Protein AF-0000000072172367 (afdb_homodimer)

Radius of gyration: 27.78 Å; Cα contacts (8 Å, |Δi|>4): 1619; chains: 2; bounding box: 47×112×64 Å

Sequence (650 aa):
MGRPPMTGRILLPDGALSQEWLQLAGDKVAPVSVPSLGKDDALIVIDMQADFVPKDASSNPNGGRFGVAEGANVIPLISSLVDSAVNVGATICATRDYHPHDHCSFFTAGGPFPPHCLQGSQGSEFHPRIGAKLTQALRQVGPEQMLVAFKAFHEHIDSFGAFPYHDGGDGRLTKGAGCDHPLGKTLGCAKAPFTGSVILKQSDLLVDGAVNINAPPDVLSVLEDGVDRKMRTLYDAVKDKKRLFVCGLALDFCVMDTCLNALGSGVQEVYMVLDAARAAHIPGVGSFGSGFLSNPSEVVSKLNGAGVRVVDTASLAGVSTGPSWMGRPPMTGRILLPDGALSQEWLQLAGDKVAPVSVPSLGKDDALIVIDMQADFVPKDASSNPNGGRFGVAEGANVIPLISSLVDSAVNVGATICATRDYHPHDHCSFFTAGGPFPPHCLQGSQGSEFHPRIGAKLTQALRQVGPEQMLVAFKAFHEHIDSFGAFPYHDGGDGRLTKGAGCDHPLGKTLGCAKAPFTGSVILKQSDLLVDGAVNINAPPDVLSVLEDGVDRKMRTLYDAVKDKKRLFVCGLALDFCVMDTCLNALGSGVQEVYMVLDAARAAHIPGVGSFGSGFLSNPSEVVSKLNGAGVRVVDTASLAGVSTGPSW

Secondary structure (DSSP, 8-state):
-------------S-HHHHHHHHHHGGG--PPPBPPP-TTEEEEEE--BGGGS--BTTTBTT--TTPPTTGGGGHHHHHHHHHHHHHHT-EEEEEEE-B-TT-TTBGGGTSSB---SBTTSGGGSB-HHHHHHHHHHHHHH-TTTEEEEEE--BTTB---SSS--SSTTTTTS-BPTT--S-TTS-SSSTT--SSSEEE---TTSEETTEE-TTPPPPTTTT--SS-----EEHHHHHTT-SEEEEEEE-IIIIIHHHHHHHHHTT-SEEEEEEEEEE--B-TTT-SBTTTBSS-HHHHHHHHHHHT-EEE-GGGBTT-------/---------------HHHHHHHHHHGGG--PPP-PPP-TTEEEEEE--BGGGS--BTTTBTT--TTPPTTGGGGHHHHHHHHHHHHHHT-EEEEEEE-B-TT-TTBGGGTSSB---SBTTSGGGSB-HHHHHHHHHHHHHH-TTTEEEEEE--BTTB---SSS--SSTTTTTS-BPTT--S-TTS-SSSTT--SSSEEE---TTSEETTEE-TTPPPPTTTT--SS-----EEHHHHHTT-SEEEEEEE-IIIIIHHHHHHHHHTT-SEEEEEEEEEE--B-TTT-SBTTTBSS-HHHHHHHHHHHT-EEE-TTTT-SS------

Structure (mmCIF, N/CA/C/O backbone):
data_AF-0000000072172367-model_v1
#
loop_
_entity.id
_entity.type
_entity.pdbx_description
1 polymer nicotinamidase
#
loop_
_atom_site.group_PDB
_atom_site.id
_atom_site.type_symbol
_atom_site.label_atom_id
_atom_site.label_alt_id
_atom_site.label_comp_id
_atom_site.label_asym_id
_atom_site.label_entity_id
_atom_site.label_seq_id
_atom_site.pdbx_PDB_ins_code
_atom_site.Cartn_x
_atom_site.Cartn_y
_atom_site.Cartn_z
_atom_site.occupancy
_atom_site.B_iso_or_equiv
_atom_site.auth_seq_id
_atom_site.auth_comp_id
_atom_site.auth_asym_id
_atom_site.auth_atom_id
_atom_site.pdbx_PDB_model_num
ATOM 1 N N . MET A 1 1 ? -10.312 51.312 37.969 1 27.86 1 MET A N 1
ATOM 2 C CA . MET A 1 1 ? -8.969 50.906 37.562 1 27.86 1 MET A CA 1
ATOM 3 C C . MET A 1 1 ? -8.977 49.5 37 1 27.86 1 MET A C 1
ATOM 5 O O . MET A 1 1 ? -9.312 48.531 37.719 1 27.86 1 MET A O 1
ATOM 9 N N . GLY A 1 2 ? -9.359 49.25 35.75 1 28.05 2 GLY A N 1
ATOM 10 C CA . GLY A 1 2 ? -9.781 48.062 35 1 28.05 2 GLY A CA 1
ATOM 11 C C . GLY A 1 2 ? -8.695 47 34.938 1 28.05 2 GLY A C 1
ATOM 12 O O . GLY A 1 2 ? -7.508 47.312 35 1 28.05 2 GLY A O 1
ATOM 13 N N . ARG A 1 3 ? -9.008 45.75 35.438 1 39.31 3 ARG A N 1
ATOM 14 C CA . ARG A 1 3 ? -8.031 44.656 35.5 1 39.31 3 ARG A CA 1
ATOM 15 C C . ARG A 1 3 ? -7.25 44.562 34.188 1 39.31 3 ARG A C 1
ATOM 17 O O . ARG A 1 3 ? -7.812 44.75 33.094 1 39.31 3 ARG A O 1
ATOM 24 N N . PRO A 1 4 ? -5.918 44.812 34.156 1 34.19 4 PRO A N 1
ATOM 25 C CA . PRO A 1 4 ? -5.176 44.688 32.875 1 34.19 4 PRO A CA 1
ATOM 26 C C . PRO A 1 4 ? -5.52 43.438 32.094 1 34.19 4 PRO A C 1
ATOM 28 O O . PRO A 1 4 ? -5.922 42.438 32.688 1 34.19 4 PRO A O 1
ATOM 31 N N . PRO A 1 5 ? -5.816 43.469 30.828 1 32.44 5 PRO A N 1
ATOM 32 C CA . PRO A 1 5 ? -6.195 42.281 30.016 1 32.44 5 PRO A CA 1
ATOM 33 C C . PRO A 1 5 ? -5.234 41.125 30.188 1 32.44 5 PRO A C 1
ATOM 35 O O . PRO A 1 5 ? -4.031 41.312 30.359 1 32.44 5 PRO A O 1
ATOM 38 N N . MET A 1 6 ? -5.617 40 30.906 1 30.55 6 MET A N 1
ATOM 39 C CA . MET A 1 6 ? -4.852 38.781 31.031 1 30.55 6 MET A CA 1
ATOM 40 C C . MET A 1 6 ? -4.18 38.406 29.703 1 30.55 6 MET A C 1
ATOM 42 O O . MET A 1 6 ? -4.855 38.219 28.688 1 30.55 6 MET A O 1
ATOM 46 N N . THR A 1 7 ? -3.105 39 29.297 1 32.5 7 THR A N 1
ATOM 47 C CA . THR A 1 7 ? -2.285 38.5 28.203 1 32.5 7 THR A CA 1
ATOM 48 C C . THR A 1 7 ? -2.211 36.969 28.266 1 32.5 7 THR A C 1
ATOM 50 O O . THR A 1 7 ? -1.742 36.406 29.25 1 32.5 7 THR A O 1
ATOM 53 N N . GLY A 1 8 ? -3.258 36.281 27.906 1 33.72 8 GLY A N 1
ATOM 54 C CA . GLY A 1 8 ? -3.375 34.844 27.891 1 33.72 8 GLY A CA 1
ATOM 55 C C . GLY A 1 8 ? -2.111 34.125 27.422 1 33.72 8 GLY A C 1
ATOM 56 O O . GLY A 1 8 ? -1.737 34.25 26.25 1 33.72 8 GLY A O 1
ATOM 57 N N . ARG A 1 9 ? -1.134 34 28.156 1 36.94 9 ARG A N 1
ATOM 58 C CA . ARG A 1 9 ? 0.081 33.25 27.906 1 36.94 9 ARG A CA 1
ATOM 59 C C . ARG A 1 9 ? -0.246 31.891 27.281 1 36.94 9 ARG A C 1
ATOM 61 O O . ARG A 1 9 ? -1.063 31.141 27.828 1 36.94 9 ARG A O 1
ATOM 68 N N . ILE A 1 10 ? -0.067 31.641 26.047 1 43.09 10 ILE A N 1
ATOM 69 C CA . ILE A 1 10 ? -0.183 30.344 25.391 1 43.09 10 ILE A CA 1
ATOM 70 C C . ILE A 1 10 ? 0.496 29.266 26.234 1 43.09 10 ILE A C 1
ATOM 72 O O . ILE A 1 10 ? 1.664 29.406 26.609 1 43.09 10 ILE A O 1
ATOM 76 N N . LEU A 1 11 ? -0.168 28.5 27.109 1 39.91 11 LEU A N 1
ATOM 77 C CA . LEU A 1 11 ? 0.377 27.312 27.766 1 39.91 11 LEU A CA 1
ATOM 78 C C . LEU A 1 11 ? 0.946 26.344 26.734 1 39.91 11 LEU A C 1
ATOM 80 O O . LEU A 1 11 ? 0.195 25.641 26.062 1 39.91 11 LEU A O 1
ATOM 84 N N . LEU A 1 12 ? 1.825 26.609 25.906 1 47.62 12 LEU A N 1
ATOM 85 C CA . LEU A 1 12 ? 2.436 25.578 25.094 1 47.62 12 LEU A CA 1
ATOM 86 C C . LEU A 1 12 ? 2.76 24.344 25.938 1 47.62 12 LEU A C 1
ATOM 88 O O . LEU A 1 12 ? 3.297 24.469 27.047 1 47.62 12 LEU A O 1
ATOM 92 N N . PRO A 1 13 ? 2.039 23.234 25.859 1 50.56 13 PRO A N 1
ATOM 93 C CA . PRO A 1 13 ? 2.553 21.984 26.438 1 50.56 13 PRO A CA 1
ATOM 94 C C . PRO A 1 13 ? 4.074 21.875 26.344 1 50.56 13 PRO A C 1
ATOM 96 O O . PRO A 1 13 ? 4.672 22.375 25.391 1 50.56 13 PRO A O 1
ATOM 99 N N . ASP A 1 14 ? 5.031 21.625 27.438 1 63.38 14 ASP A N 1
ATOM 100 C CA . ASP A 1 14 ? 6.266 22.047 28.094 1 63.38 14 ASP A CA 1
ATOM 101 C C . ASP A 1 14 ? 7.48 21.375 27.453 1 63.38 14 ASP A C 1
ATOM 103 O O . ASP A 1 14 ? 7.492 20.156 27.25 1 63.38 14 ASP A O 1
ATOM 107 N N . GLY A 1 15 ? 7.918 21.625 26.312 1 83.62 15 GLY A N 1
ATOM 108 C CA . GLY A 1 15 ? 9.312 21.297 26.062 1 83.62 15 GLY A CA 1
ATOM 109 C C . GLY A 1 15 ? 10.203 22.516 25.953 1 83.62 15 GLY A C 1
ATOM 110 O O . GLY A 1 15 ? 9.727 23.625 25.703 1 83.62 15 GLY A O 1
ATOM 111 N N . ALA A 1 16 ? 11.398 22.375 26.266 1 91.19 16 ALA A N 1
ATOM 112 C CA . ALA A 1 16 ? 12.391 23.438 26.266 1 91.19 16 ALA A CA 1
ATOM 113 C C . ALA A 1 16 ? 12.516 24.062 24.875 1 91.19 16 ALA A C 1
ATOM 115 O O . ALA A 1 16 ? 12.664 25.281 24.75 1 91.19 16 ALA A O 1
ATOM 116 N N . LEU A 1 17 ? 12.352 23.312 23.891 1 93.94 17 LEU A N 1
ATOM 117 C CA . LEU A 1 17 ? 12.516 23.797 22.531 1 93.94 17 LEU A CA 1
ATOM 118 C C . LEU A 1 17 ? 11.305 24.625 22.109 1 93.94 17 LEU A C 1
ATOM 120 O O . LEU A 1 17 ? 11.453 25.641 21.422 1 93.94 17 LEU A O 1
ATOM 124 N N . SER A 1 18 ? 10.133 24.141 22.469 1 92.56 18 SER A N 1
ATOM 125 C CA . SER A 1 18 ? 8.93 24.906 22.156 1 92.56 18 SER A CA 1
ATOM 126 C C . SER A 1 18 ? 8.961 26.281 22.812 1 92.56 18 SER A C 1
ATOM 128 O O . SER A 1 18 ? 8.57 27.281 22.203 1 92.56 18 SER A O 1
ATOM 130 N N . GLN A 1 19 ? 9.438 26.328 24 1 91.5 19 GLN A N 1
ATOM 131 C CA . GLN A 1 19 ? 9.562 27.594 24.703 1 91.5 19 GLN A CA 1
ATOM 132 C C . GLN A 1 19 ? 10.578 28.516 24.016 1 91.5 19 GLN A C 1
ATOM 134 O O . GLN A 1 19 ? 10.336 29.703 23.875 1 91.5 19 GLN A O 1
ATOM 139 N N . GLU A 1 20 ? 11.672 27.891 23.703 1 94.44 20 GLU A N 1
ATOM 140 C CA . GLU A 1 20 ? 12.672 28.672 22.984 1 94.44 20 GLU A CA 1
ATOM 141 C C . GLU A 1 20 ? 12.109 29.219 21.688 1 94.44 20 GLU A C 1
ATOM 143 O O . GLU A 1 20 ? 12.352 30.391 21.344 1 94.44 20 GLU A O 1
ATOM 148 N N . TRP A 1 21 ? 11.398 28.391 20.953 1 94.38 21 TRP A N 1
ATOM 149 C CA . TRP A 1 21 ? 10.797 28.812 19.688 1 94.38 21 TRP A CA 1
ATOM 150 C C . TRP A 1 21 ? 9.891 30.031 19.906 1 94.38 21 TRP A C 1
ATOM 152 O O . TRP A 1 21 ? 9.961 31 19.156 1 94.38 21 TRP A O 1
ATOM 162 N N . LEU A 1 22 ? 9.055 30.016 20.938 1 92.12 22 LEU A N 1
ATOM 163 C CA . LEU A 1 22 ? 8.141 31.109 21.25 1 92.12 22 LEU A CA 1
ATOM 164 C C . LEU A 1 22 ? 8.898 32.375 21.594 1 92.12 22 LEU A C 1
ATOM 166 O O . LEU A 1 22 ? 8.5 33.469 21.188 1 92.12 22 LEU A O 1
ATOM 170 N N . GLN A 1 23 ? 9.953 32.188 22.297 1 92.19 23 GLN A N 1
ATOM 171 C CA . GLN A 1 23 ? 10.773 33.344 22.656 1 92.19 23 GLN A CA 1
ATOM 172 C C . GLN A 1 23 ? 11.375 34 21.422 1 92.19 23 GLN A C 1
ATOM 174 O O . GLN A 1 23 ? 11.383 35.219 21.297 1 92.19 23 GLN A O 1
ATOM 179 N N . LEU A 1 24 ? 11.844 33.156 20.547 1 94 24 LEU A N 1
ATOM 180 C CA . LEU A 1 24 ? 12.461 33.656 19.312 1 94 24 LEU A CA 1
ATOM 181 C C . LEU A 1 24 ? 11.414 34.281 18.391 1 94 24 LEU A C 1
ATOM 183 O O . LEU A 1 24 ? 11.711 35.219 17.656 1 94 24 LEU A O 1
ATOM 187 N N . ALA A 1 25 ? 10.25 33.719 18.422 1 92.44 25 ALA A N 1
ATOM 188 C CA . ALA A 1 25 ? 9.164 34.25 17.594 1 92.44 25 ALA A CA 1
ATOM 189 C C . ALA A 1 25 ? 8.742 35.625 18.047 1 92.44 25 ALA A C 1
ATOM 191 O O . ALA A 1 25 ? 8.273 36.438 17.234 1 92.44 25 ALA A O 1
ATOM 192 N N . GLY A 1 26 ? 8.883 35.875 19.344 1 83.12 26 GLY A N 1
ATOM 193 C CA . GLY A 1 26 ? 8.602 37.188 19.891 1 83.12 26 GLY A CA 1
ATOM 194 C C . GLY A 1 26 ? 7.125 37.438 20.141 1 83.12 26 GLY A C 1
ATOM 195 O O . GLY A 1 26 ? 6.34 36.5 20.203 1 83.12 26 GLY A O 1
ATOM 196 N N . ASP A 1 27 ? 6.77 38.688 20.328 1 70.25 27 ASP A N 1
ATOM 197 C CA . ASP A 1 27 ? 5.445 39.125 20.766 1 70.25 27 ASP A CA 1
ATOM 198 C C . ASP A 1 27 ? 4.43 39.031 19.625 1 70.25 27 ASP A C 1
ATOM 200 O O . ASP A 1 27 ? 3.246 39.281 19.812 1 70.25 27 ASP A O 1
ATOM 204 N N . LYS A 1 28 ? 4.887 38.469 18.594 1 70.75 28 LYS A N 1
ATOM 205 C CA . LYS A 1 28 ? 4.027 38.438 17.406 1 70.75 28 LYS A CA 1
ATOM 206 C C . LYS A 1 28 ? 3.09 37.219 17.453 1 70.75 28 LYS A C 1
ATOM 208 O O . LYS A 1 28 ? 2.105 37.188 16.719 1 70.75 28 LYS A O 1
ATOM 213 N N . VAL A 1 29 ? 3.453 36.406 18.406 1 70.88 29 VAL A N 1
ATOM 214 C CA . VAL A 1 29 ? 2.584 35.25 18.516 1 70.88 29 VAL A CA 1
ATOM 215 C C . VAL A 1 29 ? 1.447 35.531 19.484 1 70.88 29 VAL A C 1
ATOM 217 O O . VAL A 1 29 ? 1.684 35.719 20.688 1 70.88 29 VAL A O 1
ATOM 220 N N . ALA A 1 30 ? 0.289 36.031 19.062 1 72.19 30 ALA A N 1
ATOM 221 C CA . ALA A 1 30 ? -0.858 36.25 19.938 1 72.19 30 ALA A CA 1
ATOM 222 C C . ALA A 1 30 ? -2.016 35.312 19.578 1 72.19 30 ALA A C 1
ATOM 224 O O . ALA A 1 30 ? -2.717 35.562 18.578 1 72.19 30 ALA A O 1
ATOM 225 N N . PRO A 1 31 ? -2.07 34.188 20.375 1 74.12 31 PRO A N 1
ATOM 226 C CA . PRO A 1 31 ? -3.225 33.344 20.094 1 74.12 31 PRO A CA 1
ATOM 227 C C . PRO A 1 31 ? -4.555 34.094 20.234 1 74.12 31 PRO A C 1
ATOM 229 O O . PRO A 1 31 ? -4.707 34.906 21.141 1 74.12 31 PRO A O 1
ATOM 232 N N . VAL A 1 32 ? -5.391 33.906 19.25 1 77 32 VAL A N 1
ATOM 233 C CA . VAL A 1 32 ? -6.707 34.531 19.266 1 77 32 VAL A CA 1
ATOM 234 C C . VAL A 1 32 ? -7.723 33.562 19.906 1 77 32 VAL A C 1
ATOM 236 O O . VAL A 1 32 ? -7.516 32.344 19.938 1 77 32 VAL A O 1
ATOM 239 N N . SER A 1 33 ? -8.727 34.156 20.484 1 76.31 33 SER A N 1
ATOM 240 C CA . SER A 1 33 ? -9.844 33.375 20.984 1 76.31 33 SER A CA 1
ATOM 241 C C . SER A 1 33 ? -10.859 33.094 19.875 1 76.31 33 SER A C 1
ATOM 243 O O . SER A 1 33 ? -11.258 34 19.156 1 76.31 33 SER A O 1
ATOM 245 N N . VAL A 1 34 ? -11.031 31.828 19.719 1 80.12 34 VAL A N 1
ATOM 246 C CA . VAL A 1 34 ? -12.023 31.438 18.719 1 80.12 34 VAL A CA 1
ATOM 247 C C . VAL A 1 34 ? -13.031 30.469 19.328 1 80.12 34 VAL A C 1
ATOM 249 O O . VAL A 1 34 ? -12.727 29.781 20.297 1 80.12 34 VAL A O 1
ATOM 252 N N . PRO A 1 35 ? -14.25 30.531 18.75 1 76.5 35 PRO A N 1
ATOM 253 C CA . PRO A 1 35 ? -15.219 29.547 19.234 1 76.5 35 PRO A CA 1
ATOM 254 C C . PRO A 1 35 ? -14.727 28.109 19.062 1 76.5 35 PRO A C 1
ATOM 256 O O . PRO A 1 35 ? -13.852 27.844 18.234 1 76.5 35 PRO A O 1
ATOM 259 N N . SER A 1 36 ? -15.336 27.281 19.859 1 86.38 36 SER A N 1
ATOM 260 C CA . SER A 1 36 ? -15.047 25.844 19.797 1 86.38 36 SER A CA 1
ATOM 261 C C . SER A 1 36 ? -15.352 25.281 18.422 1 86.38 36 SER A C 1
ATOM 263 O O . SER A 1 36 ? -16.078 25.891 17.641 1 86.38 36 SER A O 1
ATOM 265 N N . LEU A 1 37 ? -14.75 24.188 18.203 1 92.75 37 LEU A N 1
ATOM 266 C CA . LEU A 1 37 ? -15 23.5 16.938 1 92.75 37 LEU A CA 1
ATOM 267 C C . LEU A 1 37 ? -16.484 23.234 16.734 1 92.75 37 LEU A C 1
ATOM 269 O O . LEU A 1 37 ? -17.219 23.062 17.719 1 92.75 37 LEU A O 1
ATOM 273 N N . GLY A 1 38 ? -16.922 23.297 15.477 1 93.81 38 GLY A N 1
ATOM 274 C CA . GLY A 1 38 ? -18.266 22.953 15.086 1 93.81 38 GLY A CA 1
ATOM 275 C C . GLY A 1 38 ? -18.328 22.062 13.859 1 93.81 38 GLY A C 1
ATOM 276 O O . GLY A 1 38 ? -17.297 21.766 13.258 1 93.81 38 GLY A O 1
ATOM 277 N N . LYS A 1 39 ? -19.531 21.688 13.469 1 95.06 39 LYS A N 1
ATOM 278 C CA . LYS A 1 39 ? -19.75 20.734 12.383 1 95.06 39 LYS A CA 1
ATOM 279 C C . LYS A 1 39 ? -19.281 21.297 11.047 1 95.06 39 LYS A C 1
ATOM 281 O O . LYS A 1 39 ? -18.984 20.547 10.117 1 95.06 39 LYS A O 1
ATOM 286 N N . ASP A 1 40 ? -19.172 22.594 10.961 1 95.69 40 ASP A N 1
ATOM 287 C CA . ASP A 1 40 ? -18.797 23.234 9.711 1 95.69 40 ASP A CA 1
ATOM 288 C C . ASP A 1 40 ? -17.281 23.469 9.648 1 95.69 40 ASP A C 1
ATOM 290 O O . ASP A 1 40 ? -16.797 24.141 8.742 1 95.69 40 ASP A O 1
ATOM 294 N N . ASP A 1 41 ? -16.516 22.891 10.609 1 97.06 41 ASP A N 1
ATOM 295 C CA . ASP A 1 41 ? -15.07 23.031 10.672 1 97.06 41 ASP A CA 1
ATOM 296 C C . ASP A 1 41 ? -14.359 21.766 10.203 1 97.06 41 ASP A C 1
ATOM 298 O O . ASP A 1 41 ? -14.984 20.703 10.094 1 97.06 41 ASP A O 1
ATOM 302 N N . ALA A 1 42 ? -13.102 21.906 9.898 1 98.31 42 ALA A N 1
ATOM 303 C CA . ALA A 1 42 ? -12.227 20.766 9.617 1 98.31 42 ALA A CA 1
ATOM 304 C C . ALA A 1 42 ? -10.945 20.844 10.445 1 98.31 42 ALA A C 1
ATOM 306 O O . ALA A 1 42 ? -10.367 21.922 10.602 1 98.31 42 ALA A O 1
ATOM 307 N N . LEU A 1 43 ? -10.617 19.781 11.031 1 98.31 43 LEU A N 1
ATOM 308 C CA . LEU A 1 43 ? -9.328 19.594 11.688 1 98.31 43 LEU A CA 1
ATOM 309 C C . LEU A 1 43 ? -8.352 18.859 10.781 1 98.31 43 LEU A C 1
ATOM 311 O O . LEU A 1 43 ? -8.633 17.734 10.336 1 98.31 43 LEU A O 1
ATOM 315 N N . ILE A 1 44 ? -7.238 19.453 10.453 1 98.81 44 ILE A N 1
ATOM 316 C CA . ILE A 1 44 ? -6.211 18.828 9.625 1 98.81 44 ILE A CA 1
ATOM 317 C C . ILE A 1 44 ? -5.008 18.469 10.492 1 98.81 44 ILE A C 1
ATOM 319 O O . ILE A 1 44 ? -4.359 19.344 11.07 1 98.81 44 ILE A O 1
ATOM 323 N N . VAL A 1 45 ? -4.715 17.219 10.602 1 98.88 45 VAL A N 1
ATOM 324 C CA . VAL A 1 45 ? -3.57 16.703 11.336 1 98.88 45 VAL A CA 1
ATOM 325 C C . VAL A 1 45 ? -2.447 16.344 10.367 1 98.88 45 VAL A C 1
ATOM 327 O O . VAL A 1 45 ? -2.527 15.336 9.656 1 98.88 45 VAL A O 1
ATOM 330 N N . ILE A 1 46 ? -1.397 17.094 10.414 1 98.88 46 ILE A N 1
ATOM 331 C CA . ILE A 1 46 ? -0.371 17.016 9.375 1 98.88 46 ILE A CA 1
ATOM 332 C C . ILE A 1 46 ? 0.738 16.062 9.82 1 98.88 46 ILE A C 1
ATOM 334 O O . ILE A 1 46 ? 1.434 16.328 10.805 1 98.88 46 ILE A O 1
ATOM 338 N N . ASP A 1 47 ? 0.931 14.984 9.156 1 98.62 47 ASP A N 1
ATOM 339 C CA . ASP A 1 47 ? 2.125 14.148 9.062 1 98.62 47 ASP A CA 1
ATOM 340 C C . ASP A 1 47 ? 2.57 13.672 10.445 1 98.62 47 ASP A C 1
ATOM 342 O O . ASP A 1 47 ? 3.76 13.711 10.773 1 98.62 47 ASP A O 1
ATOM 346 N N . MET A 1 48 ? 1.57 13.344 11.297 1 98.75 48 MET A N 1
ATOM 347 C CA . MET A 1 48 ? 1.928 12.703 12.562 1 98.75 48 MET A CA 1
ATOM 348 C C . MET A 1 48 ? 2.305 11.242 12.352 1 98.75 48 MET A C 1
ATOM 350 O O . MET A 1 48 ? 1.669 10.352 12.906 1 98.75 48 MET A O 1
ATOM 354 N N . GLN A 1 49 ? 3.344 11.07 11.633 1 98.75 49 GLN A N 1
ATOM 355 C CA . GLN A 1 49 ? 3.83 9.766 11.203 1 98.75 49 GLN A CA 1
ATOM 356 C C . GLN A 1 49 ? 5.066 9.344 11.992 1 98.75 49 GLN A C 1
ATOM 358 O O . GLN A 1 49 ? 5.746 10.188 12.586 1 98.75 49 GLN A O 1
ATOM 363 N N . ALA A 1 50 ? 5.359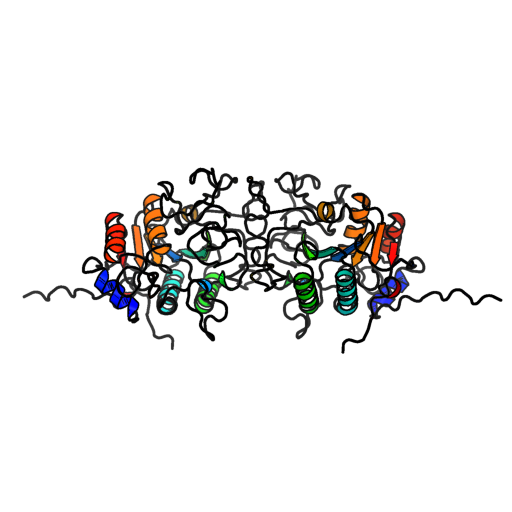 8.094 12.008 1 98.5 50 ALA A N 1
ATOM 364 C CA . ALA A 1 50 ? 6.438 7.512 12.797 1 98.5 50 ALA A CA 1
ATOM 365 C C . ALA A 1 50 ? 7.781 8.148 12.445 1 98.5 50 ALA A C 1
ATOM 367 O O . ALA A 1 50 ? 8.555 8.508 13.336 1 98.5 50 ALA A O 1
ATOM 368 N N . ASP A 1 51 ? 8.031 8.398 11.211 1 98.25 51 ASP A N 1
ATOM 369 C CA . ASP A 1 51 ? 9.336 8.898 10.789 1 98.25 51 ASP A CA 1
ATOM 370 C C . ASP A 1 51 ? 9.516 10.359 11.188 1 98.25 51 ASP A C 1
ATOM 372 O O . ASP A 1 51 ? 10.641 10.859 11.234 1 98.25 51 ASP A O 1
ATOM 376 N N . PHE A 1 52 ? 8.391 11.055 11.5 1 98.06 52 PHE A N 1
ATOM 377 C CA . PHE A 1 52 ? 8.477 12.477 11.812 1 98.06 52 PHE A CA 1
ATOM 378 C C . PHE A 1 52 ? 8.539 12.695 13.32 1 98.06 52 PHE A C 1
ATOM 380 O O . PHE A 1 52 ? 8.648 13.828 13.789 1 98.06 52 PHE A O 1
ATOM 387 N N . VAL A 1 53 ? 8.461 11.633 14.102 1 97.81 53 VAL A N 1
ATOM 388 C CA . VAL A 1 53 ? 8.609 11.672 15.547 1 97.81 53 VAL A CA 1
ATOM 389 C C . VAL A 1 53 ? 9.867 10.914 15.961 1 97.81 53 VAL A C 1
ATOM 391 O O . VAL A 1 53 ? 10.117 9.805 15.484 1 97.81 53 VAL A O 1
ATOM 394 N N . PRO A 1 54 ? 10.656 11.508 16.844 1 95.88 54 PRO A N 1
ATOM 395 C CA . PRO A 1 54 ? 11.891 10.828 17.234 1 95.88 54 PRO A CA 1
ATOM 396 C C . PRO A 1 54 ? 11.656 9.391 17.688 1 95.88 54 PRO A C 1
ATOM 398 O O . PRO A 1 54 ? 10.641 9.102 18.328 1 95.88 54 PRO A O 1
ATOM 401 N N . LYS A 1 55 ? 12.617 8.547 17.328 1 94.38 55 LYS A N 1
ATOM 402 C CA . LYS A 1 55 ? 12.547 7.141 17.703 1 94.38 55 LYS A CA 1
ATOM 403 C C . LYS A 1 55 ? 12.477 6.98 19.219 1 94.38 55 LYS A C 1
ATOM 405 O O . LYS A 1 55 ? 13.164 7.699 19.953 1 94.38 55 LYS A O 1
ATOM 410 N N . ASP A 1 56 ? 11.641 6.125 19.609 1 93.19 56 ASP A N 1
ATOM 411 C CA . ASP A 1 56 ? 11.484 5.695 21 1 93.19 56 ASP A CA 1
ATOM 412 C C . ASP A 1 56 ? 11.188 4.199 21.078 1 93.19 56 ASP A C 1
ATOM 414 O O . ASP A 1 56 ? 10.242 3.715 20.453 1 93.19 56 ASP A O 1
ATOM 418 N N . ALA A 1 57 ? 11.961 3.473 21.812 1 89.31 57 ALA A N 1
ATOM 419 C CA . ALA A 1 57 ? 11.898 2.014 21.844 1 89.31 57 ALA A CA 1
ATOM 420 C C . ALA A 1 57 ? 10.492 1.531 22.203 1 89.31 57 ALA A C 1
ATOM 422 O O . ALA A 1 57 ? 10.062 0.475 21.734 1 89.31 57 ALA A O 1
ATOM 423 N N . SER A 1 58 ? 9.82 2.295 22.906 1 90.44 58 SER A N 1
ATOM 424 C CA . SER A 1 58 ? 8.516 1.86 23.391 1 90.44 58 SER A CA 1
ATOM 425 C C . SER A 1 58 ? 7.387 2.424 22.531 1 90.44 58 SER A C 1
ATOM 427 O O . SER A 1 58 ? 6.527 1.676 22.062 1 90.44 58 SER A O 1
ATOM 429 N N . SER A 1 59 ? 7.473 3.699 22.219 1 90.88 59 SER A N 1
ATOM 430 C CA . SER A 1 59 ? 6.305 4.363 21.656 1 90.88 59 SER A CA 1
ATOM 431 C C . SER A 1 59 ? 6.445 4.539 20.156 1 90.88 59 SER A C 1
ATOM 433 O O . SER A 1 59 ? 5.453 4.742 19.453 1 90.88 59 SER A O 1
ATOM 435 N N . ASN A 1 60 ? 7.609 4.426 19.656 1 94.25 60 ASN A N 1
ATOM 436 C CA . ASN A 1 60 ? 7.863 4.629 18.234 1 94.25 60 ASN A CA 1
ATOM 437 C C . ASN A 1 60 ? 9.07 3.82 17.75 1 94.25 60 ASN A C 1
ATOM 439 O O . ASN A 1 60 ? 10.023 4.383 17.203 1 94.25 60 ASN A O 1
ATOM 443 N N . PRO A 1 61 ? 9.047 2.566 17.859 1 90.5 61 PRO A N 1
ATOM 444 C CA . PRO A 1 61 ? 10.227 1.728 17.625 1 90.5 61 PRO A CA 1
ATOM 445 C C . PRO A 1 61 ? 10.664 1.715 16.156 1 90.5 61 PRO A C 1
ATOM 447 O O . PRO A 1 61 ? 11.828 1.442 15.859 1 90.5 61 PRO A O 1
ATOM 450 N N . ASN A 1 62 ? 9.844 2.021 15.273 1 85.12 62 ASN A N 1
ATOM 451 C CA . ASN A 1 62 ? 10.141 1.839 13.852 1 85.12 62 ASN A CA 1
ATOM 452 C C . ASN A 1 62 ? 10.234 3.176 13.125 1 85.12 62 ASN A C 1
ATOM 454 O O . ASN A 1 62 ? 10.188 3.221 11.898 1 85.12 62 ASN A O 1
ATOM 458 N N . GLY A 1 63 ? 10.328 4.273 13.906 1 90.12 63 GLY A N 1
ATOM 459 C CA . GLY A 1 63 ? 10.32 5.59 13.289 1 90.12 63 GLY A CA 1
ATOM 460 C C . GLY A 1 63 ? 11.539 6.418 13.633 1 90.12 63 GLY A C 1
ATOM 461 O O . GLY A 1 63 ? 12.594 5.875 13.984 1 90.12 63 GLY A O 1
ATOM 462 N N . GLY A 1 64 ? 11.438 7.613 13.18 1 88.75 64 GLY A N 1
ATOM 463 C CA . GLY A 1 64 ? 12.391 8.609 13.656 1 88.75 64 GLY A CA 1
ATOM 464 C C . GLY A 1 64 ? 13.438 8.977 12.625 1 88.75 64 GLY A C 1
ATOM 465 O O . GLY A 1 64 ? 14.391 9.688 12.93 1 88.75 64 GLY A O 1
ATOM 466 N N . ARG A 1 65 ? 13.297 8.539 11.406 1 87.44 65 ARG A N 1
ATOM 467 C CA . ARG A 1 65 ? 14.32 8.789 10.391 1 87.44 65 ARG A CA 1
ATOM 468 C C . ARG A 1 65 ? 14.469 10.289 10.125 1 87.44 65 ARG A C 1
ATOM 470 O O . ARG A 1 65 ? 15.531 10.75 9.711 1 87.44 65 ARG A O 1
ATOM 477 N N . PHE A 1 66 ? 13.367 11.008 10.305 1 92 66 PHE A N 1
ATOM 478 C CA . PHE A 1 66 ? 13.352 12.461 10.164 1 92 66 PHE A CA 1
ATOM 479 C C . PHE A 1 66 ? 12.508 13.102 11.258 1 92 66 PHE A C 1
ATOM 481 O O . PHE A 1 66 ? 11.586 13.875 10.969 1 92 66 PHE A O 1
ATOM 488 N N . GLY A 1 67 ? 12.945 12.859 12.43 1 94.94 67 GLY A N 1
ATOM 489 C CA . GLY A 1 67 ? 12.133 13.227 13.586 1 94.94 67 GLY A CA 1
ATOM 490 C C . GLY A 1 67 ? 12.195 14.711 13.906 1 94.94 67 GLY A C 1
ATOM 491 O O . GLY A 1 67 ? 13.266 15.312 13.891 1 94.94 67 GLY A O 1
ATOM 492 N N . VAL A 1 68 ? 11.039 15.289 14.195 1 96.38 68 VAL A N 1
ATOM 493 C CA . VAL A 1 68 ? 10.93 16.641 14.711 1 96.38 68 VAL A CA 1
ATOM 494 C C . VAL A 1 68 ? 11.055 16.625 16.234 1 96.38 68 VAL A C 1
ATOM 496 O O . VAL A 1 68 ? 10.227 16.031 16.922 1 96.38 68 VAL A O 1
ATOM 499 N N . ALA A 1 69 ? 12.102 17.328 16.719 1 94.75 69 ALA A N 1
ATOM 500 C CA . ALA A 1 69 ? 12.336 17.344 18.172 1 94.75 69 ALA A CA 1
ATOM 501 C C . ALA A 1 69 ? 11.078 17.75 18.922 1 94.75 69 ALA A C 1
ATOM 503 O O . ALA A 1 69 ? 10.375 18.688 18.516 1 94.75 69 ALA A O 1
ATOM 504 N N . GLU A 1 70 ? 10.727 17.016 19.984 1 95.62 70 GLU A N 1
ATOM 505 C CA . GLU A 1 70 ? 9.578 17.234 20.844 1 95.62 70 GLU A CA 1
ATOM 506 C C . GLU A 1 70 ? 8.273 16.953 20.109 1 95.62 70 GLU A C 1
ATOM 508 O O . GLU A 1 70 ? 7.195 17.344 20.578 1 95.62 70 GLU A O 1
ATOM 513 N N . GLY A 1 71 ? 8.359 16.266 18.969 1 96.44 71 GLY A N 1
ATOM 514 C CA . GLY A 1 71 ? 7.164 15.938 18.188 1 96.44 71 GLY A CA 1
ATOM 515 C C . GLY A 1 71 ? 6.172 15.086 18.969 1 96.44 71 GLY A C 1
ATOM 516 O O . GLY A 1 71 ? 4.961 15.234 18.797 1 96.44 71 GLY A O 1
ATOM 517 N N . ALA A 1 72 ? 6.672 14.258 19.844 1 96.06 72 ALA A N 1
ATOM 518 C CA . ALA A 1 72 ? 5.801 13.375 20.625 1 96.06 72 ALA A CA 1
ATOM 519 C C . ALA A 1 72 ? 4.988 14.172 21.641 1 96.06 72 ALA A C 1
ATOM 521 O O . ALA A 1 72 ? 3.922 13.727 22.078 1 96.06 72 ALA A O 1
ATOM 522 N N . ASN A 1 73 ? 5.445 15.383 21.969 1 95.25 73 ASN A N 1
ATOM 523 C CA . ASN A 1 73 ? 4.824 16.172 23.031 1 95.25 73 ASN A CA 1
ATOM 524 C C . ASN A 1 73 ? 3.459 16.703 22.594 1 95.25 73 ASN A C 1
ATOM 526 O O . ASN A 1 73 ? 2.654 17.109 23.438 1 95.25 73 ASN A O 1
ATOM 530 N N . VAL A 1 74 ? 3.16 16.672 21.359 1 96.5 74 VAL A N 1
ATOM 531 C CA . VAL A 1 74 ? 1.919 17.297 20.891 1 96.5 74 VAL A CA 1
ATOM 532 C C . VAL A 1 74 ? 0.828 16.234 20.781 1 96.5 74 VAL A C 1
ATOM 534 O O . VAL A 1 74 ? -0.336 16.562 20.531 1 96.5 74 VAL A O 1
ATOM 537 N N . ILE A 1 75 ? 1.148 14.969 20.953 1 97 75 ILE A N 1
ATOM 538 C CA . ILE A 1 75 ? 0.251 13.844 20.703 1 97 75 ILE A CA 1
ATOM 539 C C . ILE A 1 75 ? -0.973 13.953 21.609 1 97 75 ILE A C 1
ATOM 541 O O . ILE A 1 75 ? -2.109 13.836 21.141 1 97 75 ILE A O 1
ATOM 545 N N . PRO A 1 76 ? -0.775 14.266 22.938 1 95.75 76 PRO A N 1
ATOM 546 C CA . PRO A 1 76 ? -1.971 14.367 23.781 1 95.75 76 PRO A CA 1
ATOM 547 C C . PRO A 1 76 ? -2.904 15.492 23.344 1 95.75 76 PRO A C 1
ATOM 549 O O . PRO A 1 76 ? -4.129 15.344 23.391 1 95.75 76 PRO A O 1
ATOM 552 N N . LEU A 1 77 ? -2.373 16.594 22.938 1 95.38 77 LEU A N 1
ATOM 553 C CA . LEU A 1 77 ? -3.18 17.734 22.5 1 95.38 77 LEU A CA 1
ATOM 554 C C . LEU A 1 77 ? -3.92 17.406 21.203 1 95.38 77 LEU A C 1
ATOM 556 O O . LEU A 1 77 ? -5.109 17.703 21.078 1 95.38 77 LEU A O 1
ATOM 560 N N . ILE A 1 78 ? -3.234 16.797 20.281 1 97.75 78 ILE A N 1
ATOM 561 C CA . ILE A 1 78 ? -3.855 16.406 19.016 1 97.75 78 ILE A CA 1
ATOM 562 C C . ILE A 1 78 ? -4.961 15.391 19.266 1 97.75 78 ILE A C 1
ATOM 564 O O . ILE A 1 78 ? -6.039 15.469 18.672 1 97.75 78 ILE A O 1
ATOM 568 N N . SER A 1 79 ? -4.684 14.453 20.172 1 97.38 79 SER A N 1
ATOM 569 C CA . SER A 1 79 ? -5.699 13.461 20.531 1 97.38 79 SER A CA 1
ATOM 570 C C . SER A 1 79 ? -6.961 14.133 21.062 1 97.38 79 SER A C 1
ATOM 572 O O . SER A 1 79 ? -8.078 13.758 20.688 1 97.38 79 SER A O 1
ATOM 574 N N . SER A 1 80 ? -6.777 15.109 21.875 1 95.5 80 SER A N 1
ATOM 575 C CA . SER A 1 80 ? -7.91 15.844 22.438 1 95.5 80 SER A CA 1
ATOM 576 C C . SER A 1 80 ? -8.664 16.594 21.344 1 95.5 80 SER A C 1
ATOM 578 O O . SER A 1 80 ? -9.891 16.672 21.375 1 95.5 80 SER A O 1
ATOM 580 N N . LEU A 1 81 ? -7.949 17.172 20.453 1 96.81 81 LEU A N 1
ATOM 581 C CA . LEU A 1 81 ? -8.57 17.875 19.328 1 96.81 81 LEU A CA 1
ATOM 582 C C . LEU A 1 81 ? -9.398 16.922 18.484 1 96.81 81 LEU A C 1
ATOM 584 O O . LEU A 1 81 ? -10.508 17.281 18.062 1 96.81 81 LEU A O 1
ATOM 588 N N . VAL A 1 82 ? -8.883 15.742 18.234 1 98.19 82 VAL A N 1
ATOM 589 C CA . VAL A 1 82 ? -9.594 14.742 17.453 1 98.19 82 VAL A CA 1
ATOM 590 C C . VAL A 1 82 ? -10.883 14.352 18.172 1 98.19 82 VAL A C 1
ATOM 592 O O . VAL A 1 82 ? -11.945 14.281 17.547 1 98.19 82 VAL A O 1
ATOM 595 N N . ASP A 1 83 ? -10.789 14.156 19.484 1 97 83 ASP A N 1
ATOM 596 C CA . ASP A 1 83 ? -11.984 13.836 20.266 1 97 83 ASP A CA 1
ATOM 597 C C . ASP A 1 83 ? -13.031 14.945 20.141 1 97 83 ASP A C 1
ATOM 599 O O . ASP A 1 83 ? -14.211 14.664 19.953 1 97 83 ASP A O 1
ATOM 603 N N . SER A 1 84 ? -12.578 16.125 20.266 1 95.88 84 SER A N 1
ATOM 604 C CA . SER A 1 84 ? -13.492 17.266 20.172 1 95.88 84 SER A CA 1
ATOM 605 C C . SER A 1 84 ? -14.156 17.312 18.797 1 95.88 84 SER A C 1
ATOM 607 O O . SER A 1 84 ? -15.352 17.578 18.703 1 95.88 84 SER A O 1
ATOM 609 N N . ALA A 1 85 ? -13.375 17.141 17.781 1 97.31 85 ALA A N 1
ATOM 610 C CA . ALA A 1 85 ? -13.906 17.156 16.422 1 97.31 85 ALA A CA 1
ATOM 611 C C . ALA A 1 85 ? -14.969 16.078 16.234 1 97.31 85 ALA A C 1
ATOM 613 O O . ALA A 1 85 ? -16.031 16.328 15.664 1 97.31 85 ALA A O 1
ATOM 614 N N . VAL A 1 86 ? -14.656 14.875 16.719 1 97.62 86 VAL A N 1
ATOM 615 C CA . VAL A 1 86 ? -15.602 13.766 16.641 1 97.62 86 VAL A CA 1
ATOM 616 C C . VAL A 1 86 ? -16.906 14.148 17.344 1 97.62 86 VAL A C 1
ATOM 618 O O . VAL A 1 86 ? -17.984 13.961 16.781 1 97.62 86 VAL A O 1
ATOM 621 N N . ASN A 1 87 ? -16.844 14.711 18.453 1 96.19 87 ASN A N 1
ATOM 622 C CA . ASN A 1 87 ? -17.984 15.023 19.281 1 96.19 87 ASN A CA 1
ATOM 623 C C . ASN A 1 87 ? -18.922 16.031 18.609 1 96.19 87 ASN A C 1
ATOM 625 O O . ASN A 1 87 ? -20.141 15.977 18.797 1 96.19 87 ASN A O 1
ATOM 629 N N . VAL A 1 88 ? -18.391 16.875 17.812 1 95.75 88 VAL A N 1
ATOM 630 C CA . VAL A 1 88 ? -19.219 17.953 17.281 1 95.75 88 VAL A CA 1
ATOM 631 C C . VAL A 1 88 ? -19.516 17.688 15.805 1 95.75 88 VAL A C 1
ATOM 633 O O . VAL A 1 88 ? -20.188 18.5 15.148 1 95.75 88 VAL A O 1
ATOM 636 N N . GLY A 1 89 ? -18.906 16.703 15.211 1 97 89 GLY A N 1
ATOM 637 C CA . GLY A 1 89 ? -19.203 16.328 13.836 1 97 89 GLY A CA 1
ATOM 638 C C . GLY A 1 89 ? -18.359 17.062 12.82 1 97 89 GLY A C 1
ATOM 639 O O . GLY A 1 89 ? -18.75 17.203 11.664 1 97 89 GLY A O 1
ATOM 640 N N . ALA A 1 90 ? -17.203 17.609 13.289 1 97.62 90 ALA A N 1
ATOM 641 C CA . ALA A 1 90 ? -16.281 18.25 12.367 1 97.62 90 ALA A CA 1
ATOM 642 C C . ALA A 1 90 ? -15.578 17.219 11.484 1 97.62 90 ALA A C 1
ATOM 644 O O . ALA A 1 90 ? -15.438 16.062 11.867 1 97.62 90 ALA A O 1
ATOM 645 N N . THR A 1 91 ? -15.18 17.641 10.297 1 98.31 91 THR A N 1
ATOM 646 C CA . THR A 1 91 ? -14.359 16.781 9.438 1 98.31 91 THR A CA 1
ATOM 647 C C . THR A 1 91 ? -12.93 16.688 9.977 1 98.31 91 THR A C 1
ATOM 649 O O . THR A 1 91 ? -12.375 17.672 10.461 1 98.31 91 THR A O 1
ATOM 652 N N . ILE A 1 92 ? -12.422 15.555 10 1 98.69 92 ILE A N 1
ATOM 653 C CA . ILE A 1 92 ? -11.031 15.312 10.375 1 98.69 92 ILE A CA 1
ATOM 654 C C . ILE A 1 92 ? -10.258 14.766 9.172 1 98.69 92 ILE A C 1
ATOM 656 O O . ILE A 1 92 ? -10.734 13.867 8.477 1 98.69 92 ILE A O 1
ATOM 660 N N . CYS A 1 93 ? -9.133 15.344 8.875 1 98.81 93 CYS A N 1
ATOM 661 C CA . CYS A 1 93 ? -8.234 14.805 7.855 1 98.81 93 CYS A CA 1
ATOM 662 C C . CYS A 1 93 ? -6.82 14.664 8.391 1 98.81 93 CYS A C 1
ATOM 664 O O . CYS A 1 93 ? -6.238 15.625 8.898 1 98.81 93 CYS A O 1
ATOM 666 N N . ALA A 1 94 ? -6.297 13.508 8.398 1 98.94 94 ALA A N 1
ATOM 667 C CA . ALA A 1 94 ? -4.895 13.25 8.719 1 98.94 94 ALA A CA 1
ATOM 668 C C . ALA A 1 94 ? -4.086 12.961 7.461 1 98.94 94 ALA A C 1
ATOM 670 O O . ALA A 1 94 ? -4.496 12.141 6.629 1 98.94 94 ALA A O 1
ATOM 671 N N . THR A 1 95 ? -2.965 13.617 7.316 1 98.69 95 THR A N 1
ATOM 672 C CA . THR A 1 95 ? -2.166 13.422 6.109 1 98.69 95 THR A CA 1
ATOM 673 C C . THR A 1 95 ? -1.042 12.422 6.363 1 98.69 95 THR A C 1
ATOM 675 O O . THR A 1 95 ? -0.575 12.273 7.492 1 98.69 95 THR A O 1
ATOM 678 N N . ARG A 1 96 ? -0.659 11.758 5.336 1 98.44 96 ARG A N 1
ATOM 679 C CA . ARG A 1 96 ? 0.519 10.898 5.281 1 98.44 96 ARG A CA 1
ATOM 680 C C . ARG A 1 96 ? 1.436 11.297 4.129 1 98.44 96 ARG A C 1
ATOM 682 O O . ARG A 1 96 ? 1.026 11.273 2.967 1 98.44 96 ARG A O 1
ATOM 689 N N . ASP A 1 97 ? 2.578 11.812 4.5 1 97.25 97 ASP A N 1
ATOM 690 C CA . ASP A 1 97 ? 3.646 11.859 3.504 1 97.25 97 ASP A CA 1
ATOM 691 C C . ASP A 1 97 ? 3.998 10.461 3.008 1 97.25 97 ASP A C 1
ATOM 693 O O . ASP A 1 97 ? 4.184 9.539 3.807 1 97.25 97 ASP A O 1
ATOM 697 N N . TYR A 1 98 ? 4.078 10.297 1.7 1 97.56 98 TYR A N 1
ATOM 698 C CA . TYR A 1 98 ? 4.102 8.938 1.168 1 97.56 98 TYR A CA 1
ATOM 699 C C . TYR A 1 98 ? 5.062 8.828 -0.01 1 97.56 98 TYR A C 1
ATOM 701 O O . TYR A 1 98 ? 4.645 8.562 -1.139 1 97.56 98 TYR A O 1
ATOM 709 N N . HIS A 1 99 ? 6.34 8.781 0.261 1 96.38 99 HIS A N 1
ATOM 710 C CA . HIS A 1 99 ? 7.387 9.023 -0.728 1 96.38 99 HIS A CA 1
ATOM 711 C C . HIS A 1 99 ? 7.812 7.723 -1.406 1 96.38 99 HIS A C 1
ATOM 713 O O . HIS A 1 99 ? 7.938 6.688 -0.75 1 96.38 99 HIS A O 1
ATOM 719 N N . PRO A 1 100 ? 8 7.781 -2.74 1 96.5 100 PRO A N 1
ATOM 720 C CA . PRO A 1 100 ? 8.766 6.699 -3.365 1 96.5 100 PRO A CA 1
ATOM 721 C C . PRO A 1 100 ? 10.227 6.691 -2.945 1 96.5 100 PRO A C 1
ATOM 723 O O . PRO A 1 100 ? 10.75 7.711 -2.479 1 96.5 100 PRO A O 1
ATOM 726 N N . HIS A 1 101 ? 10.906 5.566 -3.072 1 97.25 101 HIS A N 1
ATOM 727 C CA . HIS A 1 101 ? 12.266 5.422 -2.566 1 97.25 101 HIS A CA 1
ATOM 728 C C . HIS A 1 101 ? 13.234 6.332 -3.318 1 97.25 101 HIS A C 1
ATOM 730 O O . HIS A 1 101 ? 14.305 6.668 -2.807 1 97.25 101 HIS A O 1
ATOM 736 N N . ASP A 1 102 ? 12.883 6.773 -4.531 1 94.31 102 ASP A N 1
ATOM 737 C CA . ASP A 1 102 ? 13.727 7.648 -5.344 1 94.31 102 ASP A CA 1
ATOM 738 C C . ASP A 1 102 ? 13.148 9.062 -5.406 1 94.31 102 ASP A C 1
ATOM 740 O O . ASP A 1 102 ? 13.289 9.75 -6.418 1 94.31 102 ASP A O 1
ATOM 744 N N . HIS A 1 103 ? 12.539 9.5 -4.379 1 92.5 103 HIS A N 1
ATOM 745 C CA . HIS A 1 103 ? 11.922 10.82 -4.312 1 92.5 103 HIS A CA 1
ATOM 746 C C . HIS A 1 103 ? 12.969 11.93 -4.426 1 92.5 103 HIS A C 1
ATOM 748 O O . HIS A 1 103 ? 14.047 11.828 -3.836 1 92.5 103 HIS A O 1
ATOM 754 N N . CYS A 1 104 ? 12.633 12.992 -5.031 1 89 104 CYS A N 1
ATOM 755 C CA . CYS A 1 104 ? 13.562 14.062 -5.383 1 89 104 CYS A CA 1
ATOM 756 C C . CYS A 1 104 ? 14.055 14.789 -4.137 1 89 104 CYS A C 1
ATOM 758 O O . CYS A 1 104 ? 15.125 15.398 -4.152 1 89 104 CYS A O 1
ATOM 760 N N . SER A 1 105 ? 13.336 14.727 -3.053 1 88.56 105 SER A N 1
ATOM 761 C CA . SER A 1 105 ? 13.719 15.461 -1.849 1 88.56 105 SER A CA 1
ATOM 762 C C . SER A 1 105 ? 14.789 14.703 -1.066 1 88.56 105 SER A C 1
ATOM 764 O O . SER A 1 105 ? 15.383 15.242 -0.134 1 88.56 105 SER A O 1
ATOM 766 N N . PHE A 1 106 ? 15.102 13.461 -1.391 1 91.94 106 PHE A N 1
ATOM 767 C CA . PHE A 1 106 ? 16.047 12.641 -0.633 1 91.94 106 PHE A CA 1
ATOM 768 C C . PHE A 1 106 ? 17.469 12.922 -1.06 1 91.94 106 PHE A C 1
ATOM 770 O O . PHE A 1 106 ? 17.734 13.203 -2.23 1 91.94 106 PHE A O 1
ATOM 777 N N . PHE A 1 107 ? 18.422 12.789 -0.119 1 89.25 107 PHE A N 1
ATOM 778 C CA . PHE A 1 107 ? 19.828 12.992 -0.451 1 89.25 107 PHE A CA 1
ATOM 779 C C . PHE A 1 107 ? 20.281 11.977 -1.492 1 89.25 107 PHE A C 1
ATOM 781 O O . PHE A 1 107 ? 21.156 12.281 -2.322 1 89.25 107 PHE A O 1
ATOM 788 N N . THR A 1 108 ? 19.734 10.766 -1.465 1 90.56 108 THR A N 1
ATOM 789 C CA . THR A 1 108 ? 20.078 9.719 -2.42 1 90.56 108 THR A CA 1
ATOM 790 C C . THR A 1 108 ? 19.656 10.109 -3.832 1 90.56 108 THR A C 1
ATOM 792 O O . THR A 1 108 ? 20.109 9.508 -4.809 1 90.56 108 THR A O 1
ATOM 795 N N . ALA A 1 109 ? 18.797 11.102 -3.947 1 87.69 109 ALA A N 1
ATOM 796 C CA . ALA A 1 109 ? 18.344 11.609 -5.246 1 87.69 109 ALA A CA 1
ATOM 797 C C . ALA A 1 109 ? 18.781 13.055 -5.449 1 87.69 109 ALA A C 1
ATOM 799 O O . ALA A 1 109 ? 18.25 13.75 -6.316 1 87.69 109 ALA A O 1
ATOM 800 N N . GLY A 1 110 ? 19.656 13.555 -4.566 1 83.94 110 GLY A N 1
ATOM 801 C CA . GLY A 1 110 ? 20.219 14.891 -4.734 1 83.94 110 GLY A CA 1
ATOM 802 C C . GLY A 1 110 ? 19.484 15.945 -3.922 1 83.94 110 GLY A C 1
ATOM 803 O O . GLY A 1 110 ? 19.797 17.141 -4.023 1 83.94 110 GLY A O 1
ATOM 804 N N . GLY A 1 111 ? 18.469 15.555 -3.102 1 85.38 111 GLY A N 1
ATOM 805 C CA . GLY A 1 111 ? 17.719 16.5 -2.285 1 85.38 111 GLY A CA 1
ATOM 806 C C . GLY A 1 111 ? 18.312 16.703 -0.904 1 85.38 111 GLY A C 1
ATOM 807 O O . GLY A 1 111 ? 19.375 16.156 -0.602 1 85.38 111 GLY A O 1
ATOM 808 N N . PRO A 1 112 ? 17.656 17.422 -0.124 1 84.06 112 PRO A N 1
ATOM 809 C CA . PRO A 1 112 ? 18.266 17.844 1.14 1 84.06 112 PRO A CA 1
ATOM 810 C C . PRO A 1 112 ? 17.875 16.938 2.309 1 84.06 112 PRO A C 1
ATOM 812 O O . PRO A 1 112 ? 18.469 17.031 3.391 1 84.06 112 PRO A O 1
ATOM 815 N N . PHE A 1 113 ? 17 16.016 2.145 1 88.19 113 PHE A N 1
ATOM 816 C CA . PHE A 1 113 ? 16.453 15.297 3.295 1 88.19 113 PHE A CA 1
ATOM 817 C C . PHE A 1 113 ? 16.828 13.82 3.238 1 88.19 113 PHE A C 1
ATOM 819 O O . PHE A 1 113 ? 17.094 13.289 2.16 1 88.19 113 PHE A O 1
ATOM 826 N N . PRO A 1 114 ? 16.906 13.188 4.375 1 91.19 114 PRO A N 1
ATOM 827 C CA . PRO A 1 114 ? 17.094 11.734 4.352 1 91.19 114 PRO A CA 1
ATOM 828 C C . PRO A 1 114 ? 15.836 11 3.887 1 91.19 114 PRO A C 1
ATOM 830 O O . PRO A 1 114 ? 14.719 11.516 4.02 1 91.19 114 PRO A O 1
ATOM 833 N N . PRO A 1 115 ? 16 9.797 3.402 1 94.69 115 PRO A N 1
ATOM 834 C CA . PRO A 1 115 ? 14.812 9.016 3.078 1 94.69 115 PRO A CA 1
ATOM 835 C C . PRO A 1 115 ? 13.883 8.828 4.277 1 94.69 115 PRO A C 1
ATOM 837 O O . PRO A 1 115 ? 14.352 8.555 5.387 1 94.69 115 PRO A O 1
ATOM 840 N N . HIS A 1 116 ? 12.641 9.109 4.145 1 96.5 116 HIS A N 1
ATOM 841 C CA . HIS A 1 116 ? 11.609 9.008 5.172 1 96.5 116 HIS A CA 1
ATOM 842 C C . HIS A 1 116 ? 10.234 8.781 4.551 1 96.5 116 HIS A C 1
ATOM 844 O O . HIS A 1 116 ? 10.031 9.039 3.361 1 96.5 116 HIS A O 1
ATOM 850 N N . CYS A 1 117 ? 9.367 8.234 5.352 1 98.19 117 CYS A N 1
ATOM 851 C CA . CYS A 1 117 ? 7.977 8.023 4.969 1 98.19 117 CYS A CA 1
ATOM 852 C C . CYS A 1 117 ? 7.879 7.336 3.611 1 98.19 117 CYS A C 1
ATOM 854 O O . CYS A 1 117 ? 7.109 7.762 2.748 1 98.19 117 CYS A O 1
ATOM 856 N N . LEU A 1 118 ? 8.766 6.289 3.426 1 98.25 118 LEU A N 1
ATOM 857 C CA . LEU A 1 118 ? 8.703 5.508 2.195 1 98.25 118 LEU A CA 1
ATOM 858 C C . LEU A 1 118 ? 7.367 4.781 2.076 1 98.25 118 LEU A C 1
ATOM 860 O O . LEU A 1 118 ? 6.867 4.227 3.059 1 98.25 118 LEU A O 1
ATOM 864 N N . GLN A 1 119 ? 6.812 4.793 0.895 1 98.62 119 GLN A N 1
ATOM 865 C CA . GLN A 1 119 ? 5.555 4.09 0.665 1 98.62 119 GLN A CA 1
ATOM 866 C C . GLN A 1 119 ? 5.645 2.639 1.136 1 98.62 119 GLN A C 1
ATOM 868 O O . GLN A 1 119 ? 6.539 1.9 0.726 1 98.62 119 GLN A O 1
ATOM 873 N N . GLY A 1 120 ? 4.715 2.273 2.061 1 98.12 120 GLY A N 1
ATOM 874 C CA . GLY A 1 120 ? 4.625 0.896 2.52 1 98.12 120 GLY A CA 1
ATOM 875 C C . GLY A 1 120 ? 5.48 0.618 3.742 1 98.12 120 GLY A C 1
ATOM 876 O O . GLY A 1 120 ? 5.379 -0.45 4.348 1 98.12 120 GLY A O 1
ATOM 877 N N . SER A 1 121 ? 6.336 1.519 4.164 1 97.94 121 SER A N 1
ATOM 878 C CA . SER A 1 121 ? 7.223 1.303 5.305 1 97.94 121 SER A CA 1
ATOM 879 C C . SER A 1 121 ? 6.516 1.604 6.621 1 97.94 121 SER A C 1
ATOM 881 O O . SER A 1 121 ? 5.52 2.328 6.645 1 97.94 121 SER A O 1
ATOM 883 N N . GLN A 1 122 ? 7.035 1.064 7.676 1 96.88 122 GLN A N 1
ATOM 884 C CA . GLN A 1 122 ? 6.52 1.381 9.008 1 96.88 122 GLN A CA 1
ATOM 885 C C . GLN A 1 122 ? 6.727 2.855 9.336 1 96.88 122 GLN A C 1
ATOM 887 O O . GLN A 1 122 ? 5.93 3.453 10.062 1 96.88 122 GLN A O 1
ATOM 892 N N . GLY A 1 123 ? 7.727 3.465 8.781 1 97.94 123 GLY A N 1
ATOM 893 C CA . GLY A 1 123 ? 7.992 4.879 8.984 1 97.94 123 GLY A CA 1
ATOM 894 C C . GLY A 1 123 ? 6.906 5.777 8.422 1 97.94 123 GLY A C 1
ATOM 895 O O . GLY A 1 123 ? 6.719 6.902 8.898 1 97.94 123 GLY A O 1
ATOM 896 N N . SER A 1 124 ? 6.238 5.301 7.367 1 98.5 124 SER A N 1
ATOM 897 C CA . SER A 1 124 ? 5.188 6.09 6.727 1 98.5 124 SER A CA 1
ATOM 898 C C . SER A 1 124 ? 3.871 5.973 7.484 1 98.5 124 SER A C 1
ATOM 900 O O . SER A 1 124 ? 2.932 6.727 7.223 1 98.5 124 SER A O 1
ATOM 902 N N . GLU A 1 125 ? 3.758 5.055 8.438 1 98.56 125 GLU A N 1
ATOM 903 C CA . GLU A 1 125 ? 2.545 4.879 9.227 1 98.56 125 GLU A CA 1
ATOM 904 C C . GLU A 1 125 ? 2.385 6 10.25 1 98.56 125 GLU A C 1
ATOM 906 O O . GLU A 1 125 ? 3.354 6.688 10.578 1 98.56 125 GLU A O 1
ATOM 911 N N . PHE A 1 126 ? 1.173 6.18 10.672 1 98.75 126 PHE A N 1
ATOM 912 C CA . PHE A 1 126 ? 0.97 7.105 11.781 1 98.75 126 PHE A CA 1
ATOM 913 C C . PHE A 1 126 ? 1.721 6.641 13.023 1 98.75 126 PHE A C 1
ATOM 915 O O . PHE A 1 126 ? 1.87 5.438 13.25 1 98.75 126 PHE A O 1
ATOM 922 N N . HIS A 1 127 ? 2.26 7.629 13.797 1 98.44 127 HIS A N 1
ATOM 923 C CA . HIS A 1 127 ? 2.723 7.266 15.133 1 98.44 127 HIS A CA 1
ATOM 924 C C . HIS A 1 127 ? 1.699 6.391 15.852 1 98.44 127 HIS A C 1
ATOM 926 O O . HIS A 1 127 ? 0.497 6.66 15.789 1 98.44 127 HIS A O 1
ATOM 932 N N . PRO A 1 128 ? 2.121 5.387 16.578 1 97.88 128 PRO A N 1
ATOM 933 C CA . PRO A 1 128 ? 1.194 4.395 17.125 1 97.88 128 PRO A CA 1
ATOM 934 C C . PRO A 1 128 ? 0.082 5.027 17.969 1 97.88 128 PRO A C 1
ATOM 936 O O . PRO A 1 128 ? -1.086 4.656 17.828 1 97.88 128 PRO A O 1
ATOM 939 N N . ARG A 1 129 ? 0.37 6.02 18.781 1 98.06 129 ARG A N 1
ATOM 940 C CA . ARG A 1 129 ? -0.641 6.641 19.625 1 98.06 129 ARG A CA 1
ATOM 941 C C . ARG A 1 129 ? -1.621 7.465 18.797 1 98.06 129 ARG A C 1
ATOM 943 O O . ARG A 1 129 ? -2.82 7.484 19.094 1 98.06 129 ARG A O 1
ATOM 950 N N . ILE A 1 130 ? -1.114 8.156 17.812 1 98.62 130 ILE A N 1
ATOM 951 C CA . ILE A 1 130 ? -1.978 8.906 16.906 1 98.62 130 ILE A CA 1
ATOM 952 C C . ILE A 1 130 ? -2.834 7.945 16.094 1 98.62 130 ILE A C 1
ATOM 954 O O . ILE A 1 130 ? -4.039 8.156 15.938 1 98.62 130 ILE A O 1
ATOM 958 N N . GLY A 1 131 ? -2.156 6.887 15.617 1 98.69 131 GLY A N 1
ATOM 959 C CA . GLY A 1 131 ? -2.891 5.871 14.883 1 98.69 131 GLY A CA 1
ATOM 960 C C . GLY A 1 131 ? -4.051 5.289 15.664 1 98.69 131 GLY A C 1
ATOM 961 O O . GLY A 1 131 ? -5.137 5.086 15.117 1 98.69 131 GLY A O 1
ATOM 962 N N . ALA A 1 132 ? -3.783 5 16.906 1 98.5 132 ALA A N 1
ATOM 963 C CA . ALA A 1 132 ? -4.836 4.457 17.766 1 98.5 132 ALA A CA 1
ATOM 964 C C . ALA A 1 132 ? -6 5.434 17.891 1 98.5 132 ALA A C 1
ATOM 966 O O . ALA A 1 132 ? -7.164 5.035 17.797 1 98.5 132 ALA A O 1
ATOM 967 N N . LYS A 1 133 ? -5.703 6.68 18.078 1 98.69 133 LYS A N 1
ATOM 968 C CA . LYS A 1 133 ? -6.73 7.707 18.203 1 98.69 133 LYS A CA 1
ATOM 969 C C . LYS A 1 133 ? -7.527 7.852 16.906 1 98.69 133 LYS A C 1
ATOM 971 O O . LYS A 1 133 ? -8.758 7.906 16.938 1 98.69 133 LYS A O 1
ATOM 976 N N . LEU A 1 134 ? -6.852 7.898 15.828 1 98.88 134 LEU A N 1
ATOM 977 C CA . LEU A 1 134 ? -7.516 8.039 14.531 1 98.88 134 LEU A CA 1
ATOM 978 C C . LEU A 1 134 ? -8.359 6.805 14.219 1 98.88 134 LEU A C 1
ATOM 980 O O . LEU A 1 134 ? -9.414 6.914 13.594 1 98.88 134 LEU A O 1
ATOM 984 N N . THR A 1 135 ? -7.844 5.629 14.586 1 98.88 135 THR A N 1
ATOM 985 C CA . THR A 1 135 ? -8.609 4.395 14.438 1 98.88 135 THR A CA 1
ATOM 986 C C . THR A 1 135 ? -9.938 4.492 15.18 1 98.88 135 THR A C 1
ATOM 988 O O . THR A 1 135 ? -10.992 4.164 14.625 1 98.88 135 THR A O 1
ATOM 991 N N . GLN A 1 136 ? -9.875 4.965 16.391 1 98.69 136 GLN A N 1
ATOM 992 C CA . GLN A 1 136 ? -11.086 5.148 17.172 1 98.69 136 GLN A CA 1
ATOM 993 C C . GLN A 1 136 ? -12.031 6.141 16.5 1 98.69 136 GLN A C 1
ATOM 995 O O . GLN A 1 136 ? -13.234 5.898 16.406 1 98.69 136 GLN A O 1
ATOM 1000 N N . ALA A 1 137 ? -11.492 7.211 16.062 1 98.75 137 ALA A N 1
ATOM 1001 C CA . ALA A 1 137 ? -12.297 8.242 15.406 1 98.75 137 ALA A CA 1
ATOM 1002 C C . ALA A 1 137 ? -12.992 7.688 14.164 1 98.75 137 ALA A C 1
ATOM 1004 O O . ALA A 1 137 ? -14.195 7.895 13.969 1 98.75 137 ALA A O 1
ATOM 1005 N N . LEU A 1 138 ? -12.219 6.98 13.352 1 98.81 138 LEU A N 1
ATOM 1006 C CA . LEU A 1 138 ? -12.781 6.43 12.117 1 98.81 138 LEU A CA 1
ATOM 1007 C C . LEU A 1 138 ? -13.891 5.434 12.43 1 98.81 138 LEU A C 1
ATOM 1009 O O . LEU A 1 138 ? -14.906 5.398 11.734 1 98.81 138 LEU A O 1
ATOM 1013 N N . ARG A 1 139 ? -13.695 4.605 13.406 1 98.06 139 ARG A N 1
ATOM 1014 C CA . ARG A 1 139 ? -14.734 3.656 13.805 1 98.06 139 ARG A CA 1
ATOM 1015 C C . ARG A 1 139 ? -16.016 4.379 14.211 1 98.06 139 ARG A C 1
ATOM 1017 O O . ARG A 1 139 ? -17.109 3.896 13.938 1 98.06 139 ARG A O 1
ATOM 1024 N N . GLN A 1 140 ? -15.867 5.5 14.797 1 97.94 140 GLN A N 1
ATOM 1025 C CA . GLN A 1 140 ? -17.016 6.223 15.352 1 97.94 140 GLN A CA 1
ATOM 1026 C C . GLN A 1 140 ? -17.734 7.008 14.266 1 97.94 140 GLN A C 1
ATOM 1028 O O . GLN A 1 140 ? -18.969 7.047 14.25 1 97.94 140 GLN A O 1
ATOM 1033 N N . VAL A 1 141 ? -17 7.656 13.352 1 98.19 141 VAL A N 1
ATOM 1034 C CA . VAL A 1 141 ? -17.672 8.641 12.516 1 98.19 141 VAL A CA 1
ATOM 1035 C C . VAL A 1 141 ? -17.625 8.195 11.055 1 98.19 141 VAL A C 1
ATOM 1037 O O . VAL A 1 141 ? -18.297 8.773 10.195 1 98.19 141 VAL A O 1
ATOM 1040 N N . GLY A 1 142 ? -16.797 7.184 10.703 1 97.88 142 GLY A N 1
ATOM 1041 C CA . GLY A 1 142 ? -16.719 6.637 9.352 1 97.88 142 GLY A CA 1
ATOM 1042 C C . GLY A 1 142 ? -15.734 7.363 8.461 1 97.88 142 GLY A C 1
ATOM 1043 O O . GLY A 1 142 ? -15.234 8.43 8.82 1 97.88 142 GLY A O 1
ATOM 1044 N N . PRO A 1 143 ? -15.445 6.793 7.332 1 97.38 143 PRO A N 1
ATOM 1045 C CA . PRO A 1 143 ? -14.406 7.309 6.434 1 97.38 143 PRO A CA 1
ATOM 1046 C C . PRO A 1 143 ? -14.852 8.555 5.672 1 97.38 143 PRO A C 1
ATOM 1048 O O . PRO A 1 143 ? -14.047 9.18 4.977 1 97.38 143 PRO A O 1
ATOM 1051 N N . GLU A 1 144 ? -16.094 8.984 5.754 1 95.69 144 GLU A N 1
ATOM 1052 C CA . GLU A 1 144 ? -16.562 10.211 5.109 1 95.69 144 GLU A CA 1
ATOM 1053 C C . GLU A 1 144 ? -16.234 11.438 5.957 1 95.69 144 GLU A C 1
ATOM 1055 O O . GLU A 1 144 ? -16.141 12.555 5.438 1 95.69 144 GLU A O 1
ATOM 1060 N N . GLN A 1 145 ? -16.047 11.203 7.234 1 97.56 145 GLN A N 1
ATOM 1061 C CA . GLN A 1 145 ? -15.797 12.305 8.156 1 97.56 145 GLN A CA 1
ATOM 1062 C C . GLN A 1 145 ? -14.352 12.289 8.648 1 97.56 145 GLN A C 1
ATOM 1064 O O . GLN A 1 145 ? -13.781 13.336 8.969 1 97.56 145 GLN A O 1
ATOM 1069 N N . MET A 1 146 ? -13.789 11.078 8.789 1 98.56 146 MET A N 1
ATOM 1070 C CA . MET A 1 146 ? -12.375 10.914 9.109 1 98.56 146 MET A CA 1
ATOM 1071 C C . MET A 1 146 ? -11.586 10.461 7.887 1 98.56 146 MET A C 1
ATOM 1073 O O . MET A 1 146 ? -11.609 9.289 7.523 1 98.56 146 MET A O 1
ATOM 1077 N N . LEU A 1 147 ? -10.883 11.383 7.352 1 98.62 147 LEU A N 1
ATOM 1078 C CA . LEU A 1 147 ? -10.211 11.18 6.074 1 98.62 147 LEU A CA 1
ATOM 1079 C C . LEU A 1 147 ? -8.719 10.945 6.277 1 98.62 147 LEU A C 1
ATOM 1081 O O . LEU A 1 147 ? -8.117 11.492 7.207 1 98.62 147 LEU A O 1
ATOM 1085 N N . VAL A 1 148 ? -8.148 10.133 5.453 1 98.81 148 VAL A N 1
ATOM 1086 C CA . VAL A 1 148 ? -6.703 10.008 5.305 1 98.81 148 VAL A CA 1
ATOM 1087 C C . VAL A 1 148 ? -6.281 10.508 3.924 1 98.81 148 VAL A C 1
ATOM 1089 O O . VAL A 1 148 ? -6.797 10.047 2.904 1 98.81 148 VAL A O 1
ATOM 1092 N N . ALA A 1 149 ? -5.402 11.484 3.914 1 97.81 149 ALA A N 1
ATOM 1093 C CA . ALA A 1 149 ? -4.938 12.062 2.656 1 97.81 149 ALA A CA 1
ATOM 1094 C C . ALA A 1 149 ? -3.445 11.812 2.457 1 97.81 149 ALA A C 1
ATOM 1096 O O . ALA A 1 149 ? -2.666 11.875 3.408 1 97.81 149 ALA A O 1
ATOM 1097 N N . PHE A 1 150 ? -3.061 11.547 1.22 1 97.12 150 PHE A N 1
ATOM 1098 C CA . PHE A 1 150 ? -1.676 11.234 0.879 1 97.12 150 PHE A CA 1
ATOM 1099 C C . PHE A 1 150 ? -1.057 12.367 0.062 1 97.12 150 PHE A C 1
ATOM 1101 O O . PHE A 1 150 ? -1.727 12.969 -0.778 1 97.12 150 PHE A O 1
ATOM 1108 N N . LYS A 1 151 ? 0.194 12.656 0.276 1 94.5 151 LYS A N 1
ATOM 1109 C CA . LYS A 1 151 ? 0.882 13.711 -0.468 1 94.5 151 LYS A CA 1
ATOM 1110 C C . LYS A 1 151 ? 2.32 13.305 -0.783 1 94.5 151 LYS A C 1
ATOM 1112 O O . LYS A 1 151 ? 2.842 12.344 -0.212 1 94.5 151 LYS A O 1
ATOM 1117 N N . ALA A 1 152 ? 2.922 13.961 -1.754 1 92.5 152 ALA A N 1
ATOM 1118 C CA . ALA A 1 152 ? 4.332 13.883 -2.125 1 92.5 152 ALA A CA 1
ATOM 1119 C C . ALA A 1 152 ? 4.703 12.477 -2.58 1 92.5 152 ALA A C 1
ATOM 1121 O O . ALA A 1 152 ? 5.77 11.961 -2.229 1 92.5 152 ALA A O 1
ATOM 1122 N N . PHE A 1 153 ? 3.844 11.852 -3.344 1 93.31 153 PHE A N 1
ATOM 1123 C CA . PHE A 1 153 ? 4.109 10.469 -3.734 1 93.31 153 PHE A CA 1
ATOM 1124 C C . PHE A 1 153 ? 4.57 10.398 -5.188 1 93.31 153 PHE A C 1
ATOM 1126 O O . PHE A 1 153 ? 4.676 9.312 -5.758 1 93.31 153 PHE A O 1
ATOM 1133 N N . HIS A 1 154 ? 4.816 11.57 -5.781 1 89.62 154 HIS A N 1
ATOM 1134 C CA . HIS A 1 154 ? 5.449 11.602 -7.094 1 89.62 154 HIS A CA 1
ATOM 1135 C C . HIS A 1 154 ? 6.969 11.641 -6.973 1 89.62 154 HIS A C 1
ATOM 1137 O O . HIS A 1 154 ? 7.512 12.328 -6.109 1 89.62 154 HIS A O 1
ATOM 1143 N N . GLU A 1 155 ? 7.672 10.969 -7.887 1 90.38 155 GLU A N 1
ATOM 1144 C CA . GLU A 1 155 ? 9.125 10.852 -7.816 1 90.38 155 GLU A CA 1
ATOM 1145 C C . GLU A 1 155 ? 9.797 12.211 -7.953 1 90.38 155 GLU A C 1
ATOM 1147 O O . GLU A 1 155 ? 10.781 12.5 -7.273 1 90.38 155 GLU A O 1
ATOM 1152 N N . HIS A 1 156 ? 9.234 13.117 -8.688 1 86.44 156 HIS A N 1
ATOM 1153 C CA . HIS A 1 156 ? 9.961 14.305 -9.117 1 86.44 156 HIS A CA 1
ATOM 1154 C C . HIS A 1 156 ? 9.344 15.57 -8.531 1 86.44 156 HIS A C 1
ATOM 1156 O O . HIS A 1 156 ? 9.82 16.672 -8.789 1 86.44 156 HIS A O 1
ATOM 1162 N N . ILE A 1 157 ? 8.336 15.422 -7.762 1 83.69 157 ILE A N 1
ATOM 1163 C CA . ILE A 1 157 ? 7.645 16.594 -7.223 1 83.69 157 ILE A CA 1
ATOM 1164 C C . ILE A 1 157 ? 7.422 16.406 -5.723 1 83.69 157 ILE A C 1
ATOM 1166 O O . ILE A 1 157 ? 6.84 15.414 -5.289 1 83.69 157 ILE A O 1
ATOM 1170 N N . ASP A 1 158 ? 7.844 17.359 -5.023 1 86.31 158 ASP A N 1
ATOM 1171 C CA . ASP A 1 158 ? 7.605 17.375 -3.584 1 86.31 158 ASP A CA 1
ATOM 1172 C C . ASP A 1 158 ? 6.414 18.266 -3.23 1 86.31 158 ASP A C 1
ATOM 1174 O O . ASP A 1 158 ? 6 19.094 -4.031 1 86.31 158 ASP A O 1
ATOM 1178 N N . SER A 1 159 ? 5.801 18 -2.148 1 88.19 159 SER A N 1
ATOM 1179 C CA . SER A 1 159 ? 4.715 18.828 -1.615 1 88.19 159 SER A CA 1
ATOM 1180 C C . SER A 1 159 ? 4.715 18.812 -0.09 1 88.19 159 SER A C 1
ATOM 1182 O O . SER A 1 159 ? 4.242 17.859 0.531 1 88.19 159 SER A O 1
ATOM 1184 N N . PHE A 1 160 ? 5.109 19.922 0.521 1 90.19 160 PHE A N 1
ATOM 1185 C CA . PHE A 1 160 ? 5.039 20.031 1.973 1 90.19 160 PHE A CA 1
ATOM 1186 C C . PHE A 1 160 ? 3.598 20.219 2.432 1 90.19 160 PHE A C 1
ATOM 1188 O O . PHE A 1 160 ? 3.141 19.547 3.355 1 90.19 160 PHE A O 1
ATOM 1195 N N . GLY A 1 161 ? 2.979 21.141 1.735 1 92.31 161 GLY A N 1
ATOM 1196 C CA . GLY A 1 161 ? 1.612 21.469 2.096 1 92.31 161 GLY A CA 1
ATOM 1197 C C . GLY A 1 161 ? 0.597 20.453 1.615 1 92.31 161 GLY A C 1
ATOM 1198 O O . GLY A 1 161 ? 0.803 19.797 0.591 1 92.31 161 GLY A O 1
ATOM 1199 N N . ALA A 1 162 ? -0.528 20.406 2.281 1 95.56 162 ALA A N 1
ATOM 1200 C CA . ALA A 1 162 ? -1.596 19.469 1.94 1 95.56 162 ALA A CA 1
ATOM 1201 C C . ALA A 1 162 ? -2.566 20.078 0.937 1 95.56 162 ALA A C 1
ATOM 1203 O O . ALA A 1 162 ? -3.5 19.422 0.48 1 95.56 162 ALA A O 1
ATOM 1204 N N . PHE A 1 163 ? -2.395 21.375 0.604 1 93.12 163 PHE A N 1
ATOM 1205 C CA . PHE A 1 163 ? -3.133 22.062 -0.454 1 93.12 163 PHE A CA 1
ATOM 1206 C C . PHE A 1 163 ? -2.207 22.438 -1.605 1 93.12 163 PHE A C 1
ATOM 1208 O O . PHE A 1 163 ? -1 22.594 -1.413 1 93.12 163 PHE A O 1
ATOM 1215 N N . PRO A 1 164 ? -2.746 22.594 -2.736 1 87.75 164 PRO A N 1
ATOM 1216 C CA . PRO A 1 164 ? -1.9 22.891 -3.895 1 87.75 164 PRO A CA 1
ATOM 1217 C C . PRO A 1 164 ? -1.187 24.234 -3.773 1 87.75 164 PRO A C 1
ATOM 1219 O O . PRO A 1 164 ? -1.752 25.188 -3.238 1 87.75 164 PRO A O 1
ATOM 1222 N N . TYR A 1 165 ? 0.036 24.203 -4.27 1 84.19 165 TYR A N 1
ATOM 1223 C CA . TYR A 1 165 ? 0.752 25.469 -4.41 1 84.19 165 TYR A CA 1
ATOM 1224 C C . TYR A 1 165 ? 0.225 26.266 -5.598 1 84.19 165 TYR A C 1
ATOM 1226 O O . TYR A 1 165 ? -0.091 25.688 -6.645 1 84.19 165 TYR A O 1
ATOM 1234 N N . HIS A 1 166 ? 0.046 27.516 -5.508 1 74.44 166 HIS A N 1
ATOM 1235 C CA . HIS A 1 166 ? -0.516 28.375 -6.551 1 74.44 166 HIS A CA 1
ATOM 1236 C C . HIS A 1 166 ? 0.573 29.172 -7.258 1 74.44 166 HIS A C 1
ATOM 1238 O O . HIS A 1 166 ? 0.387 29.609 -8.391 1 74.44 166 HIS A O 1
ATOM 1244 N N . ASP A 1 167 ? 1.54 29.438 -6.598 1 63.47 167 ASP A N 1
ATOM 1245 C CA . ASP A 1 167 ? 2.6 30.266 -7.176 1 63.47 167 ASP A CA 1
ATOM 1246 C C . ASP A 1 167 ? 3.779 29.391 -7.621 1 63.47 167 ASP A C 1
ATOM 1248 O O . ASP A 1 167 ? 4.898 29.891 -7.766 1 63.47 167 ASP A O 1
ATOM 1252 N N . GLY A 1 168 ? 3.523 28.203 -8.047 1 56.22 168 GLY A N 1
ATOM 1253 C CA . GLY A 1 168 ? 4.555 27.297 -8.523 1 56.22 168 GLY A CA 1
ATOM 1254 C C . GLY A 1 168 ? 5.438 26.766 -7.414 1 56.22 168 GLY A C 1
ATOM 1255 O O . GLY A 1 168 ? 6.297 25.906 -7.652 1 56.22 168 GLY A O 1
ATOM 1256 N N . GLY A 1 169 ? 5.102 27.078 -6.148 1 55.69 169 GLY A N 1
ATOM 1257 C CA . GLY A 1 169 ? 5.836 26.531 -5.02 1 55.69 169 GLY A CA 1
ATOM 1258 C C . GLY A 1 169 ? 7.332 26.766 -5.109 1 55.69 169 GLY A C 1
ATOM 1259 O O . GLY A 1 169 ? 8.125 26 -4.57 1 55.69 169 GLY A O 1
ATOM 1260 N N . ASP A 1 170 ? 7.797 27.875 -5.938 1 50.12 170 ASP A N 1
ATOM 1261 C CA . ASP A 1 170 ? 9.18 28.219 -6.258 1 50.12 170 ASP A CA 1
ATOM 1262 C C . ASP A 1 170 ? 10 28.438 -4.992 1 50.12 170 ASP A C 1
ATOM 1264 O O . ASP A 1 170 ? 9.531 29.078 -4.047 1 50.12 170 ASP A O 1
ATOM 1268 N N . GLY A 1 171 ? 11.078 27.531 -4.828 1 50.94 171 GLY A N 1
ATOM 1269 C CA . GLY A 1 171 ? 12.086 27.656 -3.791 1 50.94 171 GLY A CA 1
ATOM 1270 C C . GLY A 1 171 ? 11.984 26.562 -2.734 1 50.94 171 GLY A C 1
ATOM 1271 O O . GLY A 1 171 ? 12.961 26.266 -2.049 1 50.94 171 GLY A O 1
ATOM 1272 N N . ARG A 1 172 ? 10.727 26.219 -2.447 1 57.41 172 ARG A N 1
ATOM 1273 C CA . ARG A 1 172 ? 10.672 25.234 -1.377 1 57.41 172 ARG A CA 1
ATOM 1274 C C . ARG A 1 172 ? 10.547 23.828 -1.94 1 57.41 172 ARG A C 1
ATOM 1276 O O . ARG A 1 172 ? 10.922 22.844 -1.285 1 57.41 172 ARG A O 1
ATOM 1283 N N . LEU A 1 173 ? 10.156 23.875 -3.234 1 56.81 173 LEU A N 1
ATOM 1284 C CA . LEU A 1 173 ? 9.914 22.547 -3.814 1 56.81 173 LEU A CA 1
ATOM 1285 C C . LEU A 1 173 ? 11.125 22.078 -4.598 1 56.81 173 LEU A C 1
ATOM 1287 O O . LEU A 1 173 ? 11.75 22.859 -5.328 1 56.81 173 LEU A O 1
ATOM 1291 N N . THR A 1 174 ? 11.75 20.969 -4.074 1 57.62 174 THR A N 1
ATOM 1292 C CA . THR A 1 174 ? 12.82 20.328 -4.84 1 57.62 174 THR A CA 1
ATOM 1293 C C . THR A 1 174 ? 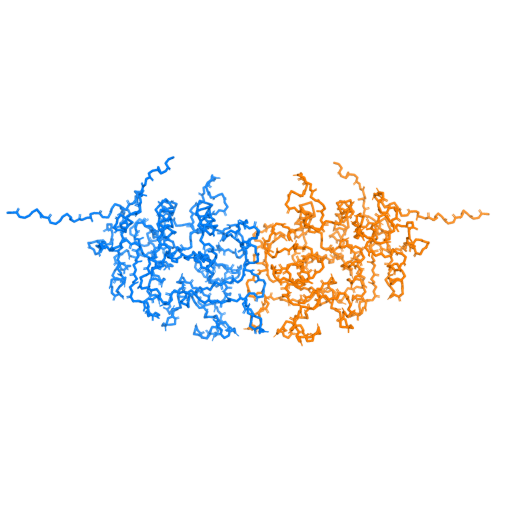12.258 19.625 -6.062 1 57.62 174 THR A C 1
ATOM 1295 O O . THR A 1 174 ? 11.297 18.844 -5.949 1 57.62 174 THR A O 1
ATOM 1298 N N . LYS A 1 175 ? 12.602 20.266 -7.23 1 60.53 175 LYS A N 1
ATOM 1299 C CA . LYS A 1 175 ? 12.305 19.562 -8.477 1 60.53 175 LYS A CA 1
ATOM 1300 C C . LYS A 1 175 ? 13.5 18.734 -8.938 1 60.53 175 LYS A C 1
ATOM 1302 O O . LYS A 1 175 ? 14.648 19.156 -8.805 1 60.53 175 LYS A O 1
ATOM 1307 N N . GLY A 1 176 ? 13.297 17.391 -9.07 1 55.28 176 GLY A N 1
ATOM 1308 C CA . GLY A 1 176 ? 14.383 16.547 -9.547 1 55.28 176 GLY A CA 1
ATOM 1309 C C . GLY A 1 176 ? 14.93 17 -10.891 1 55.28 176 GLY A C 1
ATOM 1310 O O . GLY A 1 176 ? 14.266 17.719 -11.633 1 55.28 176 GLY A O 1
ATOM 1311 N N . ALA A 1 177 ? 16.188 16.719 -11.125 1 51.5 177 ALA A N 1
ATOM 1312 C CA . ALA A 1 177 ? 16.828 17.016 -12.398 1 51.5 177 ALA A CA 1
ATOM 1313 C C . ALA A 1 177 ? 16.062 16.406 -13.562 1 51.5 177 ALA A C 1
ATOM 1315 O O . ALA A 1 177 ? 15.648 15.242 -13.5 1 51.5 177 ALA A O 1
ATOM 1316 N N . GLY A 1 178 ? 15.633 17.25 -14.609 1 50.03 178 GLY A N 1
ATOM 1317 C CA . GLY A 1 178 ? 14.984 16.781 -15.836 1 50.03 178 GLY A CA 1
ATOM 1318 C C . GLY A 1 178 ? 13.477 16.875 -15.773 1 50.03 178 GLY A C 1
ATOM 1319 O O . GLY A 1 178 ? 12.789 16.438 -16.70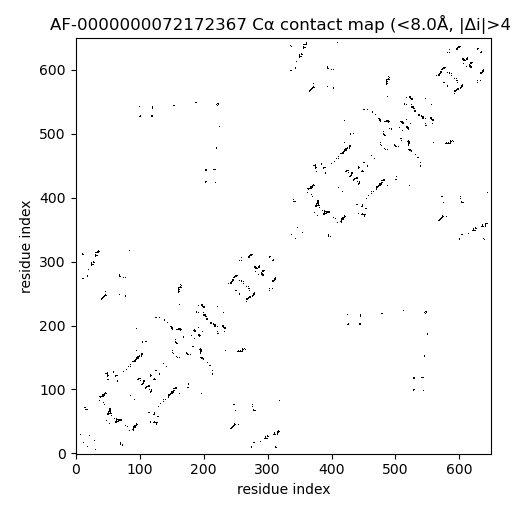3 1 50.03 178 GLY A O 1
ATOM 1320 N N . CYS A 1 179 ? 13.102 17.172 -14.531 1 52.66 179 CYS A N 1
ATOM 1321 C CA . CYS A 1 179 ? 11.648 17.281 -14.461 1 52.66 179 CYS A CA 1
ATOM 1322 C C . CYS A 1 179 ? 11.172 18.562 -15.141 1 52.66 179 CYS A C 1
ATOM 1324 O O . CYS A 1 179 ? 11.469 19.672 -14.68 1 52.66 179 CYS A O 1
ATOM 1326 N N . ASP A 1 180 ? 10.945 18.5 -16.375 1 50.56 180 ASP A N 1
ATOM 1327 C CA . ASP A 1 180 ? 10.422 19.625 -17.141 1 50.56 180 ASP A CA 1
ATOM 1328 C C . ASP A 1 180 ? 8.938 19.844 -16.859 1 50.56 180 ASP A C 1
ATOM 1330 O O . ASP A 1 180 ? 8.281 20.641 -17.531 1 50.56 180 ASP A O 1
ATOM 1334 N N . HIS A 1 181 ? 8.5 19.016 -15.961 1 49.22 181 HIS A N 1
ATOM 1335 C CA . HIS A 1 181 ? 7.062 19.172 -15.789 1 49.22 181 HIS A CA 1
ATOM 1336 C C . HIS A 1 181 ? 6.719 20.469 -15.078 1 49.22 181 HIS A C 1
ATOM 1338 O O . HIS A 1 181 ? 7.367 20.828 -14.094 1 49.22 181 HIS A O 1
ATOM 1344 N N . PRO A 1 182 ? 6.145 21.312 -15.875 1 45.81 182 PRO A N 1
ATOM 1345 C CA . PRO A 1 182 ? 5.691 22.5 -15.133 1 45.81 182 PRO A CA 1
ATOM 1346 C C . PRO A 1 182 ? 5.016 22.141 -13.805 1 45.81 182 PRO A C 1
ATOM 1348 O O . PRO A 1 182 ? 4.34 21.109 -13.711 1 45.81 182 PRO A O 1
ATOM 1351 N N . LEU A 1 183 ? 5.629 22.672 -12.703 1 45.38 183 LEU A N 1
ATOM 1352 C CA . LEU A 1 183 ? 5.051 22.438 -11.383 1 45.38 183 LEU A CA 1
ATOM 1353 C C . LEU A 1 183 ? 3.529 22.406 -11.453 1 45.38 183 LEU A C 1
ATOM 1355 O O . LEU A 1 183 ? 2.877 21.812 -10.594 1 45.38 183 LEU A O 1
ATOM 1359 N N . GLY A 1 184 ? 3.072 23.25 -12.453 1 38.94 184 GLY A N 1
ATOM 1360 C CA . GLY A 1 184 ? 1.623 23.344 -12.539 1 38.94 184 GLY A CA 1
ATOM 1361 C C . GLY A 1 184 ? 0.979 22.094 -13.102 1 38.94 184 GLY A C 1
ATOM 1362 O O . GLY A 1 184 ? -0.249 21.969 -13.117 1 38.94 184 GLY A O 1
ATOM 1363 N N . LYS A 1 185 ? 1.652 21.672 -14.234 1 37.28 185 LYS A N 1
ATOM 1364 C CA . LYS A 1 185 ? 0.951 20.578 -14.883 1 37.28 185 LYS A CA 1
ATOM 1365 C C . LYS A 1 185 ? 1.153 19.266 -14.117 1 37.28 185 LYS A C 1
ATOM 1367 O O . LYS A 1 185 ? 2.281 18.922 -13.766 1 37.28 185 LYS A O 1
ATOM 1372 N N . THR A 1 186 ? 0.157 19.047 -13.438 1 34.34 186 THR A N 1
ATOM 1373 C CA . THR A 1 186 ? 0.096 17.938 -12.484 1 34.34 186 THR A CA 1
ATOM 1374 C C . THR A 1 186 ? 0.638 16.656 -13.109 1 34.34 186 THR A C 1
ATOM 1376 O O . THR A 1 186 ? 1.048 16.656 -14.273 1 34.34 186 THR A O 1
ATOM 1379 N N . LEU A 1 187 ? -0.146 15.555 -12.352 1 34.5 187 LEU A N 1
ATOM 1380 C CA . LEU A 1 187 ? -0.167 14.109 -12.547 1 34.5 187 LEU A CA 1
ATOM 1381 C C . LEU A 1 187 ? -0.509 13.766 -13.992 1 34.5 187 LEU A C 1
ATOM 1383 O O . LEU A 1 187 ? -1.197 14.531 -14.672 1 34.5 187 LEU A O 1
ATOM 1387 N N . GLY A 1 188 ? 0.284 13.555 -14.664 1 35.19 188 GLY A N 1
ATOM 1388 C CA . GLY A 1 188 ? -0.155 12.992 -15.938 1 35.19 188 GLY A CA 1
ATOM 1389 C C . GLY A 1 188 ? -1.646 12.719 -15.984 1 35.19 188 GLY A C 1
ATOM 1390 O O . GLY A 1 188 ? -2.156 12.211 -16.984 1 35.19 188 GLY A O 1
ATOM 1391 N N . CYS A 1 189 ? -2.256 12.398 -14.711 1 37.91 189 CYS A N 1
ATOM 1392 C CA . CYS A 1 189 ? -3.701 12.234 -14.781 1 37.91 189 CYS A CA 1
ATOM 1393 C C . CYS A 1 189 ? -4.418 13.539 -14.469 1 37.91 189 CYS A C 1
ATOM 1395 O O . CYS A 1 189 ? -3.869 14.406 -13.781 1 37.91 189 CYS A O 1
ATOM 1397 N N . ALA A 1 190 ? -5.285 14.062 -15.18 1 40.56 190 ALA A N 1
ATOM 1398 C CA . ALA A 1 190 ? -6.078 15.281 -15.133 1 40.56 190 ALA A CA 1
ATOM 1399 C C . ALA A 1 190 ? -6.379 15.688 -13.688 1 40.56 190 ALA A C 1
ATOM 1401 O O . ALA A 1 190 ? -6.402 16.875 -13.359 1 40.56 190 ALA A O 1
ATOM 1402 N N . LYS A 1 191 ? -6.793 14.914 -12.781 1 42.75 191 LYS A N 1
ATOM 1403 C CA . LYS A 1 191 ? -7.43 15.305 -11.523 1 42.75 191 LYS A CA 1
ATOM 1404 C C . LYS A 1 191 ? -6.414 15.367 -10.391 1 42.75 191 LYS A C 1
ATOM 1406 O O . LYS A 1 191 ? -6.746 15.789 -9.281 1 42.75 191 LYS A O 1
ATOM 1411 N N . ALA A 1 192 ? -5.309 14.859 -10.336 1 48.28 192 ALA A N 1
ATOM 1412 C CA . ALA A 1 192 ? -4.41 14.93 -9.188 1 48.28 192 ALA A CA 1
ATOM 1413 C C . ALA A 1 192 ? -3.305 15.961 -9.422 1 48.28 192 ALA A C 1
ATOM 1415 O O . ALA A 1 192 ? -2.422 15.75 -10.258 1 48.28 192 ALA A O 1
ATOM 1416 N N . PRO A 1 193 ? -3.564 17.188 -8.766 1 54.09 193 PRO A N 1
ATOM 1417 C CA . PRO A 1 193 ? -2.508 18.203 -8.742 1 54.09 193 PRO A CA 1
ATOM 1418 C C . PRO A 1 193 ? -1.196 17.672 -8.172 1 54.09 193 PRO A C 1
ATOM 1420 O O . PRO A 1 193 ? -1.204 16.75 -7.348 1 54.09 193 PRO A O 1
ATOM 1423 N N . PHE A 1 194 ? -0.034 18 -8.758 1 62.19 194 PHE A N 1
ATOM 1424 C CA . PHE A 1 194 ? 1.278 17.5 -8.367 1 62.19 194 PHE A CA 1
ATOM 1425 C C . PHE A 1 194 ? 1.606 17.906 -6.934 1 62.19 194 PHE A C 1
ATOM 1427 O O . PHE A 1 194 ? 2.381 17.234 -6.25 1 62.19 194 PHE A O 1
ATOM 1434 N N . THR A 1 195 ? 0.863 18.906 -6.492 1 82.19 195 THR A N 1
ATOM 1435 C CA . THR A 1 195 ? 1.074 19.297 -5.102 1 82.19 195 THR A CA 1
ATOM 1436 C C . THR A 1 195 ? -0.235 19.234 -4.32 1 82.19 195 THR A C 1
ATOM 1438 O O . THR A 1 195 ? -1.312 19.125 -4.91 1 82.19 195 THR A O 1
ATOM 1441 N N . GLY A 1 196 ? -0.139 19.281 -3.076 1 90.94 196 GLY A N 1
ATOM 1442 C CA . GLY A 1 196 ? -1.283 19.047 -2.209 1 90.94 196 GLY A CA 1
ATOM 1443 C C . GLY A 1 196 ? -1.434 17.594 -1.784 1 90.94 196 GLY A C 1
ATOM 1444 O O . GLY A 1 196 ? -0.451 16.859 -1.736 1 90.94 196 GLY A O 1
ATOM 1445 N N . SER A 1 197 ? -2.637 17.25 -1.33 1 94.31 197 SER A N 1
ATOM 1446 C CA . SER A 1 197 ? -2.883 15.875 -0.886 1 94.31 197 SER A CA 1
ATOM 1447 C C . SER A 1 197 ? -4.195 15.344 -1.447 1 94.31 197 SER A C 1
ATOM 1449 O O . SER A 1 197 ? -5.043 16.109 -1.901 1 94.31 197 SER A O 1
ATOM 1451 N N . VAL A 1 198 ? -4.246 14.062 -1.504 1 94.5 198 VAL A N 1
ATOM 1452 C CA . VAL A 1 198 ? -5.383 13.406 -2.141 1 94.5 198 VAL A CA 1
ATOM 1453 C C . VAL A 1 198 ? -5.871 12.25 -1.268 1 94.5 198 VAL A C 1
ATOM 1455 O O . VAL A 1 198 ? -5.062 11.531 -0.68 1 94.5 198 VAL A O 1
ATOM 1458 N N . ILE A 1 199 ? -7.176 12.148 -1.151 1 96.38 199 ILE A N 1
ATOM 1459 C CA . ILE A 1 199 ? -7.82 10.984 -0.562 1 96.38 199 ILE A CA 1
ATOM 1460 C C . ILE A 1 199 ? -7.953 9.883 -1.61 1 96.38 199 ILE A C 1
ATOM 1462 O O . ILE A 1 199 ? -8.516 10.102 -2.684 1 96.38 199 ILE A O 1
ATOM 1466 N N . LEU A 1 200 ? -7.402 8.742 -1.304 1 96.38 200 LEU A N 1
ATOM 1467 C CA . LEU A 1 200 ? -7.352 7.637 -2.252 1 96.38 200 LEU A CA 1
ATOM 1468 C C . LEU A 1 200 ? -8.078 6.414 -1.701 1 96.38 200 LEU A C 1
ATOM 1470 O O . LEU A 1 200 ? -8.141 6.223 -0.485 1 96.38 200 LEU A O 1
ATOM 1474 N N . LYS A 1 201 ? -8.57 5.645 -2.641 1 97.25 201 LYS A N 1
ATOM 1475 C CA . LYS A 1 201 ? -9.227 4.395 -2.258 1 97.25 201 LYS A CA 1
ATOM 1476 C C . LYS A 1 201 ? -8.266 3.48 -1.505 1 97.25 201 LYS A C 1
ATOM 1478 O O . LYS A 1 201 ? -7.125 3.279 -1.934 1 97.25 201 LYS A O 1
ATOM 1483 N N . GLN A 1 202 ? -8.664 2.982 -0.34 1 98.62 202 GLN A N 1
ATOM 1484 C CA . GLN A 1 202 ? -7.969 2.008 0.493 1 98.62 202 GLN A CA 1
ATOM 1485 C C . GLN A 1 202 ? -8.883 0.838 0.85 1 98.62 202 GLN A C 1
ATOM 1487 O O . GLN A 1 202 ? -9.734 0.956 1.731 1 98.62 202 GLN A O 1
ATOM 1492 N N . SER A 1 203 ? -8.594 -0.27 0.319 1 98.56 203 SER A N 1
ATOM 1493 C CA . SER A 1 203 ? -9.508 -1.404 0.446 1 98.56 203 SER A CA 1
ATOM 1494 C C . SER A 1 203 ? -9.477 -1.976 1.859 1 98.56 203 SER A C 1
ATOM 1496 O O . SER A 1 203 ? -10.453 -2.588 2.305 1 98.56 203 SER A O 1
ATOM 1498 N N . ASP A 1 204 ? -8.383 -1.733 2.588 1 98.56 204 ASP A N 1
ATOM 1499 C CA . ASP A 1 204 ? -8.273 -2.332 3.914 1 98.56 204 ASP A CA 1
ATOM 1500 C C . ASP A 1 204 ? -8.492 -1.291 5.008 1 98.56 204 ASP A C 1
ATOM 1502 O O . ASP A 1 204 ? -8.195 -1.539 6.18 1 98.56 204 ASP A O 1
ATOM 1506 N N . LEU A 1 205 ? -8.938 -0.122 4.68 1 98.69 205 LEU A N 1
ATOM 1507 C CA . LEU A 1 205 ? -9.109 0.936 5.668 1 98.69 205 LEU A CA 1
ATOM 1508 C C . LEU A 1 205 ? -10.195 0.567 6.672 1 98.69 205 LEU A C 1
ATOM 1510 O O . LEU A 1 205 ? -10.023 0.754 7.879 1 98.69 205 LEU A O 1
ATOM 1514 N N . LEU A 1 206 ? -11.25 0.089 6.211 1 97.44 206 LEU A N 1
ATOM 1515 C CA . LEU A 1 206 ? -12.383 -0.328 7.023 1 97.44 206 LEU A CA 1
ATOM 1516 C C . LEU A 1 206 ? -13.047 -1.568 6.434 1 97.44 206 LEU A C 1
ATOM 1518 O O . LEU A 1 206 ? -13.695 -1.493 5.383 1 97.44 206 LEU A O 1
ATOM 1522 N N . VAL A 1 207 ? -12.867 -2.693 7.07 1 93.62 207 VAL A N 1
ATOM 1523 C CA . VAL A 1 207 ? -13.414 -3.967 6.609 1 93.62 207 VAL A CA 1
ATOM 1524 C C . VAL A 1 207 ? -14.164 -4.648 7.75 1 93.62 207 VAL A C 1
ATOM 1526 O O . VAL A 1 207 ? -13.57 -5.012 8.766 1 93.62 207 VAL A O 1
ATOM 1529 N N . ASP A 1 208 ? -15.461 -4.82 7.57 1 90.69 208 ASP A N 1
ATOM 1530 C CA . ASP A 1 208 ? -16.297 -5.5 8.555 1 90.69 208 ASP A CA 1
ATOM 1531 C C . ASP A 1 208 ? -16.109 -4.898 9.945 1 90.69 208 ASP A C 1
ATOM 1533 O O . ASP A 1 208 ? -15.891 -5.625 10.914 1 90.69 208 ASP A O 1
ATOM 1537 N N . GLY A 1 209 ? -16.016 -3.607 10.039 1 93 209 GLY A N 1
ATOM 1538 C CA . GLY A 1 209 ? -15.938 -2.889 11.297 1 93 209 GLY A CA 1
ATOM 1539 C C . GLY A 1 209 ? -14.516 -2.75 11.812 1 93 209 GLY A C 1
ATOM 1540 O O . GLY A 1 209 ? -14.266 -2.008 12.766 1 93 209 GLY A O 1
ATOM 1541 N N . ALA A 1 210 ? -13.57 -3.459 11.25 1 95.56 210 ALA A N 1
ATOM 1542 C CA . ALA A 1 210 ? -12.164 -3.352 11.648 1 95.56 210 ALA A CA 1
ATOM 1543 C C . ALA A 1 210 ? -11.453 -2.25 10.867 1 95.56 210 ALA A C 1
ATOM 1545 O O . ALA A 1 210 ? -11.625 -2.135 9.648 1 95.56 210 ALA A O 1
ATOM 1546 N N . VAL A 1 211 ? -10.719 -1.447 11.555 1 98.31 211 VAL A N 1
ATOM 1547 C CA . VAL A 1 211 ? -10.047 -0.312 10.938 1 98.31 211 VAL A CA 1
ATOM 1548 C C . VAL A 1 211 ? -8.547 -0.595 10.836 1 98.31 211 VAL A C 1
ATOM 1550 O O . VAL A 1 211 ? -7.922 -1.03 11.805 1 98.31 211 VAL A O 1
ATOM 1553 N N . ASN A 1 212 ? -7.988 -0.457 9.68 1 98.56 212 ASN A N 1
ATOM 1554 C CA . ASN A 1 212 ? -6.555 -0.322 9.453 1 98.56 212 ASN A CA 1
ATOM 1555 C C . ASN A 1 212 ? -6.191 1.089 9 1 98.56 212 ASN A C 1
ATOM 1557 O O . ASN A 1 212 ? -6.148 1.372 7.801 1 98.56 212 ASN A O 1
ATOM 1561 N N . ILE A 1 213 ? -5.867 1.951 9.93 1 98.81 213 ILE A N 1
ATOM 1562 C CA . ILE A 1 213 ? -5.695 3.377 9.672 1 98.81 213 ILE A CA 1
ATOM 1563 C C . ILE A 1 213 ? -4.461 3.598 8.805 1 98.81 213 ILE A C 1
ATOM 1565 O O . ILE A 1 213 ? -4.285 4.672 8.227 1 98.81 213 ILE A O 1
ATOM 1569 N N . ASN A 1 214 ? -3.576 2.58 8.742 1 98.75 214 ASN A N 1
ATOM 1570 C CA . ASN A 1 214 ? -2.336 2.691 7.98 1 98.75 214 ASN A CA 1
ATOM 1571 C C . ASN A 1 214 ? -2.434 1.962 6.645 1 98.75 214 ASN A C 1
ATOM 1573 O O . ASN A 1 214 ? -1.42 1.733 5.98 1 98.75 214 ASN A O 1
ATOM 1577 N N . ALA A 1 215 ? -3.646 1.535 6.238 1 98.81 215 ALA A N 1
ATOM 1578 C CA . ALA A 1 215 ? -3.834 0.839 4.965 1 98.81 215 ALA A CA 1
ATOM 1579 C C . ALA A 1 215 ? -3.221 1.627 3.812 1 98.81 215 ALA A C 1
ATOM 1581 O O . ALA A 1 215 ? -3.348 2.852 3.754 1 98.81 215 ALA A O 1
ATOM 1582 N N . PRO A 1 216 ? -2.492 0.913 2.93 1 98.75 216 PRO A N 1
ATOM 1583 C CA . PRO A 1 216 ? -1.986 1.604 1.741 1 98.75 216 PRO A CA 1
ATOM 1584 C C . PRO A 1 216 ? -3.082 1.899 0.719 1 98.75 216 PRO A C 1
ATOM 1586 O O . PRO A 1 216 ? -4.141 1.271 0.747 1 98.75 216 PRO A O 1
ATOM 1589 N N . PRO A 1 217 ? -2.863 2.918 -0.152 1 98.06 217 PRO A N 1
ATOM 1590 C CA . PRO A 1 217 ? -3.777 3.102 -1.283 1 98.06 217 PRO A CA 1
ATOM 1591 C C . PRO A 1 217 ? -3.816 1.888 -2.211 1 98.06 217 PRO A C 1
ATOM 1593 O O . PRO A 1 217 ? -2.818 1.177 -2.348 1 98.06 217 PRO A O 1
ATOM 1596 N N . ASP A 1 218 ? -4.977 1.702 -2.82 1 97.19 218 ASP A N 1
ATOM 1597 C CA . ASP A 1 218 ? -5.117 0.652 -3.824 1 97.19 218 ASP A CA 1
ATOM 1598 C C . ASP A 1 218 ? -4.242 0.936 -5.043 1 97.19 218 ASP A C 1
ATOM 1600 O O . ASP A 1 218 ? -3.975 2.096 -5.363 1 97.19 218 ASP A O 1
ATOM 1604 N N . VAL A 1 219 ? -3.93 -0.104 -5.734 1 94.94 219 VAL A N 1
ATOM 1605 C CA . VAL A 1 219 ? -3.033 -0.045 -6.883 1 94.94 219 VAL A CA 1
ATOM 1606 C C . VAL A 1 219 ? -3.598 0.914 -7.93 1 94.94 219 VAL A C 1
ATOM 1608 O O . VAL A 1 219 ? -2.859 1.715 -8.508 1 94.94 219 VAL A O 1
ATOM 1611 N N . LEU A 1 220 ? -4.906 0.904 -8.156 1 92.56 220 LEU A N 1
ATOM 1612 C CA . LEU A 1 220 ? -5.5 1.663 -9.25 1 92.56 220 LEU A CA 1
ATOM 1613 C C . LEU A 1 220 ? -6.164 2.936 -8.734 1 92.56 220 LEU A C 1
ATOM 1615 O O . LEU A 1 220 ? -6.977 3.545 -9.43 1 92.56 220 LEU A O 1
ATOM 1619 N N . SER A 1 221 ? -5.859 3.357 -7.539 1 93.06 221 SER A N 1
ATOM 1620 C CA . SER A 1 221 ? -6.594 4.414 -6.852 1 93.06 221 SER A CA 1
ATOM 1621 C C . SER A 1 221 ? -6.465 5.746 -7.586 1 93.06 221 SER A C 1
ATOM 1623 O O . SER A 1 221 ? -7.344 6.602 -7.488 1 93.06 221 SER A O 1
ATOM 1625 N N . VAL A 1 222 ? -5.414 5.918 -8.398 1 89.62 222 VAL A N 1
ATOM 1626 C CA . VAL A 1 222 ? -5.199 7.207 -9.047 1 89.62 222 VAL A CA 1
ATOM 1627 C C . VAL A 1 222 ? -5.582 7.113 -10.523 1 89.62 222 VAL A C 1
ATOM 1629 O O . VAL A 1 222 ? -5.5 8.102 -11.258 1 89.62 222 VAL A O 1
ATOM 1632 N N . LEU A 1 223 ? -5.871 5.953 -10.961 1 86 223 LEU A N 1
ATOM 1633 C CA . LEU A 1 223 ? -6.129 5.758 -12.383 1 86 223 LEU A CA 1
ATOM 1634 C C . LEU A 1 223 ? -7.5 6.309 -12.766 1 86 223 LEU A C 1
ATOM 1636 O O . LEU A 1 223 ? -8.492 6.051 -12.078 1 86 223 LEU A O 1
ATOM 1640 N N . GLU A 1 224 ? -7.562 7.043 -13.828 1 82.69 224 GLU A N 1
ATOM 1641 C CA . GLU A 1 224 ? -8.82 7.535 -14.398 1 82.69 224 GLU A CA 1
ATOM 1642 C C . GLU A 1 224 ? -9.234 6.711 -15.609 1 82.69 224 GLU A C 1
ATOM 1644 O O . GLU A 1 224 ? -8.891 7.051 -16.75 1 82.69 224 GLU A O 1
ATOM 1649 N N . ASP A 1 225 ? -9.938 5.648 -15.328 1 78.69 225 ASP A N 1
ATOM 1650 C CA . ASP A 1 225 ? -10.305 4.734 -16.406 1 78.69 225 ASP A CA 1
ATOM 1651 C C . ASP A 1 225 ? -11.812 4.52 -16.453 1 78.69 225 ASP A C 1
ATOM 1653 O O . ASP A 1 225 ? -12.289 3.484 -16.938 1 78.69 225 ASP A O 1
ATOM 1657 N N . GLY A 1 226 ? -12.547 5.445 -15.883 1 80.19 226 GLY A N 1
ATOM 1658 C CA . GLY A 1 226 ? -14 5.391 -15.93 1 80.19 226 GLY A CA 1
ATOM 1659 C C . GLY A 1 226 ? -14.617 4.746 -14.703 1 80.19 226 GLY A C 1
ATOM 1660 O O . GLY A 1 226 ? -15.828 4.816 -14.5 1 80.19 226 GLY A O 1
ATOM 1661 N N . VAL A 1 227 ? -13.828 4.086 -13.812 1 85.81 227 VAL A N 1
ATOM 1662 C CA . VAL A 1 227 ? -14.297 3.529 -12.547 1 85.81 227 VAL A CA 1
ATOM 1663 C C . VAL A 1 227 ? -14.219 4.59 -11.453 1 85.81 227 VAL A C 1
ATOM 1665 O O . VAL A 1 227 ? -13.188 5.246 -11.289 1 85.81 227 VAL A O 1
ATOM 1668 N N . ASP A 1 228 ? -15.336 4.816 -10.773 1 90.25 228 ASP A N 1
ATOM 1669 C CA . ASP A 1 228 ? -15.352 5.793 -9.688 1 90.25 228 ASP A CA 1
ATOM 1670 C C . ASP A 1 228 ? -14.719 5.219 -8.422 1 90.25 228 ASP A C 1
ATOM 1672 O O . ASP A 1 228 ? -15.344 4.426 -7.715 1 90.25 228 ASP A O 1
ATOM 1676 N N . ARG A 1 229 ? -13.523 5.621 -8.117 1 93 229 ARG A N 1
ATOM 1677 C CA . ARG A 1 229 ? -12.797 5.148 -6.941 1 93 229 ARG A CA 1
ATOM 1678 C C . ARG A 1 229 ? -12.742 6.223 -5.863 1 93 229 ARG A C 1
ATOM 1680 O O . ARG A 1 229 ? -11.906 6.164 -4.961 1 93 229 ARG A O 1
ATOM 1687 N N . LYS A 1 230 ? -13.578 7.297 -6.102 1 93.12 230 LYS A N 1
ATOM 1688 C CA . LYS A 1 230 ? -13.836 8.352 -5.121 1 93.12 230 LYS A CA 1
ATOM 1689 C C . LYS A 1 230 ? -12.57 9.125 -4.793 1 93.12 230 LYS A C 1
ATOM 1691 O O . LYS A 1 230 ? -12.367 9.531 -3.648 1 93.12 230 LYS A O 1
ATOM 1696 N N . MET A 1 231 ? -11.672 9.141 -5.711 1 92.62 231 MET A N 1
ATOM 1697 C CA . MET A 1 231 ? -10.5 9.992 -5.562 1 92.62 231 MET A CA 1
ATOM 1698 C C . MET A 1 231 ? -10.898 11.461 -5.453 1 92.62 231 MET A C 1
ATOM 1700 O O . MET A 1 231 ? -11.734 11.938 -6.227 1 92.62 231 MET A O 1
ATOM 1704 N N . ARG A 1 232 ? -10.359 12.211 -4.523 1 91.75 232 ARG A N 1
ATOM 1705 C CA . ARG A 1 232 ? -10.602 13.641 -4.438 1 91.75 232 ARG A CA 1
ATOM 1706 C C . ARG A 1 232 ? -9.492 14.344 -3.666 1 91.75 232 ARG A C 1
ATOM 1708 O O . ARG A 1 232 ? -8.859 13.75 -2.791 1 91.75 232 ARG A O 1
ATOM 1715 N N . THR A 1 233 ? -9.273 15.555 -3.969 1 92.81 233 THR A N 1
ATOM 1716 C CA . THR A 1 233 ? -8.273 16.344 -3.271 1 92.81 233 THR A CA 1
ATOM 1717 C C . THR A 1 233 ? -8.766 16.75 -1.886 1 92.81 233 THR A C 1
ATOM 1719 O O . THR A 1 233 ? -9.977 16.797 -1.638 1 92.81 233 THR A O 1
ATOM 1722 N N . LEU A 1 234 ? -7.793 17 -1.028 1 94.81 234 LEU A N 1
ATOM 1723 C CA . LEU A 1 234 ? -8.18 17.547 0.269 1 94.81 234 LEU A CA 1
ATOM 1724 C C . LEU A 1 234 ? -8.977 18.828 0.101 1 94.81 234 LEU A C 1
ATOM 1726 O O . LEU A 1 234 ? -9.953 19.062 0.821 1 94.81 234 LEU A O 1
ATOM 1730 N N . TYR A 1 235 ? -8.602 19.688 -0.876 1 91.88 235 TYR A N 1
ATOM 1731 C CA . TYR A 1 235 ? -9.336 20.906 -1.147 1 91.88 235 TYR A CA 1
ATOM 1732 C C . TYR A 1 235 ? -10.805 20.625 -1.423 1 91.88 235 TYR A C 1
ATOM 1734 O O . TYR A 1 235 ? -11.688 21.219 -0.813 1 91.88 235 TYR A O 1
ATOM 1742 N N . ASP A 1 236 ? -11.016 19.703 -2.289 1 92.38 236 ASP A N 1
ATOM 1743 C CA . ASP A 1 236 ? -12.383 19.359 -2.654 1 92.38 236 ASP A CA 1
ATOM 1744 C C . ASP A 1 236 ? -13.156 18.812 -1.453 1 92.38 236 ASP A C 1
ATOM 1746 O O . ASP A 1 236 ? -14.367 19.031 -1.34 1 92.38 236 ASP A O 1
ATOM 1750 N N . ALA A 1 237 ? -12.477 18.156 -0.53 1 94.5 237 ALA A N 1
ATOM 1751 C CA . ALA A 1 237 ? -13.117 17.516 0.618 1 94.5 237 ALA A CA 1
ATOM 1752 C C . ALA A 1 237 ? -13.531 18.547 1.66 1 94.5 237 ALA A C 1
ATOM 1754 O O . ALA A 1 237 ? -14.477 18.328 2.426 1 94.5 237 ALA A O 1
ATOM 1755 N N . VAL A 1 238 ? -12.812 19.75 1.669 1 95.88 238 VAL A N 1
ATOM 1756 C CA . VAL A 1 238 ? -13.062 20.641 2.799 1 95.88 238 VAL A CA 1
ATOM 1757 C C . VAL A 1 238 ? -13.43 22.031 2.289 1 95.88 238 VAL A C 1
ATOM 1759 O O . VAL A 1 238 ? -13.562 22.969 3.078 1 95.88 238 VAL A O 1
ATOM 1762 N N . LYS A 1 239 ? -13.578 22.219 1.009 1 90.25 239 LYS A N 1
ATOM 1763 C CA . LYS A 1 239 ? -13.789 23.547 0.428 1 90.25 239 LYS A CA 1
ATOM 1764 C C . LYS A 1 239 ? -15.062 24.188 0.97 1 90.25 239 LYS A C 1
ATOM 1766 O O . LYS A 1 239 ? -15.172 25.422 1.009 1 90.25 239 LYS A O 1
ATOM 1771 N N . ASP A 1 240 ? -16 23.391 1.399 1 92.69 240 ASP A N 1
ATOM 1772 C CA . ASP A 1 240 ? -17.266 23.938 1.886 1 92.69 240 ASP A CA 1
ATOM 1773 C C . ASP A 1 240 ? -17.203 24.203 3.389 1 92.69 240 ASP A C 1
ATOM 1775 O O . ASP A 1 240 ? -18.172 24.688 3.975 1 92.69 240 ASP A O 1
ATOM 1779 N N . LYS A 1 241 ? -16.156 23.875 4.027 1 94.81 241 LYS A N 1
ATOM 1780 C CA . LYS A 1 241 ? -15.984 24.156 5.449 1 94.81 241 LYS A CA 1
ATOM 1781 C C . LYS A 1 241 ? -15.648 25.625 5.691 1 94.81 241 LYS A C 1
ATOM 1783 O O . LYS A 1 241 ? -15.023 26.266 4.852 1 94.81 241 LYS A O 1
ATOM 1788 N N . LYS A 1 242 ? -16.031 26.156 6.801 1 92.75 242 LYS A N 1
ATOM 1789 C CA . LYS A 1 242 ? -15.867 27.562 7.109 1 92.75 242 LYS A CA 1
ATOM 1790 C C . LYS A 1 242 ? -14.484 27.844 7.703 1 92.75 242 LYS A C 1
ATOM 1792 O O . LYS A 1 242 ? -13.812 28.797 7.312 1 92.75 242 LYS A O 1
ATOM 1797 N N . ARG A 1 243 ? -14.102 27.016 8.656 1 95.94 243 ARG A N 1
ATOM 1798 C CA . ARG A 1 243 ? -12.828 27.188 9.344 1 95.94 243 ARG A CA 1
ATOM 1799 C C . ARG A 1 243 ? -11.984 25.922 9.25 1 95.94 243 ARG A C 1
ATOM 1801 O O . ARG A 1 243 ? -12.5 24.812 9.367 1 95.94 243 ARG A O 1
ATOM 1808 N N . LEU A 1 244 ? -10.734 26.125 9 1 97.81 244 LEU A N 1
ATOM 1809 C CA . LEU A 1 244 ? -9.75 25.047 9.016 1 97.81 244 LEU A CA 1
ATOM 1810 C C . LEU A 1 244 ? -8.797 25.219 10.195 1 97.81 244 LEU A C 1
ATOM 1812 O O . LEU A 1 244 ? -8.25 26.297 10.414 1 97.81 244 LEU A O 1
ATOM 1816 N N . PHE A 1 245 ? -8.633 24.203 10.969 1 97.56 245 PHE A N 1
ATOM 1817 C CA . PHE A 1 245 ? -7.66 24.156 12.047 1 97.56 245 PHE A CA 1
ATOM 1818 C C . PHE A 1 245 ? -6.551 23.156 11.734 1 97.56 245 PHE A C 1
ATOM 1820 O O . PHE A 1 245 ? -6.812 21.969 11.516 1 97.56 245 PHE A O 1
ATOM 1827 N N . VAL A 1 246 ? -5.312 23.625 11.719 1 98.5 246 VAL A N 1
ATOM 1828 C CA . VAL A 1 246 ? -4.195 22.828 11.234 1 98.5 246 VAL A CA 1
ATOM 1829 C C . VAL A 1 246 ? -3.188 22.609 12.359 1 98.5 246 VAL A C 1
ATOM 1831 O O . VAL A 1 246 ? -2.816 23.547 13.062 1 98.5 246 VAL A O 1
ATOM 1834 N N . CYS A 1 247 ? -2.766 21.422 12.609 1 98.19 247 CYS A N 1
ATOM 1835 C CA . CYS A 1 247 ? -1.761 21.031 13.594 1 98.19 247 CYS A CA 1
ATOM 1836 C C . CYS A 1 247 ? -0.87 19.922 13.055 1 98.19 247 CYS A C 1
ATOM 1838 O O . CYS A 1 247 ? -1.057 19.453 11.922 1 98.19 247 CYS A O 1
ATOM 1840 N N . GLY A 1 248 ? 0.182 19.578 13.836 1 98.56 248 GLY A N 1
ATOM 1841 C CA . GLY A 1 248 ? 1.051 18.484 13.438 1 98.56 248 GLY A CA 1
ATOM 1842 C C . GLY A 1 248 ? 2.492 18.906 13.227 1 98.56 248 GLY A C 1
ATOM 1843 O O . GLY A 1 248 ? 3.021 19.719 13.992 1 98.56 248 GLY A O 1
ATOM 1844 N N . LEU A 1 249 ? 3.154 18.234 12.18 1 98.38 249 LEU A N 1
ATOM 1845 C CA . LEU A 1 249 ? 4.598 18.375 12.016 1 98.38 249 LEU A CA 1
ATOM 1846 C C . LEU A 1 249 ? 4.961 18.594 10.555 1 98.38 249 LEU A C 1
ATOM 1848 O O . LEU A 1 249 ? 4.34 18 9.664 1 98.38 249 LEU A O 1
ATOM 1852 N N . ALA A 1 250 ? 5.957 19.344 10.289 1 96.56 250 ALA A N 1
ATOM 1853 C CA . ALA A 1 250 ? 6.621 20.328 11.133 1 96.56 250 ALA A CA 1
ATOM 1854 C C . ALA A 1 250 ? 5.941 21.688 11.016 1 96.56 250 ALA A C 1
ATOM 1856 O O . ALA A 1 250 ? 5.516 22.094 9.93 1 96.56 250 ALA A O 1
ATOM 1857 N N . LEU A 1 251 ? 5.902 22.391 12.039 1 96.94 251 LEU A N 1
ATOM 1858 C CA . LEU A 1 251 ? 5.223 23.688 12.156 1 96.94 251 LEU A CA 1
ATOM 1859 C C . LEU A 1 251 ? 5.672 24.625 11.047 1 96.94 251 LEU A C 1
ATOM 1861 O O . LEU A 1 251 ? 4.84 25.266 10.391 1 96.94 251 LEU A O 1
ATOM 1865 N N . ASP A 1 252 ? 6.949 24.656 10.719 1 94.75 252 ASP A N 1
ATOM 1866 C CA . ASP A 1 252 ? 7.543 25.688 9.859 1 94.75 252 ASP A CA 1
ATOM 1867 C C . ASP A 1 252 ? 7.66 25.188 8.414 1 94.75 252 ASP A C 1
ATOM 1869 O O . ASP A 1 252 ? 8.188 25.891 7.555 1 94.75 252 ASP A O 1
ATOM 1873 N N . PHE A 1 253 ? 7.207 23.953 8.086 1 93.69 253 PHE A N 1
ATOM 1874 C CA . PHE A 1 253 ? 7.207 23.422 6.727 1 93.69 253 PHE A CA 1
ATOM 1875 C C . PHE A 1 253 ? 5.809 22.953 6.328 1 93.69 253 PHE A C 1
ATOM 1877 O O . PHE A 1 253 ? 4.957 23.781 5.977 1 93.69 253 PHE A O 1
ATOM 1884 N N . CYS A 1 254 ? 5.488 21.719 6.637 1 96.31 254 CYS A N 1
ATOM 1885 C CA . CYS A 1 254 ? 4.262 21.125 6.125 1 96.31 254 CYS A CA 1
ATOM 1886 C C . CYS A 1 254 ? 3.031 21.797 6.723 1 96.31 254 CYS A C 1
ATOM 1888 O O . CYS A 1 254 ? 2.053 22.047 6.016 1 96.31 254 CYS A O 1
ATOM 1890 N N . VAL A 1 255 ? 3.08 22.125 8.016 1 97.94 255 VAL A N 1
ATOM 1891 C CA . VAL A 1 255 ? 1.936 22.75 8.656 1 97.94 255 VAL A CA 1
ATOM 1892 C C . VAL A 1 255 ? 1.757 24.172 8.109 1 97.94 255 VAL A C 1
ATOM 1894 O O . VAL A 1 255 ? 0.664 24.547 7.676 1 97.94 255 VAL A O 1
ATOM 1897 N N . MET A 1 256 ? 2.838 24.906 8.109 1 96.12 256 MET A N 1
ATOM 1898 C CA . MET A 1 256 ? 2.781 26.281 7.621 1 96.12 256 MET A CA 1
ATOM 1899 C C . MET A 1 256 ? 2.328 26.328 6.168 1 96.12 256 MET A C 1
ATOM 1901 O O . MET A 1 256 ? 1.42 27.094 5.82 1 96.12 256 MET A O 1
ATOM 1905 N N . ASP A 1 257 ? 2.926 25.484 5.336 1 94.06 257 ASP A N 1
ATOM 1906 C CA . ASP A 1 257 ? 2.58 25.5 3.918 1 94.06 257 ASP A CA 1
ATOM 1907 C C . ASP A 1 257 ? 1.125 25.078 3.705 1 94.06 257 ASP A C 1
ATOM 1909 O O . ASP A 1 257 ? 0.463 25.578 2.787 1 94.06 257 ASP A O 1
ATOM 1913 N N . THR A 1 258 ? 0.653 24.172 4.527 1 96.62 258 THR A N 1
ATOM 1914 C CA . THR A 1 258 ? -0.755 23.797 4.457 1 96.62 258 THR A CA 1
ATOM 1915 C C . THR A 1 258 ? -1.647 25 4.75 1 96.62 258 THR A C 1
ATOM 1917 O O . THR A 1 258 ? -2.604 25.266 4.016 1 96.62 258 THR A O 1
ATOM 1920 N N . CYS A 1 259 ? -1.309 25.766 5.766 1 96.81 259 CYS A N 1
ATOM 1921 C CA . CYS A 1 259 ? -2.086 26.953 6.125 1 96.81 259 CYS A CA 1
ATOM 1922 C C . CYS A 1 259 ? -2.078 27.969 4.992 1 96.81 259 CYS A C 1
ATOM 1924 O O . CYS A 1 259 ? -3.135 28.438 4.57 1 96.81 259 CYS A O 1
ATOM 1926 N N . LEU A 1 260 ? -0.906 28.25 4.5 1 93.75 260 LEU A N 1
ATOM 1927 C CA . LEU A 1 260 ? -0.745 29.266 3.479 1 93.75 260 LEU A CA 1
ATOM 1928 C C . LEU A 1 260 ? -1.445 28.875 2.186 1 93.75 260 LEU A C 1
ATOM 1930 O O . LEU A 1 260 ? -2.168 29.672 1.588 1 93.75 260 LEU A O 1
ATOM 1934 N N . ASN A 1 261 ? -1.241 27.625 1.776 1 92.12 261 ASN A N 1
ATOM 1935 C CA . ASN A 1 261 ? -1.827 27.156 0.526 1 92.12 261 ASN A CA 1
ATOM 1936 C C . ASN A 1 261 ? -3.346 27.047 0.624 1 92.12 261 ASN A C 1
ATOM 1938 O O . ASN A 1 261 ? -4.051 27.266 -0.363 1 92.12 261 ASN A O 1
ATOM 1942 N N . ALA A 1 262 ? -3.844 26.719 1.816 1 95.31 262 ALA A N 1
ATOM 1943 C CA . ALA A 1 262 ? -5.289 26.672 2.02 1 95.31 262 ALA A CA 1
ATOM 1944 C C . ALA A 1 262 ? -5.918 28.031 1.799 1 95.31 262 ALA A C 1
ATOM 1946 O O . ALA A 1 262 ? -6.93 28.156 1.103 1 95.31 262 ALA A O 1
ATOM 1947 N N . LEU A 1 263 ? -5.309 29.062 2.318 1 93.75 263 LEU A N 1
ATOM 1948 C CA . LEU A 1 263 ? -5.797 30.422 2.094 1 93.75 263 LEU A CA 1
ATOM 1949 C C . LEU A 1 263 ? -5.734 30.781 0.613 1 93.75 263 LEU A C 1
ATOM 1951 O O . LEU A 1 263 ? -6.68 31.359 0.071 1 93.75 263 LEU A O 1
ATOM 1955 N N . GLY A 1 264 ? -4.605 30.375 0.046 1 89.44 264 GLY A N 1
ATOM 1956 C CA . GLY A 1 264 ? -4.449 30.625 -1.378 1 89.44 264 GLY A CA 1
ATOM 1957 C C . GLY A 1 264 ? -5.496 29.938 -2.225 1 89.44 264 GLY A C 1
ATOM 1958 O O . GLY A 1 264 ? -5.82 30.391 -3.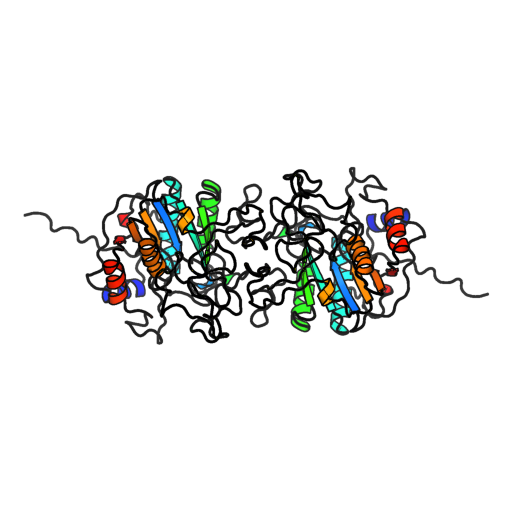322 1 89.44 264 GLY A O 1
ATOM 1959 N N . SER A 1 265 ? -6.004 28.828 -1.735 1 89.88 265 SER A N 1
ATOM 1960 C CA . SER A 1 265 ? -6.992 28.031 -2.457 1 89.88 265 SER A CA 1
ATOM 1961 C C . SER A 1 265 ? -8.398 28.562 -2.229 1 89.88 265 SER A C 1
ATOM 1963 O O . SER A 1 265 ? -9.359 28.078 -2.83 1 89.88 265 SER A O 1
ATOM 1965 N N . GLY A 1 266 ? -8.57 29.531 -1.245 1 89.75 266 GLY A N 1
ATOM 1966 C CA . GLY A 1 266 ? -9.867 30.188 -1.091 1 89.75 266 GLY A CA 1
ATOM 1967 C C . GLY A 1 266 ? -10.57 29.812 0.201 1 89.75 266 GLY A C 1
ATOM 1968 O O . GLY A 1 266 ? -11.719 30.203 0.415 1 89.75 266 GLY A O 1
ATOM 1969 N N . VAL A 1 267 ? -9.945 29.094 1.087 1 92.44 267 VAL A N 1
ATOM 1970 C CA . VAL A 1 267 ? -10.539 28.828 2.395 1 92.44 267 VAL A CA 1
ATOM 1971 C C . VAL A 1 267 ? -10.641 30.141 3.186 1 92.44 267 VAL A C 1
ATOM 1973 O O . VAL A 1 267 ? -9.688 30.906 3.254 1 92.44 267 VAL A O 1
ATOM 1976 N N . GLN A 1 268 ? -11.75 30.344 3.809 1 90.56 268 GLN A N 1
ATOM 1977 C CA . GLN A 1 268 ? -12.062 31.641 4.383 1 90.56 268 GLN A CA 1
ATOM 1978 C C . GLN A 1 268 ? -11.242 31.906 5.641 1 90.56 268 GLN A C 1
ATOM 1980 O O . GLN A 1 268 ? -10.641 32.969 5.789 1 90.56 268 GLN A O 1
ATOM 1985 N N . GLU A 1 269 ? -11.258 30.984 6.57 1 95.81 269 GLU A N 1
ATOM 1986 C CA . GLU A 1 269 ? -10.523 31.125 7.824 1 95.81 269 GLU A CA 1
ATOM 1987 C C . GLU A 1 269 ? -9.617 29.922 8.086 1 95.81 269 GLU A C 1
ATOM 1989 O O . GLU A 1 269 ? -10.078 28.781 8.07 1 95.81 269 GLU A O 1
ATOM 1994 N N . VAL A 1 270 ? -8.383 30.219 8.305 1 97 270 VAL A N 1
ATOM 1995 C CA . VAL A 1 270 ? -7.398 29.172 8.586 1 97 270 VAL A CA 1
ATOM 1996 C C . VAL A 1 270 ? -6.688 29.469 9.906 1 97 270 VAL A C 1
ATOM 1998 O O . VAL A 1 270 ? -6.211 30.578 10.117 1 97 270 VAL A O 1
ATOM 2001 N N . TYR A 1 271 ? -6.645 28.516 10.766 1 96.19 271 TYR A N 1
ATOM 2002 C CA . TYR A 1 271 ? -6.023 28.625 12.078 1 96.19 271 TYR A CA 1
ATOM 2003 C C . TYR A 1 271 ? -4.914 27.594 12.25 1 96.19 271 TYR A C 1
ATOM 2005 O O . TYR A 1 271 ? -5.117 26.406 11.969 1 96.19 271 TYR A O 1
ATOM 2013 N N . MET A 1 272 ? -3.785 28.031 12.664 1 96.56 272 MET A N 1
ATOM 2014 C CA . MET A 1 272 ? -2.77 27.109 13.148 1 96.56 272 MET A CA 1
ATOM 2015 C C . MET A 1 272 ? -2.912 26.875 14.648 1 96.56 272 MET A C 1
ATOM 2017 O O . MET A 1 272 ? -2.969 27.828 15.43 1 96.56 272 MET A O 1
ATOM 2021 N N . VAL A 1 273 ? -3.025 25.625 15.039 1 95.5 273 VAL A N 1
ATOM 2022 C CA . VAL A 1 273 ? -3.02 25.312 16.469 1 95.5 273 VAL A CA 1
ATOM 2023 C C . VAL A 1 273 ? -1.58 25.188 16.969 1 95.5 273 VAL A C 1
ATOM 2025 O O . VAL A 1 273 ? -0.987 24.109 16.906 1 95.5 273 VAL A O 1
ATOM 2028 N N . LEU A 1 274 ? -1.144 26.188 17.516 1 93.69 274 LEU A N 1
ATOM 2029 C CA . LEU A 1 274 ? 0.29 26.391 17.703 1 93.69 274 LEU A CA 1
ATOM 2030 C C . LEU A 1 274 ? 0.847 25.375 18.703 1 93.69 274 LEU A C 1
ATOM 2032 O O . LEU A 1 274 ? 1.918 24.812 18.484 1 93.69 274 LEU A O 1
ATOM 2036 N N . ASP A 1 275 ? 0.153 25.125 19.797 1 92.56 275 ASP A N 1
ATOM 2037 C CA . ASP A 1 275 ? 0.679 24.25 20.844 1 92.56 275 ASP A CA 1
ATOM 2038 C C . ASP A 1 275 ? 0.562 22.781 20.438 1 92.56 275 ASP A C 1
ATOM 2040 O O . ASP A 1 275 ? 1.097 21.906 21.109 1 92.56 275 ASP A O 1
ATOM 2044 N N . ALA A 1 276 ? -0.081 22.531 19.328 1 96.31 276 ALA A N 1
ATOM 2045 C CA . ALA A 1 276 ? -0.194 21.172 18.797 1 96.31 276 ALA A CA 1
ATOM 2046 C C . ALA A 1 2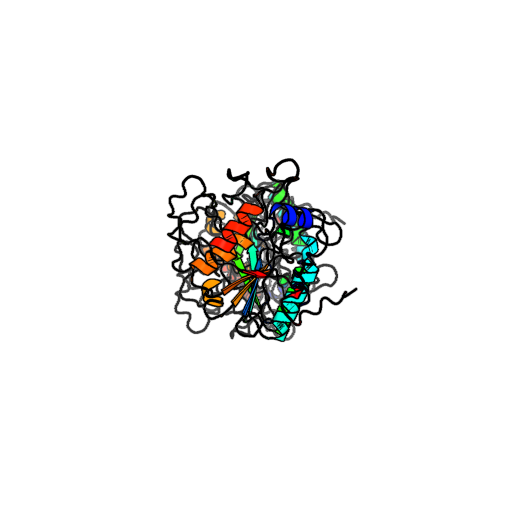76 ? 0.649 21 17.531 1 96.31 276 ALA A C 1
ATOM 2048 O O . ALA A 1 276 ? 0.332 20.188 16.672 1 96.31 276 ALA A O 1
ATOM 2049 N N . ALA A 1 277 ? 1.679 21.844 17.422 1 97.06 277 ALA A N 1
ATOM 2050 C CA . ALA A 1 277 ? 2.672 21.766 16.359 1 97.06 277 ALA A CA 1
ATOM 2051 C C . ALA A 1 277 ? 4.082 21.969 16.906 1 97.06 277 ALA A C 1
ATOM 2053 O O . ALA A 1 277 ? 4.258 22.5 18 1 97.06 277 ALA A O 1
ATOM 2054 N N . ARG A 1 278 ? 5.062 21.484 16.188 1 97.06 278 ARG A N 1
ATOM 2055 C CA . ARG A 1 278 ? 6.469 21.672 16.531 1 97.06 278 ARG A CA 1
ATOM 2056 C C . ARG A 1 278 ? 7.305 21.984 15.297 1 97.06 278 ARG A C 1
ATOM 2058 O O . ARG A 1 278 ? 7.082 21.422 14.234 1 97.06 278 ARG A O 1
ATOM 2065 N N . ALA A 1 279 ? 8.242 22.859 15.547 1 96.38 279 ALA A N 1
ATOM 2066 C CA . ALA A 1 279 ? 9.117 23.281 14.461 1 96.38 279 ALA A CA 1
ATOM 2067 C C . ALA A 1 279 ? 10.297 22.328 14.297 1 96.38 279 ALA A C 1
ATOM 2069 O O . ALA A 1 279 ? 10.734 21.719 15.273 1 96.38 279 ALA A O 1
ATOM 2070 N N . ALA A 1 280 ? 10.812 22.281 13.094 1 94.5 280 ALA A N 1
ATOM 2071 C CA . ALA A 1 280 ? 11.992 21.469 12.812 1 94.5 280 ALA A CA 1
ATOM 2072 C C . ALA A 1 280 ? 13.227 22.047 13.492 1 94.5 280 ALA A C 1
ATOM 2074 O O . ALA A 1 280 ? 13.477 23.25 13.422 1 94.5 280 ALA A O 1
ATOM 2075 N N . HIS A 1 281 ? 13.938 21.188 14.172 1 94.06 281 HIS A N 1
ATOM 2076 C CA . HIS A 1 281 ? 15.109 21.562 14.961 1 94.06 281 HIS A CA 1
ATOM 2077 C C . HIS A 1 281 ? 16.203 20.516 14.859 1 94.06 281 HIS A C 1
ATOM 2079 O O . HIS A 1 281 ? 15.977 19.344 15.188 1 94.06 281 HIS A O 1
ATOM 2085 N N . ILE A 1 282 ? 17.312 20.859 14.352 1 90.25 282 ILE A N 1
ATOM 2086 C CA . ILE A 1 282 ? 18.5 20.016 14.289 1 90.25 282 ILE A CA 1
ATOM 2087 C C . ILE A 1 282 ? 19.688 20.734 14.898 1 90.25 282 ILE A C 1
ATOM 2089 O O . ILE A 1 282 ? 20.297 21.609 14.258 1 90.25 282 ILE A O 1
ATOM 2093 N N . PRO A 1 283 ? 20.031 20.25 16.047 1 90.62 283 PRO A N 1
ATOM 2094 C CA . PRO A 1 283 ? 21.172 20.922 16.688 1 90.62 283 PRO A CA 1
ATOM 2095 C C . PRO A 1 283 ? 22.422 20.922 15.828 1 90.62 283 PRO A C 1
ATOM 2097 O O . PRO A 1 283 ? 22.75 19.891 15.219 1 90.62 283 PRO A O 1
ATOM 2100 N N . GLY A 1 284 ? 23.109 22 15.773 1 89 284 GLY A N 1
ATOM 2101 C CA . GLY A 1 284 ? 24.344 22.094 15.023 1 89 284 GLY A CA 1
ATOM 2102 C C . GLY A 1 284 ? 24.141 22.312 13.539 1 89 284 GLY A C 1
ATOM 2103 O O . GLY A 1 284 ? 25.078 22.625 12.812 1 89 284 GLY A O 1
ATOM 2104 N N . VAL A 1 285 ? 22.922 22.234 13.078 1 87.19 285 VAL A N 1
ATOM 2105 C CA . VAL A 1 285 ? 22.625 22.391 11.656 1 87.19 285 VAL A CA 1
ATOM 2106 C C . VAL A 1 285 ? 21.734 23.609 11.445 1 87.19 285 VAL A C 1
ATOM 2108 O O . VAL A 1 285 ? 22.031 24.453 10.602 1 87.19 285 VAL A O 1
ATOM 2111 N N . GLY A 1 286 ? 20.703 23.688 12.227 1 90.62 286 GLY A N 1
ATOM 2112 C CA . GLY A 1 286 ? 19.812 24.828 12.125 1 90.62 286 GLY A CA 1
ATOM 2113 C C . GLY A 1 286 ? 20.5 26.141 12.469 1 90.62 286 GLY A C 1
ATOM 2114 O O . GLY A 1 286 ? 21.328 26.203 13.367 1 90.62 286 GLY A O 1
ATOM 2115 N N . SER A 1 287 ? 20.094 27.234 11.82 1 93.19 287 SER A N 1
ATOM 2116 C CA . SER A 1 287 ? 20.797 28.5 11.938 1 93.19 287 SER A CA 1
ATOM 2117 C C . SER A 1 287 ? 20.125 29.406 12.961 1 93.19 287 SER A C 1
ATOM 2119 O O . SER A 1 287 ? 20.625 30.5 13.258 1 93.19 287 SER A O 1
ATOM 2121 N N . PHE A 1 288 ? 19.062 29.031 13.508 1 94.44 288 PHE A N 1
ATOM 2122 C CA . PHE A 1 288 ? 18.312 29.922 14.398 1 94.44 288 PHE A CA 1
ATOM 2123 C C . PHE A 1 288 ? 18.188 29.312 15.789 1 94.44 288 PHE A C 1
ATOM 2125 O O . PHE A 1 288 ? 17.828 28.156 15.938 1 94.44 288 PHE A O 1
ATOM 2132 N N . GLY A 1 289 ? 18.453 30.141 16.766 1 94.69 289 GLY A N 1
ATOM 2133 C CA . GLY A 1 289 ? 18.438 29.609 18.125 1 94.69 289 GLY A CA 1
ATOM 2134 C C . GLY A 1 289 ? 19.359 28.422 18.312 1 94.69 289 GLY A C 1
ATOM 2135 O O . GLY A 1 289 ? 20.484 28.422 17.828 1 94.69 289 GLY A O 1
ATOM 2136 N N . SER A 1 290 ? 18.906 27.469 19.031 1 95.94 290 SER A N 1
ATOM 2137 C CA . SER A 1 290 ? 19.75 26.328 19.359 1 95.94 290 SER A CA 1
ATOM 2138 C C . SER A 1 290 ? 19.797 25.328 18.219 1 95.94 290 SER A C 1
ATOM 2140 O O . SER A 1 290 ? 20.391 24.25 18.328 1 95.94 290 SER A O 1
ATOM 2142 N N . GLY A 1 291 ? 19.062 25.672 17.109 1 95.19 291 GLY A N 1
ATOM 2143 C CA . GLY A 1 291 ? 19.188 24.766 15.977 1 95.19 291 GLY A CA 1
ATOM 2144 C C . GLY A 1 291 ? 17.922 24.672 15.141 1 95.19 291 GLY A C 1
ATOM 2145 O O . GLY A 1 291 ? 17.688 23.656 14.477 1 95.19 291 GLY A O 1
ATOM 2146 N N . PHE A 1 292 ? 17.031 25.672 15.211 1 94.62 292 PHE A N 1
ATOM 2147 C CA . PHE A 1 292 ? 15.844 25.672 14.367 1 94.62 292 PHE A CA 1
ATOM 2148 C C . PHE A 1 292 ? 16.203 25.891 12.906 1 94.62 292 PHE A C 1
ATOM 2150 O O . PHE A 1 292 ? 17.094 26.688 12.594 1 94.62 292 PHE A O 1
ATOM 2157 N N . LEU A 1 293 ? 15.531 25.172 12.031 1 92 293 LEU A N 1
ATOM 2158 C CA . LEU A 1 293 ? 15.836 25.234 10.602 1 92 293 LEU A CA 1
ATOM 2159 C C . LEU A 1 293 ? 15.281 26.516 9.984 1 92 293 LEU A C 1
ATOM 2161 O O . LEU A 1 293 ? 15.75 26.938 8.922 1 92 293 LEU A O 1
ATOM 2165 N N . SER A 1 294 ? 14.273 27.109 10.633 1 93.31 294 SER A N 1
ATOM 2166 C CA . SER A 1 294 ? 13.656 28.359 10.172 1 93.31 294 SER A CA 1
ATOM 2167 C C . SER A 1 294 ? 13.656 29.422 11.266 1 93.31 294 SER A C 1
ATOM 2169 O O . SER A 1 294 ? 13.664 29.094 12.453 1 93.31 294 SER A O 1
ATOM 2171 N N . ASN A 1 295 ? 13.664 30.641 10.812 1 94.38 295 ASN A N 1
ATOM 2172 C CA . ASN A 1 295 ? 13.539 31.734 11.758 1 94.38 295 ASN A CA 1
ATOM 2173 C C . ASN A 1 295 ? 12.117 31.844 12.312 1 94.38 295 ASN A C 1
ATOM 2175 O O . ASN A 1 295 ? 11.18 32.156 11.578 1 94.38 295 ASN A O 1
ATOM 2179 N N . PRO A 1 296 ? 12.008 31.594 13.609 1 94.44 296 PRO A N 1
ATOM 2180 C CA . PRO A 1 296 ? 10.656 31.609 14.172 1 94.44 296 PRO A CA 1
ATOM 2181 C C . PRO A 1 296 ? 9.938 32.938 13.93 1 94.44 296 PRO A C 1
ATOM 2183 O O . PRO A 1 296 ? 8.742 32.969 13.641 1 94.44 296 PRO A O 1
ATOM 2186 N N . SER A 1 297 ? 10.633 34.031 14.039 1 93.81 297 SER A N 1
ATOM 2187 C CA . SER A 1 297 ? 10.039 35.344 13.82 1 93.81 297 SER A CA 1
ATOM 2188 C C . SER A 1 297 ? 9.531 35.5 12.391 1 93.81 297 SER A C 1
ATOM 2190 O O . SER A 1 297 ? 8.461 36.062 12.164 1 93.81 297 SER A O 1
ATOM 2192 N N . GLU A 1 298 ? 10.25 35 11.484 1 93 298 GLU A N 1
ATOM 2193 C CA . GLU A 1 298 ? 9.852 35.062 10.078 1 93 298 GLU A CA 1
ATOM 2194 C C . GLU A 1 298 ? 8.664 34.125 9.797 1 93 298 GLU A C 1
ATOM 2196 O O . GLU A 1 298 ? 7.801 34.469 8.984 1 93 298 GLU A O 1
ATOM 2201 N N . VAL A 1 299 ? 8.695 32.969 10.438 1 93.81 299 VAL A N 1
ATOM 2202 C CA . VAL A 1 299 ? 7.59 32.031 10.281 1 93.81 299 VAL A CA 1
ATOM 2203 C C . VAL A 1 299 ? 6.281 32.688 10.719 1 93.81 299 VAL A C 1
ATOM 2205 O O . VAL A 1 299 ? 5.301 32.688 9.969 1 93.81 299 VAL A O 1
ATOM 2208 N N . VAL A 1 300 ? 6.293 33.375 11.844 1 92.38 300 VAL A N 1
ATOM 2209 C CA . VAL A 1 300 ? 5.094 34 12.391 1 92.38 300 VAL A CA 1
ATOM 2210 C C . VAL A 1 300 ? 4.691 35.188 11.508 1 92.38 300 VAL A C 1
ATOM 2212 O O . VAL A 1 300 ? 3.504 35.375 11.242 1 92.38 300 VAL A O 1
ATOM 2215 N N . SER A 1 301 ? 5.656 35.938 11.07 1 92.25 301 SER A N 1
ATOM 2216 C CA . SER A 1 301 ? 5.379 37.062 10.188 1 92.25 301 SER A CA 1
ATOM 2217 C C . SER A 1 301 ? 4.711 36.594 8.898 1 92.25 301 SER A C 1
ATOM 2219 O O . SER A 1 301 ? 3.783 37.25 8.406 1 92.25 301 SER A O 1
ATOM 2221 N N . LYS A 1 302 ? 5.191 35.562 8.391 1 92.19 302 LYS A N 1
ATOM 2222 C CA . LYS A 1 302 ? 4.621 35 7.16 1 92.19 302 LYS A CA 1
ATOM 2223 C C . LYS A 1 302 ? 3.182 34.562 7.379 1 92.19 302 LYS A C 1
ATOM 2225 O O . LYS A 1 302 ? 2.311 34.812 6.547 1 92.19 302 LYS A O 1
ATOM 2230 N N . LEU A 1 303 ? 2.963 33.875 8.461 1 93.94 303 LEU A N 1
ATOM 2231 C CA . LEU A 1 303 ? 1.617 33.438 8.797 1 93.94 303 LEU A CA 1
ATOM 2232 C C . LEU A 1 303 ? 0.667 34.625 8.953 1 93.94 303 LEU A C 1
ATOM 2234 O O . LEU A 1 303 ? -0.391 34.656 8.32 1 93.94 303 LEU A O 1
ATOM 2238 N N . ASN A 1 304 ? 1.093 35.562 9.703 1 92 304 ASN A N 1
ATOM 2239 C CA . ASN A 1 304 ? 0.276 36.75 9.938 1 92 304 ASN A CA 1
ATOM 2240 C C . ASN A 1 304 ? 0.044 37.531 8.648 1 92 304 ASN A C 1
ATOM 2242 O O . ASN A 1 304 ? -1.072 38 8.383 1 92 304 ASN A O 1
ATOM 2246 N N . GLY A 1 305 ? 1.075 37.625 7.941 1 92.88 305 GLY A N 1
ATOM 2247 C CA . GLY A 1 305 ? 0.984 38.375 6.688 1 92.88 305 GLY A CA 1
ATOM 2248 C C . GLY A 1 305 ? 0.006 37.75 5.703 1 92.88 305 GLY A C 1
ATOM 2249 O O . GLY A 1 305 ? -0.631 38.469 4.926 1 92.88 305 GLY A O 1
ATOM 2250 N N . ALA A 1 306 ? -0.122 36.5 5.758 1 93.44 306 ALA A N 1
ATOM 2251 C CA . ALA A 1 306 ? -1.011 35.781 4.84 1 93.44 306 ALA A CA 1
ATOM 2252 C C . ALA A 1 306 ? -2.438 35.75 5.379 1 93.44 306 ALA A C 1
ATOM 2254 O O . ALA A 1 306 ? -3.377 35.406 4.645 1 93.44 306 ALA A O 1
ATOM 2255 N N . GLY A 1 307 ? -2.582 36.031 6.691 1 94.31 307 GLY A N 1
ATOM 2256 C CA . GLY A 1 307 ? -3.91 36.031 7.285 1 94.31 307 GLY A CA 1
ATOM 2257 C C . GLY A 1 307 ? -4.215 34.781 8.07 1 94.31 307 GLY A C 1
ATOM 2258 O O . GLY A 1 307 ? -5.359 34.531 8.469 1 94.31 307 GLY A O 1
ATOM 2259 N N . VAL A 1 308 ? -3.227 33.938 8.258 1 95.62 308 VAL A N 1
ATOM 2260 C CA . VAL A 1 308 ? -3.398 32.781 9.133 1 95.62 308 VAL A CA 1
ATOM 2261 C C . VAL A 1 308 ? -3.486 33.219 10.586 1 95.62 308 VAL A C 1
ATOM 2263 O O . VAL A 1 308 ? -2.662 34.031 11.047 1 95.62 308 VAL A O 1
ATOM 2266 N N . ARG A 1 309 ? -4.492 32.812 11.25 1 93.31 309 ARG A N 1
ATOM 2267 C CA . ARG A 1 309 ? -4.598 33.094 12.68 1 93.31 309 ARG A CA 1
ATOM 2268 C C . ARG A 1 309 ? -4.023 31.953 13.516 1 93.31 309 ARG A C 1
ATOM 2270 O O . ARG A 1 309 ? -4.082 30.797 13.117 1 93.31 309 ARG A O 1
ATOM 2277 N N . VAL A 1 310 ? -3.5 32.312 14.641 1 92.38 310 VAL A N 1
ATOM 2278 C CA . VAL A 1 310 ? -2.875 31.344 15.523 1 92.38 310 VAL A CA 1
ATOM 2279 C C . VAL A 1 310 ? -3.734 31.156 16.766 1 92.38 310 VAL A C 1
ATOM 2281 O O . VAL A 1 310 ? -4.223 32.125 17.359 1 92.38 310 VAL A O 1
ATOM 2284 N N . VAL A 1 311 ? -3.891 29.891 17.141 1 91.12 311 VAL A N 1
ATOM 2285 C CA . VAL A 1 311 ? -4.68 29.562 18.328 1 91.12 311 VAL A CA 1
ATOM 2286 C C . VAL A 1 311 ? -3.965 28.5 19.141 1 91.12 311 VAL A C 1
ATOM 2288 O O . VAL A 1 311 ? -2.994 27.891 18.688 1 91.12 311 VAL A O 1
ATOM 2291 N N . ASP A 1 312 ? -4.418 28.359 20.359 1 89.44 312 ASP A N 1
ATOM 2292 C CA . ASP A 1 312 ? -3.99 27.234 21.188 1 89.44 312 ASP A CA 1
ATOM 2293 C C . ASP A 1 312 ? -5.164 26.328 21.531 1 89.44 312 ASP A C 1
ATOM 2295 O O . ASP A 1 312 ? -6.324 26.672 21.312 1 89.44 312 ASP A O 1
ATOM 2299 N N . THR A 1 313 ? -4.84 25.141 21.969 1 89.5 313 THR A N 1
ATOM 2300 C CA . THR A 1 313 ? -5.871 24.141 22.234 1 89.5 313 THR A CA 1
ATOM 2301 C C . THR A 1 313 ? -6.809 24.625 23.344 1 89.5 313 THR A C 1
ATOM 2303 O O . THR A 1 313 ? -8.008 24.344 23.312 1 89.5 313 THR A O 1
ATOM 2306 N N . ALA A 1 314 ? -6.262 25.375 24.266 1 82.06 314 ALA A N 1
ATOM 2307 C CA . ALA A 1 314 ? -7.062 25.875 25.375 1 82.06 314 ALA A CA 1
ATOM 2308 C C . ALA A 1 314 ? -8.109 26.875 24.891 1 82.06 314 ALA A C 1
ATOM 2310 O O . ALA A 1 314 ? -9.18 27 25.484 1 82.06 314 ALA A O 1
ATOM 2311 N N . SER A 1 315 ? -7.715 27.625 23.859 1 77.81 315 SER A N 1
ATOM 2312 C CA . SER A 1 315 ? -8.625 28.609 23.297 1 77.81 315 SER A CA 1
ATOM 2313 C C . SER A 1 315 ? -9.75 27.938 22.516 1 77.81 315 SER A C 1
ATOM 2315 O O . SER A 1 315 ? -10.758 28.578 22.203 1 77.81 315 SER A O 1
ATOM 2317 N N . LEU A 1 316 ? -9.508 26.766 21.984 1 77.75 316 LEU A N 1
ATOM 2318 C CA . LEU A 1 316 ? -10.539 26.016 21.266 1 77.75 316 LEU A CA 1
ATOM 2319 C C . LEU A 1 316 ? -11.484 25.328 22.25 1 77.75 316 LEU A C 1
ATOM 2321 O O . LEU A 1 316 ? -11.039 24.594 23.125 1 77.75 316 LEU A O 1
ATOM 2325 N N . ALA A 1 317 ? -12.477 26.062 22.938 1 57.19 317 ALA A N 1
ATOM 2326 C CA . ALA A 1 317 ? -13.484 25.812 23.969 1 57.19 317 ALA A CA 1
ATOM 2327 C C . ALA A 1 317 ? -14.039 24.406 23.859 1 57.19 317 ALA A C 1
ATOM 2329 O O . ALA A 1 317 ? -14.18 23.875 22.75 1 57.19 317 ALA A O 1
ATOM 2330 N N . GLY A 1 318 ? -13.914 23.438 25.047 1 54.19 318 GLY A N 1
ATOM 2331 C CA . GLY A 1 318 ? -14.508 22.125 25.25 1 54.19 318 GLY A CA 1
ATOM 2332 C C . GLY A 1 318 ? -13.5 21 25.125 1 54.19 318 GLY A C 1
ATOM 2333 O O . GLY A 1 318 ? -13.867 19.828 25.203 1 54.19 318 GLY A O 1
ATOM 2334 N N . VAL A 1 319 ? -12.344 21.281 24.531 1 48.88 319 VAL A N 1
ATOM 2335 C CA . VAL A 1 319 ? -11.352 20.203 24.516 1 48.88 319 VAL A CA 1
ATOM 2336 C C . VAL A 1 319 ? -10.828 19.953 25.938 1 48.88 319 VAL A C 1
ATOM 2338 O O . VAL A 1 319 ? -10.312 20.875 26.578 1 48.88 319 VAL A O 1
ATOM 2341 N N . SER A 1 320 ? -11.453 19.062 26.703 1 43.38 320 SER A N 1
ATOM 2342 C CA . SER A 1 320 ? -11.047 18.75 28.078 1 43.38 320 SER A CA 1
ATOM 2343 C C . SER A 1 320 ? -9.609 18.25 28.125 1 43.38 320 SER A C 1
ATOM 2345 O O . SER A 1 320 ? -9.219 17.375 27.359 1 43.38 320 SER A O 1
ATOM 2347 N N . THR A 1 321 ? -8.609 18.922 28.281 1 42.53 321 THR A N 1
ATOM 2348 C CA . THR A 1 321 ? -7.234 18.484 28.516 1 42.53 321 THR A CA 1
ATOM 2349 C C . THR A 1 321 ? -7.16 17.5 29.672 1 42.53 321 THR A C 1
ATOM 2351 O O . THR A 1 321 ? -6.277 17.609 30.531 1 42.53 321 THR A O 1
ATOM 2354 N N . GLY A 1 322 ? -8.18 16.641 29.969 1 33.75 322 GLY A N 1
ATOM 2355 C CA . GLY A 1 322 ? -7.957 15.836 31.156 1 33.75 322 GLY A CA 1
ATOM 2356 C C . GLY A 1 322 ? -6.734 14.945 31.062 1 33.75 322 GLY A C 1
ATOM 2357 O O . GLY A 1 322 ? -6.25 14.664 29.969 1 33.75 322 GLY A O 1
ATOM 2358 N N . PRO A 1 323 ? -5.785 14.914 32 1 32.38 323 PRO A N 1
ATOM 2359 C CA . PRO A 1 323 ? -4.719 13.914 32.125 1 32.38 323 PRO A CA 1
ATOM 2360 C C . PRO A 1 323 ? -5.203 12.5 31.844 1 32.38 323 PRO A C 1
ATOM 2362 O O . PRO A 1 323 ? -6.156 12.031 32.469 1 32.38 323 PRO A O 1
ATOM 2365 N N . SER A 1 324 ? -5.652 12.125 30.703 1 28.64 324 SER A N 1
ATOM 2366 C CA . SER A 1 324 ? -5.91 10.688 30.781 1 28.64 324 SER A CA 1
ATOM 2367 C C . SER A 1 324 ? -4.676 9.938 31.281 1 28.64 324 SER A C 1
ATOM 2369 O O . SER A 1 324 ? -3.689 9.812 30.547 1 28.64 324 SER A O 1
ATOM 2371 N N . TRP A 1 325 ? -4.203 10.125 32.469 1 22.47 325 TRP A N 1
ATOM 2372 C CA . TRP A 1 325 ? -3.334 9.07 33 1 22.47 325 TRP A CA 1
ATOM 2373 C C . TRP A 1 325 ? -4.055 7.727 33 1 22.47 325 TRP A C 1
ATOM 2375 O O . TRP A 1 325 ? -5.281 7.672 33.156 1 22.47 325 TRP A O 1
ATOM 2385 N N . MET B 1 1 ? 15.82 -61.125 -17.594 1 28 1 MET B N 1
ATOM 2386 C CA . MET B 1 1 ? 14.469 -60.781 -17.156 1 28 1 MET B CA 1
ATOM 2387 C C . MET B 1 1 ? 14.453 -59.438 -16.438 1 28 1 MET B C 1
ATOM 2389 O O . MET B 1 1 ? 15.117 -59.25 -15.422 1 28 1 MET B O 1
ATOM 2393 N N . GLY B 1 2 ? 14.414 -58.281 -17.141 1 27.84 2 GLY B N 1
ATOM 2394 C CA . GLY B 1 2 ? 14.711 -56.906 -16.844 1 27.84 2 GLY B CA 1
ATOM 2395 C C . GLY B 1 2 ? 13.805 -56.312 -15.773 1 27.84 2 GLY B C 1
ATOM 2396 O O . GLY B 1 2 ? 12.68 -56.781 -15.586 1 27.84 2 GLY B O 1
ATOM 2397 N N . ARG B 1 3 ? 14.438 -55.812 -14.648 1 38.16 3 ARG B N 1
ATOM 2398 C CA . ARG B 1 3 ? 13.695 -55.281 -13.508 1 38.16 3 ARG B CA 1
ATOM 2399 C C . ARG B 1 3 ? 12.531 -54.406 -13.953 1 38.16 3 ARG B C 1
ATOM 2401 O O . ARG B 1 3 ? 12.664 -53.656 -14.914 1 38.16 3 ARG B O 1
ATOM 2408 N N . PRO B 1 4 ? 11.258 -54.75 -13.703 1 33.69 4 PRO B N 1
ATOM 2409 C CA . PRO B 1 4 ? 10.148 -53.906 -14.133 1 33.69 4 PRO B CA 1
ATOM 2410 C C . PRO B 1 4 ? 10.367 -52.438 -13.773 1 33.69 4 PRO B C 1
ATOM 2412 O O . PRO B 1 4 ? 11.078 -52.125 -12.82 1 33.69 4 PRO B O 1
ATOM 2415 N N . PRO B 1 5 ? 10.195 -51.469 -14.633 1 31.81 5 PRO B N 1
ATOM 2416 C CA . PRO B 1 5 ? 10.43 -50.031 -14.398 1 31.81 5 PRO B CA 1
ATOM 2417 C C . PRO B 1 5 ? 9.773 -49.531 -13.109 1 31.81 5 PRO B C 1
ATOM 2419 O O . PRO B 1 5 ? 8.703 -50.031 -12.727 1 31.81 5 PRO B O 1
ATOM 2422 N N . MET B 1 6 ? 10.555 -49.25 -12.016 1 30.47 6 MET B N 1
ATOM 2423 C CA . MET B 1 6 ? 10.086 -48.656 -10.773 1 30.47 6 MET B CA 1
ATOM 2424 C C . MET B 1 6 ? 9.031 -47.562 -11.047 1 30.47 6 MET B C 1
ATOM 2426 O O . MET B 1 6 ? 9.297 -46.594 -11.766 1 30.47 6 MET B O 1
ATOM 2430 N N . THR B 1 7 ? 7.809 -47.844 -11.281 1 31.58 7 THR B N 1
ATOM 2431 C CA . THR B 1 7 ? 6.727 -46.875 -11.258 1 31.58 7 THR B CA 1
ATOM 2432 C C . THR B 1 7 ? 6.926 -45.875 -10.117 1 31.58 7 THR B C 1
ATOM 2434 O O . THR B 1 7 ? 6.945 -46.25 -8.945 1 31.58 7 THR B O 1
ATOM 2437 N N . GLY B 1 8 ? 7.895 -45 -10.211 1 32.88 8 GLY B N 1
ATOM 2438 C CA . GLY B 1 8 ? 8.227 -43.969 -9.25 1 32.88 8 GLY B CA 1
ATOM 2439 C C . GLY B 1 8 ? 7.004 -43.344 -8.602 1 32.88 8 GLY B C 1
ATOM 2440 O O . GLY B 1 8 ? 6.219 -42.656 -9.266 1 32.88 8 GLY B O 1
ATOM 2441 N N . ARG B 1 9 ? 6.41 -43.906 -7.684 1 36.28 9 ARG B N 1
ATOM 2442 C CA . ARG B 1 9 ? 5.316 -43.375 -6.875 1 36.28 9 ARG B CA 1
ATOM 2443 C C . ARG B 1 9 ? 5.613 -41.969 -6.414 1 36.28 9 ARG B C 1
ATOM 2445 O O . ARG B 1 9 ? 6.664 -41.719 -5.828 1 36.28 9 ARG B O 1
ATOM 2452 N N . ILE B 1 10 ? 5.09 -40.938 -6.914 1 40.44 10 ILE B N 1
ATOM 2453 C CA . ILE B 1 10 ? 5.168 -39.531 -6.449 1 40.44 10 ILE B CA 1
ATOM 2454 C C . ILE B 1 10 ? 4.988 -39.5 -4.934 1 40.44 10 ILE B C 1
ATOM 2456 O O . ILE B 1 10 ? 3.998 -40 -4.406 1 40.44 10 ILE B O 1
ATOM 2460 N N . LEU B 1 11 ? 6.02 -39.469 -4.035 1 39.34 11 LEU B N 1
ATOM 2461 C CA . LEU B 1 11 ? 5.926 -39.156 -2.609 1 39.34 11 LEU B CA 1
ATOM 2462 C C . LEU B 1 11 ? 5.16 -37.875 -2.369 1 39.34 11 LEU B C 1
ATOM 2464 O O . LEU B 1 11 ? 5.691 -36.781 -2.59 1 39.34 11 LEU B O 1
ATOM 2468 N N . LEU B 1 12 ? 4.062 -37.625 -2.709 1 46.12 12 LEU B N 1
ATOM 2469 C CA . LEU B 1 12 ? 3.346 -36.406 -2.273 1 46.12 12 LEU B CA 1
ATOM 2470 C C . LEU B 1 12 ? 3.494 -36.219 -0.77 1 46.12 12 LEU B C 1
ATOM 2472 O O . LEU B 1 12 ? 3.305 -37.156 0.01 1 46.12 12 LEU B O 1
ATOM 2476 N N . PRO B 1 13 ? 4.418 -35.438 -0.124 1 50.5 13 PRO B N 1
ATOM 2477 C CA . PRO B 1 13 ? 4.273 -35.094 1.291 1 50.5 13 PRO B CA 1
ATOM 2478 C C . PRO B 1 13 ? 2.814 -35.062 1.749 1 50.5 13 PRO B C 1
ATOM 2480 O O . PRO B 1 13 ? 2.008 -34.312 1.233 1 50.5 13 PRO B O 1
ATOM 2483 N N . ASP B 1 14 ? 1.977 -36.281 2.055 1 62.19 14 ASP B N 1
ATOM 2484 C CA . ASP B 1 14 ? 0.753 -37 1.718 1 62.19 14 ASP B CA 1
ATOM 2485 C C . ASP B 1 14 ? -0.396 -36.594 2.637 1 62.19 14 ASP B C 1
ATOM 2487 O O . ASP B 1 14 ? -0.213 -36.469 3.85 1 62.19 14 ASP B O 1
ATOM 2491 N N . GLY B 1 15 ? -1.028 -35.5 2.414 1 83.5 15 GLY B N 1
ATOM 2492 C CA . GLY B 1 15 ? -2.33 -35.375 3.045 1 83.5 15 GLY B CA 1
ATOM 2493 C C . GLY B 1 15 ? -3.395 -36.25 2.441 1 83.5 15 GLY B C 1
ATOM 2494 O O . GLY B 1 15 ? -3.242 -36.75 1.317 1 83.5 15 GLY B O 1
ATOM 2495 N N . ALA B 1 16 ? -4.305 -36.562 3.264 1 91.19 16 ALA B N 1
ATOM 2496 C CA . ALA B 1 16 ? -5.395 -37.469 2.852 1 91.19 16 ALA B CA 1
ATOM 2497 C C . ALA B 1 16 ? -6.117 -36.906 1.626 1 91.19 16 ALA B C 1
ATOM 2499 O O . ALA B 1 16 ? -6.496 -37.656 0.728 1 91.19 16 ALA B O 1
ATOM 2500 N N . LEU B 1 17 ? -6.184 -35.656 1.553 1 93.94 17 LEU B N 1
ATOM 2501 C CA . LEU B 1 17 ? -6.906 -35.062 0.444 1 93.94 17 LEU B CA 1
ATOM 2502 C C . LEU B 1 17 ? -6.086 -35.094 -0.838 1 93.94 17 LEU B C 1
ATOM 2504 O O . LEU B 1 17 ? -6.629 -35.344 -1.922 1 93.94 17 LEU B O 1
ATOM 2508 N N . SER B 1 18 ? -4.801 -34.844 -0.699 1 92.56 18 SER B N 1
ATOM 2509 C CA . SER B 1 18 ? -3.928 -34.938 -1.865 1 92.56 18 SER B CA 1
ATOM 2510 C C . SER B 1 18 ? -3.939 -36.344 -2.449 1 92.56 18 SER B C 1
ATOM 2512 O O . SER B 1 18 ? -3.961 -36.531 -3.67 1 92.56 18 SER B O 1
ATOM 2514 N N . GLN B 1 19 ? -3.953 -37.312 -1.591 1 91.44 19 GLN B N 1
ATOM 2515 C CA . GLN B 1 19 ? -4.016 -38.688 -2.039 1 91.44 19 GLN B CA 1
ATOM 2516 C C . GLN B 1 19 ? -5.34 -39 -2.73 1 91.44 19 GLN B C 1
ATOM 2518 O O . GLN B 1 19 ? -5.371 -39.656 -3.766 1 91.44 19 GLN B O 1
ATOM 2523 N N . GLU B 1 20 ? -6.359 -38.531 -2.082 1 94.38 20 GLU B N 1
ATOM 2524 C CA . GLU B 1 20 ? -7.664 -38.719 -2.709 1 94.38 20 GLU B CA 1
ATOM 2525 C C . GLU B 1 20 ? -7.711 -38.062 -4.09 1 94.38 20 GLU B C 1
ATOM 2527 O O . GLU B 1 20 ? -8.242 -38.625 -5.039 1 94.38 20 GLU B O 1
ATOM 2532 N N . TRP B 1 21 ? -7.191 -36.844 -4.18 1 94.31 21 TRP B N 1
ATOM 2533 C CA . TRP B 1 21 ? -7.172 -36.125 -5.453 1 94.31 21 TRP B CA 1
ATOM 2534 C C . TRP B 1 21 ? -6.457 -36.969 -6.523 1 94.31 21 TRP B C 1
ATOM 2536 O O . TRP B 1 21 ? -6.953 -37.094 -7.645 1 94.31 21 TRP B O 1
ATOM 2546 N N . LEU B 1 22 ? -5.305 -37.562 -6.195 1 92.06 22 LEU B N 1
ATOM 2547 C CA . LEU B 1 22 ? -4.523 -38.375 -7.125 1 92.06 22 LEU B CA 1
ATOM 2548 C C . LEU B 1 22 ? -5.301 -39.594 -7.562 1 92.06 22 LEU B C 1
ATOM 2550 O O . LEU B 1 22 ? -5.254 -40 -8.727 1 92.06 22 LEU B O 1
ATOM 2554 N N . GLN B 1 23 ? -5.98 -40.156 -6.625 1 92.06 23 GLN B N 1
ATOM 2555 C CA . GLN B 1 23 ? -6.789 -41.312 -6.934 1 92.06 23 GLN B CA 1
ATOM 2556 C C . GLN B 1 23 ? -7.895 -40.969 -7.93 1 92.06 23 GLN B C 1
ATOM 2558 O O . GLN B 1 23 ? -8.148 -41.75 -8.875 1 92.06 23 GLN B O 1
ATOM 2563 N N . LEU B 1 24 ? -8.508 -39.875 -7.676 1 93.88 24 LEU B N 1
ATOM 2564 C CA . LEU B 1 24 ? -9.594 -39.438 -8.539 1 93.88 24 LEU B CA 1
ATOM 2565 C C . LEU B 1 24 ? -9.078 -39 -9.906 1 93.88 24 LEU B C 1
ATOM 2567 O O . LEU B 1 24 ? -9.766 -39.188 -10.914 1 93.88 24 LEU B O 1
ATOM 2571 N N . ALA B 1 25 ? -7.91 -38.469 -9.922 1 92.31 25 ALA B N 1
ATOM 2572 C CA . ALA B 1 25 ? -7.297 -38.062 -11.172 1 92.31 25 ALA B CA 1
ATOM 2573 C C . ALA B 1 25 ? -6.973 -39.25 -12.062 1 92.31 25 ALA B C 1
ATOM 2575 O O . ALA B 1 25 ? -6.973 -39.125 -13.289 1 92.31 25 ALA B O 1
ATOM 2576 N N . GLY B 1 26 ? -6.668 -40.375 -11.414 1 83.12 26 GLY B N 1
ATOM 2577 C CA . GLY B 1 26 ? -6.426 -41.594 -12.141 1 83.12 26 GLY B CA 1
ATOM 2578 C C . GLY B 1 26 ? -5.02 -41.719 -12.695 1 83.12 26 GLY B C 1
ATOM 2579 O O . GLY B 1 26 ? -4.125 -40.969 -12.266 1 83.12 26 GLY B O 1
ATOM 2580 N N . ASP B 1 27 ? -4.812 -42.656 -13.602 1 70.19 27 ASP B N 1
ATOM 2581 C CA . ASP B 1 27 ? -3.506 -43.031 -14.125 1 70.19 27 ASP B CA 1
ATOM 2582 C C . ASP B 1 27 ? -2.969 -42 -15.094 1 70.19 27 ASP B C 1
ATOM 2584 O O . ASP B 1 27 ? -1.851 -42.125 -15.602 1 70.19 27 ASP B O 1
ATOM 2588 N N . LYS B 1 28 ? -3.68 -40.969 -15.164 1 70.06 28 LYS B N 1
ATOM 2589 C CA . LYS B 1 28 ? -3.301 -39.938 -16.141 1 70.06 28 LYS B CA 1
ATOM 2590 C C . LYS B 1 28 ? -2.238 -39 -15.586 1 70.06 28 LYS B C 1
ATOM 2592 O O . LYS B 1 28 ? -1.583 -38.281 -16.328 1 70.06 28 LYS B O 1
ATOM 2597 N N . VAL B 1 29 ? -2.115 -39.156 -14.289 1 70.5 29 VAL B N 1
ATOM 2598 C CA . VAL B 1 29 ? -1.094 -38.312 -13.695 1 70.5 29 VAL B CA 1
ATOM 2599 C C . VAL B 1 29 ? 0.256 -39.031 -13.719 1 70.5 29 VAL B C 1
ATOM 2601 O O . VAL B 1 29 ? 0.434 -40.031 -13.062 1 70.5 29 VAL B O 1
ATOM 2604 N N . ALA B 1 30 ? 1.094 -38.844 -14.766 1 71.62 30 ALA B N 1
ATOM 2605 C CA . ALA B 1 30 ? 2.426 -39.469 -14.812 1 71.62 30 ALA B CA 1
ATOM 2606 C C . ALA B 1 30 ? 3.51 -38.375 -14.789 1 71.62 30 ALA B C 1
ATOM 2608 O O . ALA B 1 30 ? 3.756 -37.719 -15.805 1 71.62 30 ALA B O 1
ATOM 2609 N N . PRO B 1 31 ? 4.027 -38.188 -13.531 1 73.94 31 PRO B N 1
ATOM 2610 C CA . PRO B 1 31 ? 5.121 -37.219 -13.516 1 73.94 31 PRO B CA 1
ATOM 2611 C C . PRO B 1 31 ? 6.273 -37.594 -14.43 1 73.94 31 PRO B C 1
ATOM 2613 O O . PRO B 1 31 ? 6.609 -38.781 -14.539 1 73.94 31 PRO B O 1
ATOM 2616 N N . VAL B 1 32 ? 6.715 -36.625 -15.195 1 76.94 32 VAL B N 1
ATOM 2617 C CA . VAL B 1 32 ? 7.828 -36.875 -16.109 1 76.94 32 VAL B CA 1
ATOM 2618 C C . VAL B 1 32 ? 9.148 -36.5 -15.422 1 76.94 32 VAL B C 1
ATOM 2620 O O . VAL B 1 32 ? 9.164 -35.75 -14.453 1 76.94 32 VAL B O 1
ATOM 2623 N N . SER B 1 33 ? 10.172 -37.156 -15.859 1 76.06 33 SER B N 1
ATOM 2624 C CA . SER B 1 33 ? 11.508 -36.812 -15.398 1 76.06 33 SER B CA 1
ATOM 2625 C C . SER B 1 33 ? 12.094 -35.656 -16.219 1 76.06 33 SER B C 1
ATOM 2627 O O . SER B 1 33 ? 12.062 -35.688 -17.453 1 76.06 33 SER B O 1
ATOM 2629 N N . VAL B 1 34 ? 12.391 -34.656 -15.477 1 80 34 VAL B N 1
ATOM 2630 C CA . VAL B 1 34 ? 13 -33.5 -16.156 1 80 34 VAL B CA 1
ATOM 2631 C C . VAL B 1 34 ? 14.305 -33.125 -15.453 1 80 34 VAL B C 1
ATOM 2633 O O . VAL B 1 34 ? 14.477 -33.406 -14.266 1 80 34 VAL B O 1
ATOM 2636 N N . PRO B 1 35 ? 15.211 -32.562 -16.281 1 76.44 35 PRO B N 1
ATOM 2637 C CA . PRO B 1 35 ? 16.438 -32.062 -15.633 1 76.44 35 PRO B CA 1
ATOM 2638 C C . PRO B 1 35 ? 16.141 -31.062 -14.523 1 76.44 35 PRO B C 1
ATOM 2640 O O . PRO B 1 35 ? 15.094 -30.422 -14.516 1 76.44 35 PRO B O 1
ATOM 2643 N N . SER B 1 36 ? 17.125 -30.984 -13.664 1 86.25 36 SER B N 1
ATOM 2644 C CA . SER B 1 36 ? 17.062 -30.016 -12.57 1 86.25 36 SER B CA 1
ATOM 2645 C C . SER B 1 36 ? 16.938 -28.594 -13.109 1 86.25 36 SER B C 1
ATOM 2647 O O . SER B 1 36 ? 17.234 -28.328 -14.273 1 86.25 36 SER B O 1
ATOM 2649 N N . LEU B 1 37 ? 16.484 -27.781 -12.234 1 92.69 37 LEU B N 1
ATOM 2650 C CA . LEU B 1 37 ? 16.375 -26.375 -12.594 1 92.69 37 LEU B CA 1
ATOM 2651 C C . LEU B 1 37 ? 17.719 -25.828 -13.055 1 92.69 37 LEU B C 1
ATOM 2653 O O . LEU B 1 37 ? 18.781 -26.281 -12.609 1 92.69 37 LEU B O 1
ATOM 2657 N N . GLY B 1 38 ? 17.656 -24.875 -13.992 1 93.75 38 GLY B N 1
ATOM 2658 C CA . GLY B 1 38 ? 18.812 -24.141 -14.461 1 93.75 38 GLY B CA 1
ATOM 2659 C C . GLY B 1 38 ? 18.562 -22.641 -14.586 1 93.75 38 GLY B C 1
ATOM 2660 O O . GLY B 1 38 ? 17.438 -22.172 -14.359 1 93.75 38 GLY B O 1
ATOM 2661 N N . LYS B 1 39 ? 19.594 -21.922 -14.984 1 95 39 LYS B N 1
ATOM 2662 C CA . LYS B 1 39 ? 19.547 -20.469 -15.031 1 95 39 LYS B CA 1
ATOM 2663 C C . LYS B 1 39 ? 18.547 -19.969 -16.062 1 95 39 LYS B C 1
ATOM 2665 O O . LYS B 1 39 ? 18.062 -18.844 -15.977 1 95 39 LYS B O 1
ATOM 2670 N N . ASP B 1 40 ? 18.203 -20.812 -17 1 95.56 40 ASP B N 1
ATOM 2671 C CA . ASP B 1 40 ? 17.297 -20.406 -18.078 1 95.56 40 ASP B CA 1
ATOM 2672 C C . ASP B 1 40 ? 15.859 -20.766 -17.734 1 95.56 40 ASP B C 1
ATOM 2674 O O . ASP B 1 40 ? 14.969 -20.656 -18.594 1 95.56 40 ASP B O 1
ATOM 2678 N N . ASP B 1 41 ? 15.594 -21.172 -16.469 1 97 41 ASP B N 1
ATOM 2679 C CA . ASP B 1 41 ? 14.258 -21.562 -16.016 1 97 41 ASP B CA 1
ATOM 2680 C C . ASP B 1 41 ? 13.648 -20.469 -15.125 1 97 41 ASP B C 1
ATOM 2682 O O . ASP B 1 41 ? 14.359 -19.578 -14.648 1 97 41 ASP B O 1
ATOM 2686 N N . ALA B 1 42 ? 12.359 -20.562 -14.945 1 98.31 42 ALA B N 1
ATOM 2687 C CA . ALA B 1 42 ? 11.633 -19.734 -13.984 1 98.31 42 ALA B CA 1
ATOM 2688 C C . ALA B 1 42 ? 10.742 -20.594 -13.086 1 98.31 42 ALA B C 1
ATOM 2690 O O . ALA B 1 42 ? 10.094 -21.516 -13.555 1 98.31 42 ALA B O 1
ATOM 2691 N N . LEU B 1 43 ? 10.836 -20.328 -11.852 1 98.31 43 LEU B N 1
ATOM 2692 C CA . LEU B 1 43 ? 9.922 -20.891 -10.859 1 98.31 43 LEU B CA 1
ATOM 2693 C C . LEU B 1 43 ? 8.82 -19.891 -10.523 1 98.31 43 LEU B C 1
ATOM 2695 O O . LEU B 1 43 ? 9.102 -18.766 -10.086 1 98.31 43 LEU B O 1
ATOM 2699 N N . ILE B 1 44 ? 7.574 -20.234 -10.75 1 98.81 44 ILE B N 1
ATOM 2700 C CA . ILE B 1 44 ? 6.434 -19.391 -10.422 1 98.81 44 ILE B CA 1
ATOM 2701 C C . ILE B 1 44 ? 5.699 -19.953 -9.211 1 98.81 44 ILE B C 1
ATOM 2703 O O . ILE B 1 44 ? 5.172 -21.062 -9.266 1 98.81 44 ILE B O 1
ATOM 2707 N N . VAL B 1 45 ? 5.672 -19.234 -8.141 1 98.88 45 VAL B N 1
ATOM 2708 C CA . VAL B 1 45 ? 4.973 -19.594 -6.914 1 98.88 45 VAL B CA 1
ATOM 2709 C C . VAL B 1 45 ? 3.648 -18.844 -6.836 1 98.88 45 VAL B C 1
ATOM 2711 O O . VAL B 1 45 ? 3.627 -17.641 -6.566 1 98.88 45 VAL B O 1
ATOM 2714 N N . ILE B 1 46 ? 2.572 -19.547 -6.961 1 98.88 46 ILE B N 1
ATOM 2715 C CA . ILE B 1 46 ? 1.27 -18.922 -7.152 1 98.88 46 ILE B CA 1
ATOM 2716 C C . ILE B 1 46 ? 0.566 -18.781 -5.805 1 98.88 46 ILE B C 1
ATOM 2718 O O . ILE B 1 46 ? 0.237 -19.781 -5.156 1 98.88 46 ILE B O 1
ATOM 2722 N N . ASP B 1 47 ? 0.336 -17.594 -5.359 1 98.62 47 ASP B N 1
ATOM 2723 C CA . ASP B 1 47 ? -0.655 -17.156 -4.383 1 98.62 47 ASP B CA 1
ATOM 2724 C C . ASP B 1 47 ? -0.491 -17.906 -3.061 1 98.62 47 ASP B C 1
ATOM 2726 O O . ASP B 1 47 ? -1.476 -18.359 -2.469 1 98.62 47 ASP B O 1
ATOM 2730 N N . MET B 1 48 ? 0.783 -18.125 -2.676 1 98.75 48 MET B N 1
ATOM 2731 C CA . MET B 1 48 ? 1.013 -18.656 -1.337 1 98.75 48 MET B CA 1
ATOM 2732 C C . MET B 1 48 ? 0.825 -17.578 -0.279 1 98.75 48 MET B C 1
ATOM 2734 O O . MET B 1 48 ? 1.754 -17.266 0.469 1 98.75 48 MET B O 1
ATOM 2738 N N . GLN B 1 49 ? -0.362 -17.125 -0.209 1 98.75 49 GLN B N 1
ATOM 2739 C CA . GLN B 1 49 ? -0.756 -16.016 0.643 1 98.75 49 GLN B CA 1
ATOM 2740 C C . GLN B 1 49 ? -1.537 -16.5 1.861 1 98.75 49 GLN B C 1
ATOM 2742 O O . GLN B 1 49 ? -2.088 -17.594 1.853 1 98.75 49 GLN B O 1
ATOM 2747 N N . ALA B 1 50 ? -1.594 -15.703 2.881 1 98.5 50 ALA B N 1
ATOM 2748 C CA . ALA B 1 50 ? -2.207 -16.047 4.16 1 98.5 50 ALA B CA 1
ATOM 2749 C C . ALA B 1 50 ? -3.67 -16.453 3.977 1 98.5 50 ALA B C 1
ATOM 2751 O O . ALA B 1 50 ? -4.117 -17.453 4.523 1 98.5 50 ALA B O 1
ATOM 2752 N N . ASP B 1 51 ? -4.387 -15.766 3.154 1 98.25 51 ASP B N 1
ATOM 2753 C CA . ASP B 1 51 ? -5.82 -16.016 3.008 1 98.25 51 ASP B CA 1
ATOM 2754 C C . ASP B 1 51 ? -6.078 -17.312 2.264 1 98.25 51 ASP B C 1
ATOM 2756 O O . ASP B 1 51 ? -7.176 -17.875 2.338 1 98.25 51 ASP B O 1
ATOM 2760 N N . PHE B 1 52 ? -5.043 -17.828 1.554 1 98.06 52 PHE B N 1
ATOM 2761 C CA . PHE B 1 52 ? -5.238 -19.031 0.754 1 98.06 52 PHE B CA 1
ATOM 2762 C C . PHE B 1 52 ? -4.785 -20.281 1.52 1 98.06 52 PHE B C 1
ATOM 2764 O O . PHE B 1 52 ? -4.887 -21.391 1.015 1 98.06 52 PHE B O 1
ATOM 2771 N N . VAL B 1 53 ? -4.258 -20.094 2.715 1 97.81 53 VAL B N 1
ATOM 2772 C CA . VAL B 1 53 ? -3.875 -21.188 3.605 1 97.81 53 VAL B CA 1
ATOM 2773 C C . VAL B 1 53 ? -4.758 -21.172 4.852 1 97.81 53 VAL B C 1
ATOM 2775 O O . VAL B 1 53 ? -4.98 -20.125 5.449 1 97.81 53 VAL B O 1
ATOM 2778 N N . PRO B 1 54 ? -5.266 -22.328 5.227 1 95.88 54 PRO B N 1
ATOM 2779 C CA . PRO B 1 54 ? -6.148 -22.344 6.398 1 95.88 54 PRO B CA 1
ATOM 2780 C C . PRO B 1 54 ? -5.527 -21.672 7.613 1 95.88 54 PRO B C 1
ATOM 2782 O O . PRO B 1 54 ? -4.32 -21.766 7.832 1 95.88 54 PRO B O 1
ATOM 2785 N N . LYS B 1 55 ? -6.402 -21 8.344 1 94.44 55 LYS B N 1
ATOM 2786 C CA . LYS B 1 55 ? -5.969 -20.297 9.555 1 94.44 55 LYS B CA 1
ATOM 2787 C C . LYS B 1 55 ? -5.336 -21.266 10.547 1 94.44 55 LYS B C 1
ATOM 2789 O O . LYS B 1 55 ? -5.812 -22.391 10.719 1 94.44 55 LYS B O 1
ATOM 2794 N N . ASP B 1 56 ? -4.289 -20.828 11.086 1 93.31 56 ASP B N 1
ATOM 2795 C CA . ASP B 1 56 ? -3.574 -21.516 12.164 1 93.31 56 ASP B CA 1
ATOM 2796 C C . ASP B 1 56 ? -3.027 -20.5 13.18 1 93.31 56 ASP B C 1
ATOM 2798 O O . ASP B 1 56 ? -2.314 -19.562 12.812 1 93.31 56 ASP B O 1
ATOM 2802 N N . ALA B 1 57 ? -3.344 -20.672 14.414 1 89.44 57 ALA B N 1
ATOM 2803 C CA . ALA B 1 57 ? -3.041 -19.703 15.461 1 89.44 57 ALA B CA 1
ATOM 2804 C C . ALA B 1 57 ? -1.548 -19.391 15.5 1 89.44 57 ALA B C 1
ATOM 2806 O O . ALA B 1 57 ? -1.15 -18.266 15.82 1 89.44 57 ALA B O 1
ATOM 2807 N N . SER B 1 58 ? -0.785 -20.297 15.117 1 90.5 58 SER B N 1
ATOM 2808 C CA . SER B 1 58 ? 0.66 -20.141 15.258 1 90.5 58 SER B CA 1
ATOM 2809 C C . SER B 1 58 ? 1.296 -19.734 13.93 1 90.5 58 SER B C 1
ATOM 2811 O O . SER B 1 58 ? 2.045 -18.75 13.875 1 90.5 58 SER B O 1
ATOM 2813 N N . SER B 1 59 ? 0.895 -20.391 12.859 1 91.06 59 SER B N 1
ATOM 2814 C CA . SER B 1 59 ? 1.654 -20.25 11.625 1 91.06 59 SER B CA 1
ATOM 2815 C C . SER B 1 59 ? 0.949 -19.312 10.648 1 91.06 59 SER B C 1
ATOM 2817 O O . SER B 1 59 ? 1.571 -18.781 9.727 1 91.06 59 SER B O 1
ATOM 2819 N N . ASN B 1 60 ? -0.301 -19.047 10.867 1 94.56 60 ASN B N 1
ATOM 2820 C CA . ASN B 1 60 ? -1.085 -18.219 9.969 1 94.56 60 ASN B CA 1
ATOM 2821 C C . ASN B 1 60 ? -2.232 -17.531 10.703 1 94.56 60 ASN B C 1
ATOM 2823 O O . ASN B 1 60 ? -3.395 -17.672 10.312 1 94.56 60 ASN B O 1
ATOM 2827 N N . PRO B 1 61 ? -1.967 -16.75 11.656 1 90.69 61 PRO B N 1
ATOM 2828 C CA . PRO B 1 61 ? -2.998 -16.203 12.539 1 90.69 61 PRO B CA 1
ATOM 2829 C C . PRO B 1 61 ? -3.926 -15.211 11.836 1 90.69 61 PRO B C 1
ATOM 2831 O O . PRO B 1 61 ? -5.059 -15 12.273 1 90.69 61 PRO B O 1
ATOM 2834 N N . ASN B 1 62 ? -3.543 -14.656 10.789 1 85.19 62 ASN B N 1
ATOM 2835 C CA . ASN B 1 62 ? -4.301 -13.57 10.18 1 85.19 62 ASN B CA 1
ATOM 2836 C C . ASN B 1 62 ? -4.867 -13.969 8.82 1 85.19 62 ASN B C 1
ATOM 2838 O O . ASN B 1 62 ? -5.266 -13.109 8.031 1 85.19 62 ASN B O 1
ATOM 2842 N N . GLY B 1 63 ? -4.867 -15.289 8.547 1 90 63 GLY B N 1
ATOM 2843 C CA . GLY B 1 63 ? -5.285 -15.742 7.227 1 90 63 GLY B CA 1
ATOM 2844 C C . GLY B 1 63 ? -6.418 -16.75 7.277 1 90 63 GLY B C 1
ATOM 2845 O O . GLY B 1 63 ? -7.176 -16.797 8.25 1 90 63 GLY B O 1
ATOM 2846 N N . GLY B 1 64 ? -6.68 -17.203 6.117 1 88.81 64 GLY B N 1
ATOM 2847 C CA . GLY B 1 64 ? -7.543 -18.375 6.031 1 88.81 64 GLY B CA 1
ATOM 2848 C C . GLY B 1 64 ? -8.938 -18.062 5.527 1 88.81 64 GLY B C 1
ATOM 2849 O O . GLY B 1 64 ? -9.82 -18.906 5.547 1 88.81 64 GLY B O 1
ATOM 2850 N N . ARG B 1 65 ? -9.18 -16.859 5.066 1 87.19 65 ARG B N 1
ATOM 2851 C CA . ARG B 1 65 ? -10.523 -16.469 4.648 1 87.19 65 ARG B CA 1
ATOM 2852 C C . ARG B 1 65 ? -10.992 -17.312 3.469 1 87.19 65 ARG B C 1
ATOM 2854 O O . ARG B 1 65 ? -12.195 -17.516 3.279 1 87.19 65 ARG B O 1
ATOM 2861 N N . PHE B 1 66 ? -10.031 -17.766 2.652 1 91.88 66 PHE B N 1
ATOM 2862 C CA . PHE B 1 66 ? -10.305 -18.656 1.521 1 91.88 66 PHE B CA 1
ATOM 2863 C C . PHE B 1 66 ? -9.242 -19.734 1.41 1 91.88 66 PHE B C 1
ATOM 2865 O O . PHE B 1 66 ? -8.633 -19.906 0.352 1 91.88 66 PHE B O 1
ATOM 2872 N N . GLY B 1 67 ? -9.172 -20.469 2.447 1 94.81 67 GLY B N 1
ATOM 2873 C CA . GLY B 1 67 ? -8.07 -21.406 2.578 1 94.81 67 GLY B CA 1
ATOM 2874 C C . GLY B 1 67 ? -8.25 -22.656 1.731 1 94.81 67 GLY B C 1
ATOM 2875 O O . GLY B 1 67 ? -9.344 -23.234 1.683 1 94.81 67 GLY B O 1
ATOM 2876 N N . VAL B 1 68 ? -7.184 -23.078 1.07 1 96.25 68 VAL B N 1
ATOM 2877 C CA . VAL B 1 68 ? -7.113 -24.344 0.362 1 96.25 68 VAL B CA 1
ATOM 2878 C C . VAL B 1 68 ? -6.68 -25.453 1.325 1 96.25 68 VAL B C 1
ATOM 2880 O O . VAL B 1 68 ? -5.566 -25.406 1.854 1 96.25 68 VAL B O 1
ATOM 2883 N N . ALA B 1 69 ? -7.566 -26.422 1.51 1 94.62 69 ALA B N 1
ATOM 2884 C CA . ALA B 1 69 ? -7.266 -27.516 2.438 1 94.62 69 ALA B CA 1
ATOM 2885 C C . ALA B 1 69 ? -5.902 -28.141 2.133 1 94.62 69 ALA B C 1
ATOM 2887 O O . ALA B 1 69 ? -5.562 -28.359 0.968 1 94.62 69 ALA B O 1
ATOM 2888 N N . GLU B 1 70 ? -5.086 -28.344 3.16 1 95.56 70 GLU B N 1
ATOM 2889 C CA . GLU B 1 70 ? -3.748 -28.922 3.107 1 95.56 70 GLU B CA 1
ATOM 2890 C C . GLU B 1 70 ? -2.77 -27.984 2.396 1 95.56 70 GLU B C 1
ATOM 2892 O O . GLU B 1 70 ? -1.682 -28.406 1.998 1 95.56 70 GLU B O 1
ATOM 2897 N N . GLY B 1 71 ? -3.146 -26.703 2.234 1 96.5 71 GLY B N 1
ATOM 2898 C CA . GLY B 1 71 ? -2.277 -25.75 1.582 1 96.5 71 GLY B CA 1
ATOM 2899 C C . GLY B 1 71 ? -0.951 -25.562 2.293 1 96.5 71 GLY B C 1
ATOM 2900 O O . GLY B 1 71 ? 0.078 -25.344 1.651 1 96.5 71 GLY B O 1
ATOM 2901 N N . ALA B 1 72 ? -0.958 -25.719 3.598 1 96.06 72 ALA B N 1
ATOM 2902 C CA . ALA B 1 72 ? 0.262 -25.531 4.379 1 96.06 72 ALA B CA 1
ATOM 2903 C C . ALA B 1 72 ? 1.251 -26.672 4.121 1 96.06 72 ALA B C 1
ATOM 2905 O O . ALA B 1 72 ? 2.457 -26.5 4.324 1 96.06 72 ALA B O 1
ATOM 2906 N N . ASN B 1 73 ? 0.75 -27.797 3.619 1 95.31 73 ASN B N 1
ATOM 2907 C CA . ASN B 1 73 ? 1.57 -29 3.451 1 95.31 73 ASN B CA 1
ATOM 2908 C C . ASN B 1 73 ? 2.584 -28.828 2.324 1 95.31 73 ASN B C 1
ATOM 2910 O O . ASN B 1 73 ? 3.559 -29.578 2.242 1 95.31 73 ASN B O 1
ATOM 2914 N N . VAL B 1 74 ? 2.418 -27.859 1.501 1 96.56 74 VAL B N 1
ATOM 2915 C CA . VAL B 1 74 ? 3.291 -27.75 0.336 1 96.56 74 VAL B CA 1
ATOM 2916 C C . VAL B 1 74 ? 4.422 -26.766 0.629 1 96.56 74 VAL B C 1
ATOM 2918 O O . VAL B 1 74 ? 5.352 -26.625 -0.17 1 96.56 74 VAL B O 1
ATOM 2921 N N . ILE B 1 75 ? 4.391 -26.078 1.752 1 97.06 75 ILE B N 1
ATOM 2922 C CA . ILE B 1 75 ? 5.305 -25 2.084 1 97.06 75 ILE B CA 1
ATOM 2923 C C . ILE B 1 75 ? 6.742 -25.531 2.104 1 97.06 75 ILE B C 1
ATOM 2925 O O . ILE B 1 75 ? 7.637 -24.922 1.503 1 97.06 75 ILE B O 1
ATOM 2929 N N . PRO B 1 76 ? 6.996 -26.719 2.74 1 95.88 76 PRO B N 1
ATOM 2930 C CA . PRO B 1 76 ? 8.383 -27.203 2.736 1 95.88 76 PRO B CA 1
ATOM 2931 C C . PRO B 1 76 ? 8.891 -27.5 1.331 1 95.88 76 PRO B C 1
ATOM 2933 O O . PRO B 1 76 ? 10.055 -27.234 1.024 1 95.88 76 PRO B O 1
ATOM 2936 N N . LEU B 1 77 ? 8.07 -28.047 0.496 1 95.44 77 LEU B N 1
ATOM 2937 C CA . LEU B 1 77 ? 8.469 -28.375 -0.869 1 95.44 77 LEU B CA 1
ATOM 2938 C C . LEU B 1 77 ? 8.734 -27.109 -1.675 1 95.44 77 LEU B C 1
ATOM 2940 O O . LEU B 1 77 ? 9.734 -27.016 -2.396 1 95.44 77 LEU B O 1
ATOM 2944 N N . ILE B 1 78 ? 7.871 -26.125 -1.544 1 97.75 78 ILE B N 1
ATOM 2945 C CA . ILE B 1 78 ? 8.047 -24.859 -2.248 1 97.75 78 ILE B CA 1
ATOM 2946 C C . ILE B 1 78 ? 9.328 -24.172 -1.764 1 97.75 78 ILE B C 1
ATOM 2948 O O . ILE B 1 78 ? 10.086 -23.625 -2.564 1 97.75 78 ILE B O 1
ATOM 2952 N N . SER B 1 79 ? 9.547 -24.234 -0.451 1 97.38 79 SER B N 1
ATOM 2953 C CA . SER B 1 79 ? 10.766 -23.656 0.1 1 97.38 79 SER B CA 1
ATOM 2954 C C . SER B 1 79 ? 12.008 -24.281 -0.515 1 97.38 79 SER B C 1
ATOM 2956 O O . SER B 1 79 ? 12.953 -23.578 -0.871 1 97.38 79 SER B O 1
ATOM 2958 N N . SER B 1 80 ? 11.969 -25.562 -0.673 1 95.5 80 SER B N 1
ATOM 2959 C CA . SER B 1 80 ? 13.094 -26.281 -1.277 1 95.5 80 SER B CA 1
ATOM 2960 C C . SER B 1 80 ? 13.273 -25.891 -2.74 1 95.5 80 SER B C 1
ATOM 2962 O O . SER B 1 80 ? 14.398 -25.75 -3.221 1 95.5 80 SER B O 1
ATOM 2964 N N . LEU B 1 81 ? 12.203 -25.734 -3.412 1 96.81 81 LEU B N 1
ATOM 2965 C CA . LEU B 1 81 ? 12.25 -25.328 -4.809 1 96.81 81 LEU B CA 1
ATOM 2966 C C . LEU B 1 81 ? 12.859 -23.922 -4.934 1 96.81 81 LEU B C 1
ATOM 2968 O O . LEU B 1 81 ? 13.664 -23.672 -5.836 1 96.81 81 LEU B O 1
ATOM 2972 N N . VAL B 1 82 ? 12.484 -23.047 -4.047 1 98.19 82 VAL B N 1
ATOM 2973 C CA . VAL B 1 82 ? 13.023 -21.688 -4.051 1 98.19 82 VAL B CA 1
ATOM 2974 C C . VAL B 1 82 ? 14.531 -21.719 -3.809 1 98.19 82 VAL B C 1
ATOM 2976 O O . VAL B 1 82 ? 15.297 -21.062 -4.512 1 98.19 82 VAL B O 1
ATOM 2979 N N . ASP B 1 83 ? 14.945 -22.547 -2.85 1 97.06 83 ASP B N 1
ATOM 2980 C CA . ASP B 1 83 ? 16.375 -22.688 -2.584 1 97.06 83 ASP B CA 1
ATOM 2981 C C . ASP B 1 83 ? 17.109 -23.188 -3.824 1 97.06 83 ASP B C 1
ATOM 2983 O O . ASP B 1 83 ? 18.172 -22.672 -4.168 1 97.06 83 ASP B O 1
ATOM 2987 N N . SER B 1 84 ? 16.562 -24.141 -4.441 1 95.94 84 SER B N 1
ATOM 2988 C CA . SER B 1 84 ? 17.172 -24.703 -5.648 1 95.94 84 SER B CA 1
ATOM 2989 C C . SER B 1 84 ? 17.281 -23.641 -6.746 1 95.94 84 SER B C 1
ATOM 2991 O O . SER B 1 84 ? 18.297 -23.547 -7.422 1 95.94 84 SER B O 1
ATOM 2993 N N . ALA B 1 85 ? 16.234 -22.922 -6.938 1 97.31 85 ALA B N 1
ATOM 2994 C CA . ALA B 1 85 ? 16.219 -21.875 -7.949 1 97.31 85 ALA B CA 1
ATOM 2995 C C . ALA B 1 85 ? 17.297 -20.828 -7.668 1 97.31 85 ALA B C 1
ATOM 2997 O O . ALA B 1 85 ? 18.031 -20.422 -8.57 1 97.31 85 ALA B O 1
ATOM 2998 N N . VAL B 1 86 ? 17.375 -20.422 -6.406 1 97.75 86 VAL B N 1
ATOM 2999 C CA . VAL B 1 86 ? 18.406 -19.453 -6 1 97.75 86 VAL B CA 1
ATOM 3000 C C . VAL B 1 86 ? 19.781 -20 -6.328 1 97.75 86 VAL B C 1
ATOM 3002 O O . VAL B 1 86 ? 20.609 -19.297 -6.91 1 97.75 86 VAL B O 1
ATOM 3005 N N . ASN B 1 87 ? 20.031 -21.203 -6.043 1 96.25 87 ASN B N 1
ATOM 3006 C CA . ASN B 1 87 ? 21.344 -21.828 -6.188 1 96.25 87 ASN B CA 1
ATOM 3007 C C . ASN B 1 87 ? 21.797 -21.875 -7.645 1 96.25 87 ASN B C 1
ATOM 3009 O O . ASN B 1 87 ? 22.984 -21.766 -7.941 1 96.25 87 ASN B O 1
ATOM 3013 N N . VAL B 1 88 ? 20.891 -21.953 -8.539 1 95.75 88 VAL B N 1
ATOM 3014 C CA . VAL B 1 88 ? 21.266 -22.156 -9.93 1 95.75 88 VAL B CA 1
ATOM 3015 C C . VAL B 1 88 ? 21.062 -20.875 -10.727 1 95.75 88 VAL B C 1
ATOM 3017 O O . VAL B 1 88 ? 21.312 -20.844 -11.938 1 95.75 88 VAL B O 1
ATOM 3020 N N . GLY B 1 89 ? 20.453 -19.891 -10.148 1 96.94 89 GLY B N 1
ATOM 3021 C CA . GLY B 1 89 ? 20.281 -18.594 -10.805 1 96.94 89 GLY B CA 1
ATOM 3022 C C . GLY B 1 89 ? 19.016 -18.5 -11.633 1 96.94 89 GLY B C 1
ATOM 3023 O O . GLY B 1 89 ? 18.922 -17.703 -12.562 1 96.94 89 GLY B O 1
ATOM 3024 N N . ALA B 1 90 ? 18.047 -19.391 -11.336 1 97.62 90 ALA B N 1
ATOM 3025 C CA . ALA B 1 90 ? 16.766 -19.328 -12.008 1 97.62 90 ALA B CA 1
ATOM 3026 C C . ALA B 1 90 ? 15.969 -18.109 -11.547 1 97.62 90 ALA B C 1
ATOM 3028 O O . ALA B 1 90 ? 16.172 -17.609 -10.43 1 97.62 90 ALA B O 1
ATOM 3029 N N . THR B 1 91 ? 15.102 -17.609 -12.406 1 98.31 91 THR B N 1
ATOM 3030 C CA . THR B 1 91 ? 14.172 -16.547 -12.008 1 98.31 91 THR B CA 1
ATOM 3031 C C . THR B 1 91 ? 13.078 -17.094 -11.102 1 98.31 91 THR B C 1
ATOM 3033 O O . THR B 1 91 ? 12.578 -18.203 -11.328 1 98.31 91 THR B O 1
ATOM 3036 N N . ILE B 1 92 ? 12.805 -16.422 -10.094 1 98.75 92 ILE B N 1
ATOM 3037 C CA . ILE B 1 92 ? 11.703 -16.75 -9.195 1 98.75 92 ILE B CA 1
ATOM 3038 C C . ILE B 1 92 ? 10.648 -15.656 -9.242 1 98.75 92 ILE B C 1
ATOM 3040 O O . ILE B 1 92 ? 10.977 -14.469 -9.18 1 98.75 92 ILE B O 1
ATOM 3044 N N . CYS B 1 93 ? 9.406 -16.016 -9.422 1 98.75 93 CYS B N 1
ATOM 3045 C CA . CYS B 1 93 ? 8.305 -15.07 -9.32 1 98.75 93 CYS B CA 1
ATOM 3046 C C . CYS B 1 93 ? 7.223 -15.586 -8.383 1 98.75 93 CYS B C 1
ATOM 3048 O O . CYS B 1 93 ? 6.715 -16.688 -8.57 1 98.75 93 CYS B O 1
ATOM 3050 N N . ALA B 1 94 ? 6.93 -14.891 -7.363 1 98.94 94 ALA B N 1
ATOM 3051 C CA . ALA B 1 94 ? 5.801 -15.172 -6.484 1 98.94 94 ALA B CA 1
ATOM 3052 C C . ALA B 1 94 ? 4.652 -14.195 -6.73 1 98.94 94 ALA B C 1
ATOM 3054 O O . ALA B 1 94 ? 4.863 -12.984 -6.797 1 98.94 94 ALA B O 1
ATOM 3055 N N . THR B 1 95 ? 3.461 -14.727 -6.887 1 98.69 95 THR B N 1
ATOM 3056 C CA . THR B 1 95 ? 2.326 -13.859 -7.18 1 98.69 95 THR B CA 1
ATOM 3057 C C . THR B 1 95 ? 1.546 -13.547 -5.906 1 98.69 95 THR B C 1
ATOM 3059 O O . THR B 1 95 ? 1.549 -14.336 -4.957 1 98.69 95 THR B O 1
ATOM 3062 N N . ARG B 1 96 ? 0.929 -12.422 -5.898 1 98.38 96 ARG B N 1
ATOM 3063 C CA . ARG B 1 96 ? -0.031 -11.992 -4.887 1 98.38 96 ARG B CA 1
ATOM 3064 C C . ARG B 1 96 ? -1.352 -11.578 -5.527 1 98.38 96 ARG B C 1
ATOM 3066 O O . ARG B 1 96 ? -1.39 -10.656 -6.348 1 98.38 96 ARG B O 1
ATOM 3073 N N . ASP B 1 97 ? -2.352 -12.375 -5.266 1 97.25 97 ASP B N 1
ATOM 3074 C CA . ASP B 1 97 ? -3.697 -11.859 -5.508 1 97.25 97 ASP B CA 1
ATOM 3075 C C . ASP B 1 97 ? -3.967 -10.617 -4.668 1 97.25 97 ASP B C 1
ATOM 3077 O O . ASP B 1 97 ? -3.695 -10.594 -3.467 1 97.25 97 ASP B O 1
ATOM 3081 N N . TYR B 1 98 ? -4.484 -9.586 -5.293 1 97.56 98 TYR B N 1
ATOM 3082 C CA . TYR B 1 98 ? -4.48 -8.289 -4.625 1 97.56 98 TYR B CA 1
ATOM 3083 C C . TYR B 1 98 ? -5.77 -7.523 -4.906 1 97.56 98 TYR B C 1
ATOM 3085 O O . TYR B 1 98 ? -5.742 -6.465 -5.535 1 97.56 98 TYR B O 1
ATOM 3093 N N . HIS B 1 99 ? -6.848 -7.883 -4.258 1 96.44 99 HIS B N 1
ATOM 3094 C CA . HIS B 1 99 ? -8.203 -7.508 -4.645 1 96.44 99 HIS B CA 1
ATOM 3095 C C . HIS B 1 99 ? -8.625 -6.211 -3.965 1 96.44 99 HIS B C 1
ATOM 3097 O O . HIS B 1 99 ? -8.344 -6.004 -2.783 1 96.44 99 HIS B O 1
ATOM 3103 N N . PRO B 1 100 ? -9.297 -5.336 -4.738 1 96.5 100 PRO B N 1
ATOM 3104 C CA . PRO B 1 100 ? -10.047 -4.277 -4.055 1 96.5 100 PRO B CA 1
ATOM 3105 C C . PRO B 1 100 ? -11.242 -4.812 -3.273 1 96.5 100 PRO B C 1
ATOM 3107 O O . PRO B 1 100 ? -11.711 -5.922 -3.539 1 96.5 100 PRO B O 1
ATOM 3110 N N . HIS B 1 101 ? -11.727 -4.059 -2.291 1 97.25 101 HIS B N 1
ATOM 3111 C CA . HIS B 1 101 ? -12.773 -4.551 -1.398 1 97.25 101 HIS B CA 1
ATOM 3112 C C . HIS B 1 101 ? -14.078 -4.781 -2.15 1 97.25 101 HIS B C 1
ATOM 3114 O O . HIS B 1 101 ? -14.93 -5.543 -1.696 1 97.25 101 HIS B O 1
ATOM 3120 N N . ASP B 1 102 ? -14.266 -4.148 -3.316 1 94.31 102 ASP B N 1
ATOM 3121 C CA . ASP B 1 102 ? -15.469 -4.297 -4.129 1 94.31 102 ASP B CA 1
ATOM 3122 C C . ASP B 1 102 ? -15.188 -5.117 -5.387 1 94.31 102 ASP B C 1
ATOM 3124 O O . ASP B 1 102 ? -15.789 -4.879 -6.434 1 94.31 102 ASP B O 1
ATOM 3128 N N . HIS B 1 103 ? -14.328 -6.059 -5.312 1 92.62 103 HIS B N 1
ATOM 3129 C CA . HIS B 1 103 ? -13.945 -6.898 -6.445 1 92.62 103 HIS B CA 1
ATOM 3130 C C . HIS B 1 103 ? -15.133 -7.734 -6.926 1 92.62 103 HIS B C 1
ATOM 3132 O O . HIS B 1 103 ? -15.891 -8.266 -6.113 1 92.62 103 HIS B O 1
ATOM 3138 N N . CYS B 1 104 ? -15.219 -7.969 -8.18 1 89.25 104 CYS B N 1
ATOM 3139 C CA . CYS B 1 104 ? -16.375 -8.594 -8.82 1 89.25 104 CYS B CA 1
ATOM 3140 C C . CYS B 1 104 ? -16.484 -10.055 -8.414 1 89.25 104 CYS B C 1
ATOM 3142 O O . CYS B 1 104 ? -17.578 -10.633 -8.477 1 89.25 104 CYS B O 1
ATOM 3144 N N . SER B 1 105 ? -15.422 -10.688 -8 1 88.69 105 SER B N 1
ATOM 3145 C CA . SER B 1 105 ? -15.461 -12.102 -7.66 1 88.69 105 SER B CA 1
ATOM 3146 C C . SER B 1 105 ? -16.031 -12.328 -6.266 1 88.69 105 SER B C 1
ATOM 3148 O O . SER B 1 105 ? -16.328 -13.461 -5.887 1 88.69 105 SER B O 1
ATOM 3150 N N . PHE B 1 106 ? -16.234 -11.305 -5.457 1 91.94 106 PHE B N 1
ATOM 3151 C CA . PHE B 1 106 ? -16.688 -11.445 -4.078 1 91.94 106 PHE B CA 1
ATOM 3152 C C . PHE B 1 106 ? -18.219 -11.57 -4.02 1 91.94 106 PHE B C 1
ATOM 3154 O O . PHE B 1 106 ? -18.922 -10.961 -4.828 1 91.94 106 PHE B O 1
ATOM 3161 N N . PHE B 1 107 ? -18.719 -12.305 -3.021 1 89.38 107 PHE B N 1
ATOM 3162 C CA . PHE B 1 107 ? -20.156 -12.438 -2.861 1 89.38 107 PHE B CA 1
ATOM 3163 C C . PHE B 1 107 ? -20.797 -11.086 -2.58 1 89.38 107 PHE B C 1
ATOM 3165 O O . PHE B 1 107 ? -21.938 -10.836 -2.98 1 89.38 107 PHE B O 1
ATOM 3172 N N . THR B 1 108 ? -20.094 -10.195 -1.888 1 90.81 108 THR B N 1
ATOM 3173 C CA . THR B 1 108 ? -20.594 -8.859 -1.577 1 90.81 108 THR B CA 1
ATOM 3174 C C . THR B 1 108 ? -20.781 -8.039 -2.852 1 90.81 108 THR B C 1
ATOM 3176 O O . THR B 1 108 ? -21.453 -7.004 -2.838 1 90.81 108 THR B O 1
ATOM 3179 N N . ALA B 1 109 ? -20.188 -8.484 -3.949 1 87.81 109 ALA B N 1
ATOM 3180 C CA . ALA B 1 109 ? -20.328 -7.82 -5.242 1 87.81 109 ALA B CA 1
ATOM 3181 C C . ALA B 1 109 ? -21.031 -8.727 -6.25 1 87.81 109 ALA B C 1
ATOM 3183 O O . ALA B 1 109 ? -20.969 -8.484 -7.457 1 87.81 109 ALA B O 1
ATOM 3184 N N . GLY B 1 110 ? -21.609 -9.836 -5.773 1 84 110 GLY B N 1
ATOM 3185 C CA . GLY B 1 110 ? -22.391 -10.711 -6.629 1 84 110 GLY B CA 1
ATOM 3186 C C . GLY B 1 110 ? -21.594 -11.891 -7.164 1 84 110 GLY B C 1
ATOM 3187 O O . GLY B 1 110 ? -22.109 -12.672 -7.965 1 84 110 GLY B O 1
ATOM 3188 N N . GLY B 1 111 ? -20.297 -12.047 -6.762 1 85.5 111 GLY B N 1
ATOM 3189 C CA . GLY B 1 111 ? -19.469 -13.148 -7.219 1 85.5 111 GLY B CA 1
ATOM 3190 C C . GLY B 1 111 ? -19.547 -14.367 -6.324 1 85.5 111 GLY B C 1
ATOM 3191 O O . GLY B 1 111 ? -20.328 -14.398 -5.371 1 85.5 111 GLY B O 1
ATOM 3192 N N . PRO B 1 112 ? -18.781 -15.312 -6.613 1 84.12 112 PRO B N 1
ATOM 3193 C CA . PRO B 1 112 ? -18.938 -16.609 -5.941 1 84.12 112 PRO B CA 1
ATOM 3194 C C . PRO B 1 112 ? -18.016 -16.766 -4.734 1 84.12 112 PRO B C 1
ATOM 3196 O O . PRO B 1 112 ? -18.188 -17.703 -3.951 1 84.12 112 PRO B O 1
ATOM 3199 N N . PHE B 1 113 ? -17.125 -15.891 -4.492 1 88.25 113 PHE B N 1
ATOM 3200 C CA . PHE B 1 113 ? -16.094 -16.141 -3.49 1 88.25 113 PHE B CA 1
ATOM 3201 C C . PHE B 1 113 ? -16.219 -15.156 -2.33 1 88.25 113 PHE B C 1
ATOM 3203 O O . PHE B 1 113 ? -16.75 -14.062 -2.492 1 88.25 113 PHE B O 1
ATOM 3210 N N . PRO B 1 114 ? -15.781 -15.562 -1.17 1 91.38 114 PRO B N 1
ATOM 3211 C CA . PRO B 1 114 ? -15.711 -14.586 -0.078 1 91.38 114 PRO B CA 1
ATOM 3212 C C . PRO B 1 114 ? -14.609 -13.547 -0.278 1 91.38 114 PRO B C 1
ATOM 3214 O O . PRO B 1 114 ? -13.633 -13.812 -0.974 1 91.38 114 PRO B O 1
ATOM 3217 N N . PRO B 1 115 ? -14.758 -12.422 0.354 1 94.81 115 PRO B N 1
ATOM 3218 C CA . PRO B 1 115 ? -13.648 -11.461 0.291 1 94.81 115 PRO B CA 1
ATOM 3219 C C . PRO B 1 115 ? -12.336 -12.039 0.806 1 94.81 115 PRO B C 1
ATOM 3221 O O . PRO B 1 115 ? -12.32 -12.727 1.83 1 94.81 115 PRO B O 1
ATOM 3224 N N . HIS B 1 116 ? -11.289 -11.93 0.09 1 96.56 116 HIS B N 1
ATOM 3225 C CA . HIS B 1 116 ? -9.953 -12.43 0.399 1 96.56 116 HIS B CA 1
ATOM 3226 C C . HIS B 1 116 ? -8.875 -11.602 -0.302 1 96.56 116 HIS B C 1
ATOM 3228 O O . HIS B 1 116 ? -9.172 -10.891 -1.264 1 96.56 116 HIS B O 1
ATOM 3234 N N . CYS B 1 117 ? -7.707 -11.664 0.253 1 98.19 117 CYS B N 1
ATOM 3235 C CA . CYS B 1 117 ? -6.531 -11.016 -0.323 1 98.19 117 CYS B CA 1
ATOM 3236 C C . CY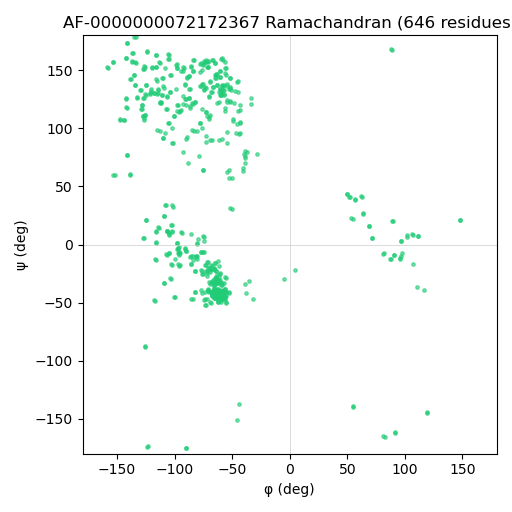S B 1 117 ? -6.824 -9.562 -0.671 1 98.19 117 CYS B C 1
ATOM 3238 O O . CYS B 1 117 ? -6.5 -9.109 -1.768 1 98.19 117 CYS B O 1
ATOM 3240 N N . LEU B 1 118 ? -7.527 -8.875 0.282 1 98.25 118 LEU B N 1
ATOM 3241 C CA . LEU B 1 118 ? -7.793 -7.449 0.087 1 98.25 118 LEU B CA 1
ATOM 3242 C C . LEU B 1 118 ? -6.492 -6.656 0.056 1 98.25 118 LEU B C 1
ATOM 3244 O O . LEU B 1 118 ? -5.586 -6.902 0.859 1 98.25 118 LEU B O 1
ATOM 3248 N N . GLN B 1 119 ? -6.398 -5.727 -0.85 1 98.62 119 GLN B N 1
ATOM 3249 C CA . GLN B 1 119 ? -5.211 -4.883 -0.933 1 98.62 119 GLN B CA 1
ATOM 3250 C C . GLN B 1 119 ? -4.887 -4.254 0.42 1 98.62 119 GLN B C 1
ATOM 3252 O O . GLN B 1 119 ? -5.742 -3.613 1.034 1 98.62 119 GLN B O 1
ATOM 3257 N N . GLY B 1 120 ? -3.645 -4.504 0.898 1 98.19 120 GLY B N 1
ATOM 3258 C CA . GLY B 1 120 ? -3.172 -3.887 2.127 1 98.19 120 GLY B CA 1
ATOM 3259 C C . GLY B 1 120 ? -3.467 -4.715 3.363 1 98.19 120 GLY B C 1
ATOM 3260 O O . GLY B 1 120 ? -2.977 -4.41 4.453 1 98.19 120 GLY B O 1
ATOM 3261 N N . SER B 1 121 ? -4.246 -5.781 3.27 1 97.94 121 SER B N 1
ATOM 3262 C CA . SER B 1 121 ? -4.613 -6.594 4.422 1 97.94 121 SER B CA 1
ATOM 3263 C C . SER B 1 121 ? -3.541 -7.629 4.738 1 97.94 121 SER B C 1
ATOM 3265 O O . SER B 1 121 ? -2.736 -7.977 3.871 1 97.94 121 SER B O 1
ATOM 3267 N N . GLN B 1 122 ? -3.551 -8.102 5.949 1 96.94 122 GLN B N 1
ATOM 3268 C CA . GLN B 1 122 ? -2.652 -9.188 6.328 1 96.94 122 GLN B CA 1
ATOM 3269 C C . GLN B 1 122 ? -2.965 -10.461 5.543 1 96.94 122 GLN B C 1
ATOM 3271 O O . GLN B 1 122 ? -2.068 -11.258 5.262 1 96.94 122 GLN B O 1
ATOM 3276 N N . GLY B 1 123 ? -4.18 -10.625 5.141 1 98 123 GLY B N 1
ATOM 3277 C CA . GLY B 1 123 ? -4.582 -11.773 4.348 1 98 123 GLY B CA 1
ATOM 3278 C C . GLY B 1 123 ? -3.934 -11.812 2.975 1 98 123 GLY B C 1
ATOM 3279 O O . GLY B 1 123 ? -3.775 -12.883 2.385 1 98 123 GLY B O 1
ATOM 3280 N N . SER B 1 124 ? -3.627 -10.625 2.434 1 98.56 124 SER B N 1
ATOM 3281 C CA . SER B 1 124 ? -3.021 -10.531 1.109 1 98.56 124 SER B CA 1
ATOM 3282 C C . SER B 1 124 ? -1.52 -10.789 1.169 1 98.56 124 SER B C 1
ATOM 3284 O O . SER B 1 124 ? -0.874 -10.961 0.134 1 98.56 124 SER B O 1
ATOM 3286 N N . GLU B 1 125 ? -0.924 -10.812 2.352 1 98.56 125 GLU B N 1
ATOM 3287 C CA . GLU B 1 125 ? 0.504 -11.07 2.512 1 98.56 125 GLU B CA 1
ATOM 3288 C C . GLU B 1 125 ? 0.836 -12.531 2.258 1 98.56 125 GLU B C 1
ATOM 3290 O O . GLU B 1 125 ? -0.046 -13.398 2.314 1 98.56 125 GLU B O 1
ATOM 3295 N N . PHE B 1 126 ? 2.078 -12.766 1.946 1 98.75 126 PHE B N 1
ATOM 3296 C CA . PHE B 1 126 ? 2.516 -14.156 1.866 1 98.75 126 PHE B CA 1
ATOM 3297 C C . PHE B 1 126 ? 2.348 -14.852 3.211 1 98.75 126 PHE B C 1
ATOM 3299 O O . PHE B 1 126 ? 2.486 -14.227 4.262 1 98.75 126 PHE B O 1
ATOM 3306 N N . HIS B 1 127 ? 1.976 -16.156 3.16 1 98.44 127 HIS B N 1
ATOM 3307 C CA . HIS B 1 127 ? 2.094 -16.953 4.383 1 98.44 127 HIS B CA 1
ATOM 3308 C C . HIS B 1 127 ? 3.436 -16.703 5.066 1 98.44 127 HIS B C 1
ATOM 3310 O O . HIS B 1 127 ? 4.473 -16.656 4.402 1 98.44 127 HIS B O 1
ATOM 3316 N N . PRO B 1 128 ? 3.471 -16.625 6.367 1 97.88 128 PRO B N 1
ATOM 3317 C CA . PRO B 1 128 ? 4.684 -16.203 7.07 1 97.88 128 PRO B CA 1
ATOM 3318 C C . PRO B 1 128 ? 5.902 -17.047 6.715 1 97.88 128 PRO B C 1
ATOM 3320 O O . PRO B 1 128 ? 6.984 -16.5 6.477 1 97.88 128 PRO B O 1
ATOM 3323 N N . ARG B 1 129 ? 5.766 -18.344 6.598 1 98.06 129 ARG B N 1
ATOM 3324 C CA . ARG B 1 129 ? 6.898 -19.203 6.293 1 98.06 129 ARG B CA 1
ATOM 3325 C C . ARG B 1 129 ? 7.363 -19.016 4.855 1 98.06 129 ARG B C 1
ATOM 3327 O O . ARG B 1 129 ? 8.57 -19.047 4.578 1 98.06 129 ARG B O 1
ATOM 3334 N N . ILE B 1 130 ? 6.438 -18.859 3.945 1 98.62 130 ILE B N 1
ATOM 3335 C CA . ILE B 1 130 ? 6.785 -18.578 2.557 1 98.62 130 ILE B CA 1
ATOM 3336 C C . ILE B 1 130 ? 7.43 -17.203 2.453 1 98.62 130 ILE B C 1
ATOM 3338 O O . ILE B 1 130 ? 8.445 -17.031 1.771 1 98.62 130 ILE B O 1
ATOM 3342 N N . GLY B 1 131 ? 6.809 -16.25 3.174 1 98.69 131 GLY B N 1
ATOM 3343 C CA . GLY B 1 131 ? 7.379 -14.914 3.201 1 98.69 131 GLY B CA 1
ATOM 3344 C C . GLY B 1 131 ? 8.82 -14.891 3.67 1 98.69 131 GLY B C 1
ATOM 3345 O O . GLY B 1 131 ? 9.656 -14.188 3.096 1 98.69 131 GLY B O 1
ATOM 3346 N N . ALA B 1 132 ? 9.078 -15.633 4.707 1 98.5 132 ALA B N 1
ATOM 3347 C CA . ALA B 1 132 ? 10.438 -15.711 5.227 1 98.5 132 ALA B CA 1
ATOM 3348 C C . ALA B 1 132 ? 11.398 -16.266 4.18 1 98.5 132 ALA B C 1
ATOM 3350 O O . ALA B 1 132 ? 12.5 -15.75 3.994 1 98.5 132 ALA B O 1
ATOM 3351 N N . LYS B 1 133 ? 10.984 -17.297 3.51 1 98.69 133 LYS B N 1
ATOM 3352 C CA . LYS B 1 133 ? 11.812 -17.922 2.477 1 98.69 133 LYS B CA 1
ATOM 3353 C C . LYS B 1 133 ? 12.055 -16.953 1.315 1 98.69 133 LYS B C 1
ATOM 3355 O O . LYS B 1 133 ? 13.18 -16.812 0.847 1 98.69 133 LYS B O 1
ATOM 3360 N N . LEU B 1 134 ? 11.031 -16.312 0.882 1 98.88 134 LEU B N 1
ATOM 3361 C CA . LEU B 1 134 ? 11.156 -15.375 -0.227 1 98.88 134 LEU B CA 1
ATOM 3362 C C . LEU B 1 134 ? 12.016 -14.18 0.165 1 98.88 134 LEU B C 1
ATOM 3364 O O . LEU B 1 134 ? 12.742 -13.633 -0.667 1 98.88 134 LEU B O 1
ATOM 3368 N N . THR B 1 135 ? 11.867 -13.734 1.413 1 98.88 135 THR B N 1
ATOM 3369 C CA . THR B 1 135 ? 12.719 -12.672 1.932 1 98.88 135 THR B CA 1
ATOM 3370 C C . THR B 1 135 ? 14.195 -13.055 1.82 1 98.88 135 THR B C 1
ATOM 3372 O O . THR B 1 135 ? 15.008 -12.258 1.346 1 98.88 135 THR B O 1
ATOM 3375 N N . GLN B 1 136 ? 14.492 -14.25 2.225 1 98.69 136 GLN B N 1
ATOM 3376 C CA . GLN B 1 136 ? 15.859 -14.742 2.121 1 98.69 136 GLN B CA 1
ATOM 3377 C C . GLN B 1 136 ? 16.328 -14.789 0.668 1 98.69 136 GLN B C 1
ATOM 3379 O O . GLN B 1 136 ? 17.438 -14.359 0.352 1 98.69 136 GLN B O 1
ATOM 3384 N N . ALA B 1 137 ? 15.492 -15.281 -0.168 1 98.75 137 ALA B N 1
ATOM 3385 C CA . ALA B 1 137 ? 15.828 -15.383 -1.587 1 98.75 137 ALA B CA 1
ATOM 3386 C C . ALA B 1 137 ? 16.109 -14 -2.18 1 98.75 137 ALA B C 1
ATOM 3388 O O . ALA B 1 137 ? 17.109 -13.812 -2.879 1 98.75 137 ALA B O 1
ATOM 3389 N N . LEU B 1 138 ? 15.219 -13.062 -1.873 1 98.81 138 LEU B N 1
ATOM 3390 C CA . LEU B 1 138 ? 15.375 -11.711 -2.412 1 98.81 138 LEU B CA 1
ATOM 3391 C C . LEU B 1 138 ? 16.672 -11.078 -1.916 1 98.81 138 LEU B C 1
ATOM 3393 O O . LEU B 1 138 ? 17.359 -10.391 -2.672 1 98.81 138 LEU B O 1
ATOM 3397 N N . ARG B 1 139 ? 16.984 -11.266 -0.669 1 98 139 ARG B N 1
ATOM 3398 C CA . ARG B 1 139 ? 18.234 -10.742 -0.125 1 98 139 ARG B CA 1
ATOM 3399 C C . ARG B 1 139 ? 19.438 -11.312 -0.87 1 98 139 ARG B C 1
ATOM 3401 O O . ARG B 1 139 ? 20.422 -10.617 -1.087 1 98 139 ARG B O 1
ATOM 3408 N N . GLN B 1 140 ? 19.344 -12.516 -1.275 1 97.94 140 GLN B N 1
ATOM 3409 C CA . GLN B 1 140 ? 20.469 -13.219 -1.876 1 97.94 140 GLN B CA 1
ATOM 3410 C C . GLN B 1 140 ? 20.609 -12.859 -3.35 1 97.94 140 GLN B C 1
ATOM 3412 O O . GLN B 1 140 ? 21.734 -12.672 -3.834 1 97.94 140 GLN B O 1
ATOM 3417 N N . VAL B 1 141 ? 19.484 -12.75 -4.082 1 98.12 141 VAL B N 1
ATOM 3418 C CA . VAL B 1 141 ? 19.656 -12.703 -5.531 1 98.12 141 VAL B CA 1
ATOM 3419 C C . VAL B 1 141 ? 19.156 -11.359 -6.062 1 98.12 141 VAL B C 1
ATOM 3421 O O . VAL B 1 141 ? 19.359 -11.031 -7.23 1 98.12 141 VAL B O 1
ATOM 3424 N N . GLY B 1 142 ? 18.422 -10.562 -5.25 1 97.81 142 GLY B N 1
ATOM 3425 C CA . GLY B 1 142 ? 17.969 -9.234 -5.637 1 97.81 142 GLY B CA 1
ATOM 3426 C C . GLY B 1 142 ? 16.625 -9.242 -6.336 1 97.81 142 GLY B C 1
ATOM 3427 O O . GLY B 1 142 ? 16.125 -10.305 -6.711 1 97.81 142 GLY B O 1
ATOM 3428 N N . PRO B 1 143 ? 16.047 -8.094 -6.484 1 97.31 143 PRO B N 1
ATOM 3429 C CA . PRO B 1 143 ? 14.68 -7.969 -7.02 1 97.31 143 PRO B CA 1
ATOM 3430 C C . PRO B 1 143 ? 14.617 -8.195 -8.523 1 97.31 143 PRO B C 1
ATOM 3432 O O . PRO B 1 143 ? 13.523 -8.242 -9.102 1 97.31 143 PRO B O 1
ATOM 3435 N N . GLU B 1 144 ? 15.703 -8.344 -9.234 1 95.62 144 GLU B N 1
ATOM 3436 C CA . GLU B 1 144 ? 15.703 -8.641 -10.664 1 95.62 144 GLU B CA 1
ATOM 3437 C C . GLU B 1 144 ? 15.508 -10.133 -10.922 1 95.62 144 GLU B C 1
ATOM 3439 O O . GLU B 1 144 ? 15.055 -10.523 -11.992 1 95.62 144 GLU B O 1
ATOM 3444 N N . GLN B 1 145 ? 15.844 -10.914 -9.922 1 97.56 145 GLN B N 1
ATOM 3445 C CA . GLN B 1 145 ? 15.758 -12.367 -10.078 1 97.56 145 GLN B CA 1
ATOM 3446 C C . GLN B 1 145 ? 14.617 -12.938 -9.25 1 97.56 145 GLN B C 1
ATOM 3448 O O . GLN B 1 145 ? 14.031 -13.961 -9.609 1 97.56 145 GLN B O 1
ATOM 3453 N N . MET B 1 146 ? 14.352 -12.312 -8.094 1 98.56 146 MET B N 1
ATOM 3454 C CA . MET B 1 146 ? 13.195 -12.664 -7.273 1 98.56 146 MET B CA 1
ATOM 3455 C C . MET B 1 146 ? 12.102 -11.609 -7.398 1 98.56 146 MET B C 1
ATOM 3457 O O . MET B 1 146 ? 12.18 -10.547 -6.777 1 98.56 146 MET B O 1
ATOM 3461 N N . LEU B 1 147 ? 11.109 -11.953 -8.117 1 98.62 147 LEU B N 1
ATOM 3462 C CA . LEU B 1 147 ? 10.062 -11.008 -8.492 1 98.62 147 LEU B CA 1
ATOM 3463 C C . LEU B 1 147 ? 8.805 -11.242 -7.664 1 98.62 147 LEU B C 1
ATOM 3465 O O . LEU B 1 147 ? 8.5 -12.375 -7.293 1 98.62 147 LEU B O 1
ATOM 3469 N N . VAL B 1 148 ? 8.117 -10.195 -7.363 1 98.81 148 VAL B N 1
ATOM 3470 C CA . VAL B 1 148 ? 6.758 -10.234 -6.84 1 98.81 148 VAL B CA 1
ATOM 3471 C C . VAL B 1 148 ? 5.789 -9.648 -7.867 1 98.81 148 VAL B C 1
ATOM 3473 O O . VAL B 1 148 ? 5.973 -8.516 -8.328 1 98.81 148 VAL B O 1
ATOM 3476 N N . ALA B 1 149 ? 4.828 -10.438 -8.258 1 97.81 149 ALA B N 1
ATOM 3477 C CA . ALA B 1 149 ? 3.852 -10.008 -9.258 1 97.81 149 ALA B CA 1
ATOM 3478 C C . ALA B 1 149 ? 2.449 -9.938 -8.664 1 97.81 149 ALA B C 1
ATOM 3480 O O . ALA B 1 149 ? 2.062 -10.797 -7.867 1 97.81 149 ALA B O 1
ATOM 3481 N N . PHE B 1 150 ? 1.696 -8.922 -9.062 1 97.19 150 PHE B N 1
ATOM 3482 C CA . PHE B 1 150 ? 0.352 -8.695 -8.547 1 97.19 150 PHE B CA 1
ATOM 3483 C C . PHE B 1 150 ? -0.694 -8.977 -9.617 1 97.19 150 PHE B C 1
ATOM 3485 O O . PHE B 1 150 ? -0.479 -8.68 -10.797 1 97.19 150 PHE B O 1
ATOM 3492 N N . LYS B 1 151 ? -1.816 -9.523 -9.25 1 94.62 151 LYS B N 1
ATOM 3493 C CA . LYS B 1 151 ? -2.887 -9.812 -10.195 1 94.62 151 LYS B CA 1
ATOM 3494 C C . LYS B 1 151 ? -4.258 -9.555 -9.578 1 94.62 151 LYS B C 1
ATOM 3496 O O . LYS B 1 151 ? -4.375 -9.398 -8.359 1 94.62 151 LYS B O 1
ATOM 3501 N N . ALA B 1 152 ? -5.27 -9.398 -10.414 1 92.69 152 ALA B N 1
ATOM 3502 C CA . ALA B 1 152 ? -6.688 -9.305 -10.078 1 92.69 152 ALA B CA 1
ATOM 3503 C C . ALA B 1 152 ? -6.965 -8.086 -9.203 1 92.69 152 ALA B C 1
ATOM 3505 O O . ALA B 1 152 ? -7.738 -8.164 -8.242 1 92.69 152 ALA B O 1
ATOM 3506 N N . PHE B 1 153 ? -6.344 -6.973 -9.516 1 93.38 153 PHE B N 1
ATOM 3507 C CA . PHE B 1 153 ? -6.504 -5.805 -8.664 1 93.38 153 PHE B CA 1
ATOM 3508 C C . PHE B 1 153 ? -7.438 -4.785 -9.312 1 93.38 153 PHE B C 1
ATOM 3510 O O . PHE B 1 153 ? -7.559 -3.656 -8.836 1 93.38 153 PHE B O 1
ATOM 3517 N N . HIS B 1 154 ? -8.07 -5.199 -10.414 1 89.94 154 HIS B N 1
ATOM 3518 C CA . HIS B 1 154 ? -9.133 -4.379 -10.992 1 89.94 154 HIS B CA 1
ATOM 3519 C C . HIS B 1 154 ? -10.492 -4.734 -10.406 1 89.94 154 HIS B C 1
ATOM 3521 O O . HIS B 1 154 ? -10.797 -5.914 -10.195 1 89.94 154 HIS B O 1
ATOM 3527 N N . GLU B 1 155 ? -11.352 -3.746 -10.211 1 90.44 155 GLU B N 1
ATOM 3528 C CA . GLU B 1 155 ? -12.641 -3.953 -9.562 1 90.44 155 GLU B CA 1
ATOM 3529 C C . GLU B 1 155 ? -13.531 -4.883 -10.375 1 90.44 155 GLU B C 1
ATOM 3531 O O . GLU B 1 155 ? -14.242 -5.723 -9.82 1 90.44 155 GLU B O 1
ATOM 3536 N N . HIS B 1 156 ? -13.43 -4.875 -11.664 1 86.44 156 HIS B N 1
ATOM 3537 C CA . HIS B 1 156 ? -14.445 -5.496 -12.508 1 86.44 156 HIS B CA 1
ATOM 3538 C C . HIS B 1 156 ? -13.859 -6.664 -13.297 1 86.44 156 HIS B C 1
ATOM 3540 O O . HIS B 1 156 ? -14.57 -7.305 -14.078 1 86.44 156 HIS B O 1
ATOM 3546 N N . ILE B 1 157 ? -12.641 -6.953 -13.102 1 83.88 157 ILE B N 1
ATOM 3547 C CA . ILE B 1 157 ? -11.992 -8.016 -13.867 1 83.88 157 ILE B CA 1
ATOM 3548 C C . ILE B 1 157 ? -11.219 -8.938 -12.922 1 83.88 157 ILE B C 1
ATOM 3550 O O . ILE B 1 157 ? -10.359 -8.477 -12.172 1 83.88 157 ILE B O 1
ATOM 3554 N N . ASP B 1 158 ? -11.516 -10.141 -13.023 1 86.44 158 ASP B N 1
ATOM 3555 C CA . ASP B 1 158 ? -10.773 -11.148 -12.266 1 86.44 158 ASP B CA 1
ATOM 3556 C C . ASP B 1 158 ? -9.695 -11.805 -13.117 1 86.44 158 ASP B C 1
ATOM 3558 O O . ASP B 1 158 ? -9.734 -11.719 -14.352 1 86.44 158 ASP B O 1
ATOM 3562 N N . SER B 1 159 ? -8.703 -12.32 -12.516 1 88.25 159 SER B N 1
ATOM 3563 C CA . SER B 1 159 ? -7.648 -13.078 -13.172 1 88.25 159 SER B CA 1
ATOM 3564 C C . SER B 1 159 ? -7.098 -14.172 -12.258 1 88.25 159 SER B C 1
ATOM 3566 O O . SER B 1 159 ? -6.27 -13.898 -11.391 1 88.25 159 SER B O 1
ATOM 3568 N N . PHE B 1 160 ? -7.426 -15.422 -12.539 1 90.12 160 PHE B N 1
ATOM 3569 C CA . PHE B 1 160 ? -6.852 -16.531 -11.781 1 90.12 160 PHE B CA 1
ATOM 3570 C C . PHE B 1 160 ? -5.395 -16.75 -12.172 1 90.12 160 PHE B C 1
ATOM 3572 O O . PHE B 1 160 ? -4.527 -16.875 -11.305 1 90.12 160 PHE B O 1
ATOM 3579 N N . GLY B 1 161 ? -5.23 -16.766 -13.461 1 92.25 161 GLY B N 1
ATOM 3580 C CA . GLY B 1 161 ? -3.902 -17.031 -13.984 1 92.25 161 GLY B CA 1
ATOM 3581 C C . GLY B 1 161 ? -2.977 -15.836 -13.906 1 92.25 161 GLY B C 1
ATOM 3582 O O . GLY B 1 161 ? -3.428 -14.688 -13.977 1 92.25 161 GLY B O 1
ATOM 3583 N N . ALA B 1 162 ? -1.698 -16.094 -13.875 1 95.44 162 ALA B N 1
ATOM 3584 C CA . ALA B 1 162 ? -0.688 -15.047 -13.789 1 95.44 162 ALA B CA 1
ATOM 3585 C C . ALA B 1 162 ? -0.257 -14.586 -15.18 1 95.44 162 ALA B C 1
ATOM 3587 O O . ALA B 1 162 ? 0.552 -13.664 -15.312 1 95.44 162 ALA B O 1
ATOM 3588 N N . PHE B 1 163 ? -0.75 -15.25 -16.266 1 93.06 163 PHE B N 1
ATOM 3589 C CA . PHE B 1 163 ? -0.562 -14.828 -17.641 1 93.06 163 PHE B CA 1
ATOM 3590 C C . PHE B 1 163 ? -1.888 -14.406 -18.266 1 93.06 163 PHE B C 1
ATOM 3592 O O . PHE B 1 163 ? -2.953 -14.852 -17.828 1 93.06 163 PHE B O 1
ATOM 3599 N N . PRO B 1 164 ? -1.831 -13.625 -19.25 1 87.81 164 PRO B N 1
ATOM 3600 C CA . PRO B 1 164 ? -3.076 -13.133 -19.844 1 87.81 164 PRO B CA 1
ATOM 3601 C C . PRO B 1 164 ? -3.906 -14.25 -20.469 1 87.81 164 PRO B C 1
ATOM 3603 O O . PRO B 1 164 ? -3.352 -15.195 -21.047 1 87.81 164 PRO B O 1
ATOM 3606 N N . TYR B 1 165 ? -5.207 -14.07 -20.312 1 84.25 165 TYR B N 1
ATOM 3607 C CA . TYR B 1 165 ? -6.121 -14.945 -21.031 1 84.25 165 TYR B CA 1
ATOM 3608 C C . TYR B 1 165 ? -6.199 -14.555 -22.5 1 84.25 165 TYR B C 1
ATOM 3610 O O . TYR B 1 165 ? -6.191 -13.367 -22.844 1 84.25 165 TYR B O 1
ATOM 3618 N N . HIS B 1 166 ? -6.215 -15.445 -23.422 1 74.56 166 HIS B N 1
ATOM 3619 C CA . HIS B 1 166 ? -6.215 -15.195 -24.844 1 74.56 166 HIS B CA 1
ATOM 3620 C C . HIS B 1 166 ? -7.602 -15.406 -25.453 1 74.56 166 HIS B C 1
ATOM 3622 O O . HIS B 1 166 ? -7.906 -14.883 -26.516 1 74.56 166 HIS B O 1
ATOM 3628 N N . ASP B 1 167 ? -8.305 -16.203 -24.906 1 63.28 167 ASP B N 1
ATOM 3629 C CA . ASP B 1 167 ? -9.625 -16.5 -25.453 1 63.28 167 ASP B CA 1
ATOM 3630 C C . ASP B 1 167 ? -10.719 -15.797 -24.656 1 63.28 167 ASP B C 1
ATOM 3632 O O . ASP B 1 167 ? -11.883 -16.203 -24.688 1 63.28 167 ASP B O 1
ATOM 3636 N N . GLY B 1 168 ? -10.461 -14.633 -24.156 1 55.91 168 GLY B N 1
ATOM 3637 C CA . GLY B 1 168 ? -11.43 -13.844 -23.406 1 55.91 168 GLY B CA 1
ATOM 3638 C C . GLY B 1 168 ? -11.727 -14.414 -22.031 1 55.91 168 GLY B C 1
ATOM 3639 O O . GLY B 1 168 ? -12.477 -13.812 -21.25 1 55.91 168 GLY B O 1
ATOM 3640 N N . GLY B 1 169 ? -10.984 -15.484 -21.641 1 55.66 169 GLY B N 1
ATOM 3641 C CA . GLY B 1 169 ? -11.148 -16.031 -20.297 1 55.66 169 GLY B CA 1
ATOM 3642 C C . GLY B 1 169 ? -12.586 -16.391 -19.984 1 55.66 169 GLY B C 1
ATOM 3643 O O . GLY B 1 169 ? -12.984 -16.359 -18.812 1 55.66 169 GLY B O 1
ATOM 3644 N N . ASP B 1 170 ? -13.484 -16.625 -21.109 1 49.47 170 ASP B N 1
ATOM 3645 C CA . ASP B 1 170 ? -14.922 -16.875 -21.062 1 49.47 170 ASP B CA 1
ATOM 3646 C C . ASP B 1 170 ? -15.242 -18.078 -20.188 1 49.47 170 ASP B C 1
ATOM 3648 O O . ASP B 1 170 ? -14.555 -19.109 -20.25 1 49.47 170 ASP B O 1
ATOM 3652 N N . GLY B 1 171 ? -15.984 -17.766 -19.016 1 50.19 171 GLY B N 1
ATOM 3653 C CA . GLY B 1 171 ? -16.562 -18.781 -18.125 1 50.19 171 GLY B CA 1
ATOM 3654 C C . GLY B 1 171 ? -15.969 -18.75 -16.734 1 50.19 171 GLY B C 1
ATOM 3655 O O . GLY B 1 171 ? -16.625 -19.188 -15.773 1 50.19 171 GLY B O 1
ATOM 3656 N N . ARG B 1 172 ? -14.656 -18.516 -16.719 1 57.44 172 ARG B N 1
ATOM 3657 C CA . ARG B 1 172 ? -14.172 -18.609 -15.344 1 57.44 172 ARG B CA 1
ATOM 3658 C C . ARG B 1 172 ? -14.008 -17.219 -14.734 1 57.44 172 ARG B C 1
ATOM 3660 O O . ARG B 1 172 ? -13.93 -17.078 -13.508 1 57.44 172 ARG B O 1
ATOM 3667 N N . LEU B 1 173 ? -14.086 -16.266 -15.711 1 57.31 173 LEU B N 1
ATOM 3668 C CA . LEU B 1 173 ? -13.859 -14.914 -15.211 1 57.31 173 LEU B CA 1
ATOM 3669 C C . LEU B 1 173 ? -15.18 -14.211 -14.922 1 57.31 173 LEU B C 1
ATOM 3671 O O . LEU B 1 173 ? -16.125 -14.312 -15.695 1 57.31 173 LEU B O 1
ATOM 3675 N N . THR B 1 174 ? -15.398 -13.938 -13.586 1 57.75 174 THR B N 1
ATOM 3676 C CA . THR B 1 174 ? -16.547 -13.125 -13.227 1 57.75 174 THR B CA 1
ATOM 3677 C C . THR B 1 174 ? -16.344 -11.672 -13.656 1 57.75 174 THR B C 1
ATOM 3679 O O . THR B 1 174 ? -15.305 -11.078 -13.375 1 57.75 174 THR B O 1
ATOM 3682 N N . LYS B 1 175 ? -17.125 -11.336 -14.719 1 60.12 175 LYS B N 1
ATOM 3683 C CA . LYS B 1 175 ? -17.188 -9.922 -15.078 1 60.12 175 LYS B CA 1
ATOM 3684 C C . LYS B 1 175 ? -18.328 -9.219 -14.336 1 60.12 175 LYS B C 1
ATOM 3686 O O . LYS B 1 175 ? -19.406 -9.773 -14.172 1 60.12 175 LYS B O 1
ATOM 3691 N N . GLY B 1 176 ? -17.969 -8.188 -13.523 1 54.75 176 GLY B N 1
ATOM 3692 C CA . GLY B 1 176 ? -19.016 -7.445 -12.836 1 54.75 176 GLY B CA 1
ATOM 3693 C C . GLY B 1 176 ? -20.062 -6.875 -13.773 1 54.75 176 GLY B C 1
ATOM 3694 O O . GLY B 1 176 ? -19.812 -6.723 -14.969 1 54.75 176 GLY B O 1
ATOM 3695 N N . ALA B 1 177 ? -21.234 -6.723 -13.281 1 51.28 177 ALA B N 1
ATOM 3696 C CA . ALA B 1 177 ? -22.328 -6.109 -14.039 1 51.28 177 ALA B CA 1
ATOM 3697 C C . ALA B 1 177 ? -21.922 -4.734 -14.562 1 51.28 177 ALA B C 1
ATOM 3699 O O . ALA B 1 177 ? -21.359 -3.926 -13.82 1 51.28 177 ALA B O 1
ATOM 3700 N N . GLY B 1 178 ? -21.984 -4.484 -15.953 1 50.09 178 GLY B N 1
ATOM 3701 C CA . GLY B 1 178 ? -21.734 -3.193 -16.578 1 50.09 178 GLY B CA 1
ATOM 3702 C C . GLY B 1 178 ? -20.328 -3.045 -17.109 1 50.09 178 GLY B C 1
ATOM 3703 O O . GLY B 1 178 ? -19.953 -1.969 -17.578 1 50.09 178 GLY B O 1
ATOM 3704 N N . CYS B 1 179 ? -19.594 -4.105 -16.734 1 53.22 179 CYS B N 1
ATOM 3705 C CA . CYS B 1 179 ? -18.234 -3.992 -17.266 1 53.22 179 CYS B CA 1
ATOM 3706 C C . CYS B 1 179 ? -18.219 -4.254 -18.766 1 53.22 179 CYS B C 1
ATOM 3708 O O . CYS B 1 179 ? -18.516 -5.363 -19.219 1 53.22 179 CYS B O 1
ATOM 3710 N N . ASP B 1 180 ? -18.312 -3.262 -19.547 1 51.81 180 ASP B N 1
ATOM 3711 C CA . ASP B 1 180 ? -18.25 -3.346 -21 1 51.81 180 ASP B CA 1
ATOM 3712 C C . ASP B 1 180 ? -16.812 -3.461 -21.484 1 51.81 180 ASP B C 1
ATOM 3714 O O . ASP B 1 180 ? -16.547 -3.396 -22.672 1 51.81 180 ASP B O 1
ATOM 3718 N N . HIS B 1 181 ? -15.984 -3.562 -20.469 1 50.72 181 HIS B N 1
ATOM 3719 C CA . HIS B 1 181 ? -14.602 -3.547 -20.938 1 50.72 181 HIS B CA 1
ATOM 3720 C C . HIS B 1 181 ? -14.211 -4.887 -21.547 1 50.72 181 HIS B C 1
ATOM 3722 O O . HIS B 1 181 ? -14.578 -5.941 -21.031 1 50.72 181 HIS B O 1
ATOM 3728 N N . PRO B 1 182 ? -13.914 -4.793 -22.828 1 47.22 182 PRO B N 1
ATOM 3729 C CA . PRO B 1 182 ? -13.414 -6.055 -23.375 1 47.22 182 PRO B CA 1
ATOM 3730 C C . PRO B 1 182 ? -12.32 -6.684 -22.516 1 47.22 182 PRO B C 1
ATOM 3732 O O . PRO B 1 182 ? -11.516 -5.969 -21.922 1 47.22 182 PRO B O 1
ATOM 3735 N N . LEU B 1 183 ? -12.57 -7.941 -22.062 1 46.12 183 LEU B N 1
ATOM 3736 C CA . LEU B 1 183 ? -11.633 -8.703 -21.234 1 46.12 183 LEU B CA 1
ATOM 3737 C C . LEU B 1 183 ? -10.203 -8.477 -21.703 1 4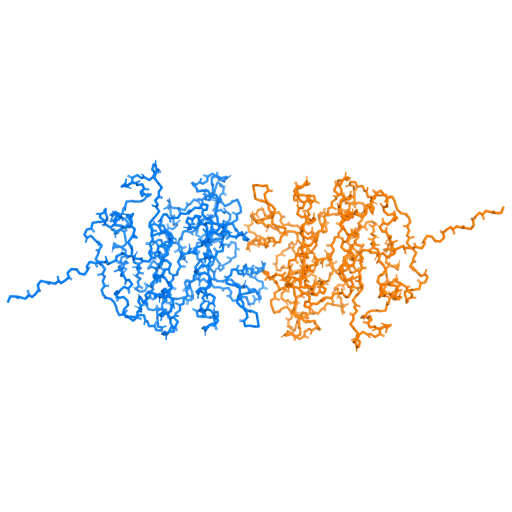6.12 183 LEU B C 1
ATOM 3739 O O . LEU B 1 183 ? -9.266 -8.602 -20.906 1 46.12 183 LEU B O 1
ATOM 3743 N N . GLY B 1 184 ? -10.125 -8.305 -23.031 1 40.69 184 GLY B N 1
ATOM 3744 C CA . GLY B 1 184 ? -8.773 -8.164 -23.562 1 40.69 184 GLY B CA 1
ATOM 3745 C C . GLY B 1 184 ? -8.148 -6.82 -23.25 1 40.69 184 GLY B C 1
ATOM 3746 O O . GLY B 1 184 ? -6.977 -6.586 -23.562 1 40.69 184 GLY B O 1
ATOM 3747 N N . LYS B 1 185 ? -9.055 -5.832 -23.391 1 38.66 185 LYS B N 1
ATOM 3748 C CA . LYS B 1 185 ? -8.453 -4.512 -23.219 1 38.66 185 LYS B CA 1
ATOM 3749 C C . LYS B 1 185 ? -8.297 -4.16 -21.75 1 38.66 185 LYS B C 1
ATOM 3751 O O . LYS B 1 185 ? -9.227 -4.332 -20.953 1 38.66 185 LYS B O 1
ATOM 3756 N N . THR B 1 186 ? -7.125 -4.418 -21.391 1 34.62 186 THR B N 1
ATOM 3757 C CA . THR B 1 186 ? -6.773 -4.281 -19.984 1 34.62 186 THR B CA 1
ATOM 3758 C C . THR B 1 186 ? -7.344 -2.984 -19.406 1 34.62 186 THR B C 1
ATOM 3760 O O . THR B 1 186 ? -8.508 -2.93 -19.016 1 34.62 186 THR B O 1
ATOM 3763 N N . LEU B 1 187 ? -6.086 -2.434 -18.516 1 35.19 187 LEU B N 1
ATOM 3764 C CA . LEU B 1 187 ? -5.961 -1.226 -17.703 1 35.19 187 LEU B CA 1
ATOM 3765 C C . LEU B 1 187 ? -6.125 0.023 -18.562 1 35.19 187 LEU B C 1
ATOM 3767 O O . LEU B 1 187 ? -5.836 -0.002 -19.766 1 35.19 187 LEU B O 1
ATOM 3771 N N . GLY B 1 188 ? -7.109 0.451 -18.703 1 35.66 188 GLY B N 1
ATOM 3772 C CA . GLY B 1 188 ? -7.18 1.766 -19.312 1 35.66 188 GLY B CA 1
ATOM 3773 C C . GLY B 1 188 ? -5.824 2.291 -19.75 1 35.66 188 GLY B C 1
ATOM 3774 O O . GLY B 1 188 ? -5.711 3.439 -20.188 1 35.66 188 GLY B O 1
ATOM 3775 N N . CYS B 1 189 ? -4.711 1.711 -19.109 1 38.31 189 CYS B N 1
ATOM 3776 C CA . CYS B 1 189 ? -3.422 2.115 -19.656 1 38.31 189 CYS B CA 1
ATOM 3777 C C . CYS B 1 189 ? -2.885 1.062 -20.609 1 38.31 189 CYS B C 1
ATOM 3779 O O . CYS B 1 189 ? -3.26 -0.109 -20.531 1 38.31 189 CYS B O 1
ATOM 3781 N N . ALA B 1 190 ? -2.387 1.314 -21.75 1 40.38 190 ALA B N 1
ATOM 3782 C CA . ALA B 1 190 ? -1.877 0.524 -22.875 1 40.38 190 ALA B CA 1
ATOM 3783 C C . ALA B 1 190 ? -1.118 -0.703 -22.375 1 40.38 190 ALA B C 1
ATOM 3785 O O . ALA B 1 190 ? -1.168 -1.767 -23 1 40.38 190 ALA B O 1
ATOM 3786 N N . LYS B 1 191 ? -0.308 -0.738 -21.406 1 42.94 191 LYS B N 1
ATOM 3787 C CA . LYS B 1 191 ? 0.663 -1.787 -21.094 1 42.94 191 LYS B CA 1
ATOM 3788 C C . LYS B 1 191 ? 0.101 -2.781 -20.094 1 42.94 191 LYS B C 1
ATOM 3790 O O . LYS B 1 191 ? 0.749 -3.779 -19.766 1 42.94 191 LYS B O 1
ATOM 3795 N N . ALA B 1 192 ? -0.821 -2.666 -19.375 1 47.81 192 ALA B N 1
ATOM 3796 C CA . ALA B 1 192 ? -1.278 -3.609 -18.359 1 47.81 192 ALA B CA 1
ATOM 3797 C C . ALA B 1 192 ? -2.58 -4.285 -18.781 1 47.81 192 ALA B C 1
ATOM 3799 O O . ALA B 1 192 ? -3.65 -3.674 -18.719 1 47.81 192 ALA B O 1
ATOM 3800 N N . PRO B 1 193 ? -2.393 -5.551 -19.406 1 54.19 193 PRO B N 1
ATOM 3801 C CA . PRO B 1 193 ? -3.549 -6.406 -19.688 1 54.19 193 PRO B CA 1
ATOM 3802 C C . PRO B 1 193 ? -4.398 -6.684 -18.453 1 54.19 193 PRO B C 1
ATOM 3804 O O . PRO B 1 193 ? -3.889 -6.66 -17.328 1 54.19 193 PRO B O 1
ATOM 3807 N N . PHE B 1 194 ? -5.777 -6.633 -18.516 1 62.94 194 PHE B N 1
ATOM 3808 C CA . PHE B 1 194 ? -6.703 -6.773 -17.391 1 62.94 194 PHE B CA 1
ATOM 3809 C C . PHE B 1 194 ? -6.57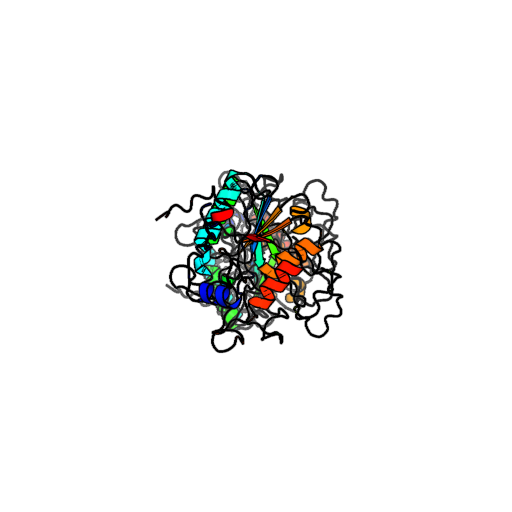 -8.148 -16.75 1 62.94 194 PHE B C 1
ATOM 3811 O O . PHE B 1 194 ? -6.938 -8.336 -15.586 1 62.94 194 PHE B O 1
ATOM 3818 N N . THR B 1 195 ? -5.887 -9.008 -17.5 1 82 195 THR B N 1
ATOM 3819 C CA . THR B 1 195 ? -5.637 -10.305 -16.875 1 82 195 THR B CA 1
ATOM 3820 C C . THR B 1 195 ? -4.145 -10.617 -16.844 1 82 195 THR B C 1
ATOM 3822 O O . THR B 1 195 ? -3.352 -9.93 -17.5 1 82 195 THR B O 1
ATOM 3825 N N . GLY B 1 196 ? -3.789 -11.555 -16.109 1 90.94 196 GLY B N 1
ATOM 3826 C CA . GLY B 1 196 ? -2.387 -11.836 -15.844 1 90.94 196 GLY B CA 1
ATOM 3827 C C . GLY B 1 196 ? -1.86 -11.125 -14.609 1 90.94 196 GLY B C 1
ATOM 3828 O O . GLY B 1 196 ? -2.625 -10.805 -13.695 1 90.94 196 GLY B O 1
ATOM 3829 N N . SER B 1 197 ? -0.536 -11.031 -14.516 1 94.38 197 SER B N 1
ATOM 3830 C CA . SER B 1 197 ? 0.071 -10.391 -13.352 1 94.38 197 SER B CA 1
ATOM 3831 C C . SER B 1 197 ? 1.161 -9.406 -13.773 1 94.38 197 SER B C 1
ATOM 3833 O O . SER B 1 197 ? 1.654 -9.469 -14.906 1 94.38 197 SER B O 1
ATOM 3835 N N . VAL B 1 198 ? 1.398 -8.484 -12.922 1 94.56 198 VAL B N 1
ATOM 3836 C CA . VAL B 1 198 ? 2.322 -7.402 -13.242 1 94.56 198 VAL B CA 1
ATOM 3837 C C . VAL B 1 198 ? 3.27 -7.164 -12.062 1 94.56 198 VAL B C 1
ATOM 3839 O O . VAL B 1 198 ? 2.855 -7.219 -10.906 1 94.56 198 VAL B O 1
ATOM 3842 N N . ILE B 1 199 ? 4.516 -6.977 -12.391 1 96.31 199 ILE B N 1
ATOM 3843 C CA . ILE B 1 199 ? 5.512 -6.504 -11.438 1 96.31 199 ILE B CA 1
ATOM 3844 C C . ILE B 1 199 ? 5.434 -4.984 -11.32 1 96.31 199 ILE B C 1
ATOM 3846 O O . ILE B 1 199 ? 5.527 -4.27 -12.328 1 96.31 199 ILE B O 1
ATOM 3850 N N . LEU B 1 200 ? 5.223 -4.516 -10.125 1 96.38 200 LEU B N 1
ATOM 3851 C CA . LEU B 1 200 ? 5.016 -3.094 -9.883 1 96.38 200 LEU B CA 1
ATOM 3852 C C . LEU B 1 200 ? 6.082 -2.545 -8.938 1 96.38 200 LEU B C 1
ATOM 3854 O O . LEU B 1 200 ? 6.613 -3.275 -8.102 1 96.38 200 LEU B O 1
ATOM 3858 N N . LYS B 1 201 ? 6.32 -1.262 -9.117 1 97.19 201 LYS B N 1
ATOM 3859 C CA . LYS B 1 201 ? 7.266 -0.585 -8.227 1 97.19 201 LYS B CA 1
ATOM 3860 C C . LYS B 1 201 ? 6.805 -0.66 -6.777 1 97.19 201 LYS B C 1
ATOM 3862 O O . LYS B 1 201 ? 5.637 -0.399 -6.477 1 97.19 201 LYS B O 1
ATOM 3867 N N . GLN B 1 202 ? 7.672 -1.098 -5.871 1 98.62 202 GLN B N 1
ATOM 3868 C CA . GLN B 1 202 ? 7.488 -1.148 -4.426 1 98.62 202 GLN B CA 1
ATOM 3869 C C . GLN B 1 202 ? 8.641 -0.464 -3.699 1 98.62 202 GLN B C 1
ATOM 3871 O O . GLN B 1 202 ? 9.727 -1.037 -3.568 1 98.62 202 GLN B O 1
ATOM 3876 N N . SER B 1 203 ? 8.359 0.635 -3.117 1 98.56 203 SER B N 1
ATOM 3877 C CA . SER B 1 203 ? 9.422 1.46 -2.551 1 98.56 203 SER B CA 1
ATOM 3878 C C . SER B 1 203 ? 10 0.827 -1.291 1 98.56 203 SER B C 1
ATOM 3880 O O . SER B 1 203 ? 11.148 1.084 -0.935 1 98.56 203 SER B O 1
ATOM 3882 N N . ASP B 1 204 ? 9.219 -0.051 -0.635 1 98.56 204 ASP B N 1
ATOM 3883 C CA . ASP B 1 204 ? 9.695 -0.616 0.625 1 98.56 204 ASP B CA 1
ATOM 3884 C C . ASP B 1 204 ? 10.117 -2.072 0.449 1 98.56 204 ASP B C 1
ATOM 3886 O O . ASP B 1 204 ? 10.297 -2.795 1.432 1 98.56 204 ASP B O 1
ATOM 3890 N N . LEU B 1 205 ? 10.227 -2.555 -0.747 1 98.62 205 LEU B N 1
ATOM 3891 C CA . LEU B 1 205 ? 10.57 -3.951 -0.983 1 98.62 205 LEU B CA 1
ATOM 3892 C C . LEU B 1 205 ? 11.992 -4.246 -0.511 1 98.62 205 LEU B C 1
ATOM 3894 O O . LEU B 1 205 ? 12.234 -5.266 0.14 1 98.62 205 LEU B O 1
ATOM 3898 N N . LEU B 1 206 ? 12.867 -3.42 -0.829 1 97.44 206 LEU B N 1
ATOM 3899 C CA . LEU B 1 206 ? 14.273 -3.535 -0.458 1 97.44 206 LEU B CA 1
ATOM 3900 C C . LEU B 1 206 ? 14.875 -2.164 -0.162 1 97.44 206 LEU B C 1
ATOM 3902 O O . LEU B 1 206 ? 15.078 -1.362 -1.076 1 97.44 206 LEU B O 1
ATOM 3906 N N . VAL B 1 207 ? 15.109 -1.889 1.088 1 93.56 207 VAL B N 1
ATOM 3907 C CA . VAL B 1 207 ? 15.648 -0.607 1.528 1 93.56 207 VAL B CA 1
ATOM 3908 C C . VAL B 1 207 ? 16.859 -0.841 2.428 1 93.56 207 VAL B C 1
ATOM 3910 O O . VAL B 1 207 ? 16.734 -1.426 3.508 1 93.56 207 VAL B O 1
ATOM 3913 N N . ASP B 1 208 ? 18.016 -0.382 1.985 1 90.69 208 ASP B N 1
ATOM 3914 C CA . ASP B 1 208 ? 19.25 -0.49 2.756 1 90.69 208 ASP B CA 1
ATOM 3915 C C . ASP B 1 208 ? 19.484 -1.926 3.219 1 90.69 208 ASP B C 1
ATOM 3917 O O . ASP B 1 208 ? 19.75 -2.168 4.398 1 90.69 208 ASP B O 1
ATOM 3921 N N . GLY B 1 209 ? 19.219 -2.887 2.383 1 93 209 GLY B N 1
ATOM 3922 C CA . GLY B 1 209 ? 19.484 -4.293 2.643 1 93 209 GLY B CA 1
ATOM 3923 C C . GLY B 1 209 ? 18.344 -4.988 3.359 1 93 209 GLY B C 1
ATOM 3924 O O . GLY B 1 209 ? 18.328 -6.219 3.475 1 93 209 GLY B O 1
ATOM 3925 N N . ALA B 1 210 ? 17.391 -4.25 3.887 1 95.56 210 ALA B N 1
ATOM 3926 C CA . ALA B 1 210 ? 16.219 -4.844 4.551 1 95.56 210 ALA B CA 1
ATOM 3927 C C . ALA B 1 210 ? 15.117 -5.145 3.551 1 95.56 210 ALA B C 1
ATOM 3929 O O . ALA B 1 210 ? 14.812 -4.32 2.684 1 95.56 210 ALA B O 1
ATOM 3930 N N . VAL B 1 211 ? 14.562 -6.309 3.654 1 98.31 211 VAL B N 1
ATOM 3931 C CA . VAL B 1 211 ? 13.531 -6.742 2.715 1 98.31 211 VAL B CA 1
ATOM 3932 C C . VAL B 1 211 ? 12.164 -6.715 3.396 1 98.31 211 VAL B C 1
ATOM 3934 O O . VAL B 1 211 ? 12.016 -7.211 4.516 1 98.31 211 VAL B O 1
ATOM 3937 N N . ASN B 1 212 ? 11.219 -6.074 2.805 1 98.56 212 ASN B N 1
ATOM 3938 C CA . ASN B 1 212 ? 9.789 -6.234 3.088 1 98.56 212 ASN B CA 1
ATOM 3939 C C . ASN B 1 212 ? 9.062 -6.922 1.937 1 98.56 212 ASN B C 1
ATOM 3941 O O . ASN B 1 212 ? 8.555 -6.258 1.035 1 98.56 212 ASN B O 1
ATOM 3945 N N . ILE B 1 213 ? 8.961 -8.227 1.989 1 98.81 213 ILE B N 1
ATOM 3946 C CA . ILE B 1 213 ? 8.484 -9.039 0.875 1 98.81 213 ILE B CA 1
ATOM 3947 C C . ILE B 1 213 ? 6.996 -8.758 0.64 1 98.81 213 ILE B C 1
ATOM 3949 O O . ILE B 1 213 ? 6.457 -9.102 -0.416 1 98.81 213 ILE B O 1
ATOM 3953 N N . ASN B 1 214 ? 6.328 -8.172 1.653 1 98.75 214 ASN B N 1
ATOM 3954 C CA . ASN B 1 214 ? 4.895 -7.902 1.564 1 98.75 214 ASN B CA 1
ATOM 3955 C C . ASN B 1 214 ? 4.621 -6.434 1.261 1 98.75 214 ASN B C 1
ATOM 3957 O O . ASN B 1 214 ? 3.488 -5.969 1.398 1 98.75 214 ASN B O 1
ATOM 3961 N N . ALA B 1 215 ? 5.656 -5.652 0.889 1 98.81 215 ALA B N 1
ATOM 3962 C CA . ALA B 1 215 ? 5.484 -4.234 0.57 1 98.81 215 ALA B CA 1
ATOM 3963 C C . ALA B 1 215 ? 4.379 -4.039 -0.463 1 98.81 215 ALA B C 1
ATOM 3965 O O . ALA B 1 215 ? 4.277 -4.797 -1.43 1 98.81 215 ALA B O 1
ATOM 3966 N N . PRO B 1 216 ? 3.506 -3.039 -0.207 1 98.75 216 PRO B N 1
ATOM 3967 C CA . PRO B 1 216 ? 2.502 -2.734 -1.229 1 98.75 216 PRO B CA 1
ATOM 3968 C C . PRO B 1 216 ? 3.096 -2.027 -2.445 1 98.75 216 PRO B C 1
ATOM 3970 O O . PRO B 1 216 ? 4.184 -1.45 -2.359 1 98.75 216 PRO B O 1
ATOM 3973 N N . PRO B 1 217 ? 2.42 -2.115 -3.619 1 98 217 PRO B N 1
ATOM 3974 C CA . PRO B 1 217 ? 2.824 -1.281 -4.754 1 98 217 PRO B CA 1
ATOM 3975 C C . PRO B 1 217 ? 2.725 0.213 -4.453 1 98 217 PRO B C 1
ATOM 3977 O O . PRO B 1 217 ? 1.87 0.633 -3.668 1 98 217 PRO B O 1
ATOM 3980 N N . ASP B 1 218 ? 3.604 0.961 -5.098 1 97.25 218 ASP B N 1
ATOM 3981 C CA . ASP B 1 218 ? 3.543 2.416 -4.996 1 97.25 218 ASP B CA 1
ATOM 3982 C C . ASP B 1 218 ? 2.254 2.957 -5.609 1 97.25 218 ASP B C 1
ATOM 3984 O O . ASP B 1 218 ? 1.705 2.359 -6.539 1 97.25 218 ASP B O 1
ATOM 3988 N N . VAL B 1 219 ? 1.885 4.098 -5.164 1 94.75 219 VAL B N 1
ATOM 3989 C CA . VAL B 1 219 ? 0.635 4.734 -5.566 1 94.75 219 VAL B CA 1
ATOM 3990 C C . VAL B 1 219 ? 0.619 4.93 -7.078 1 94.75 219 VAL B C 1
ATOM 3992 O O . VAL B 1 219 ? -0.398 4.688 -7.734 1 94.75 219 VAL B O 1
ATOM 3995 N N . LEU B 1 220 ? 1.742 5.316 -7.68 1 92.38 220 LEU B N 1
ATOM 3996 C CA . LEU B 1 220 ? 1.77 5.684 -9.094 1 92.38 220 LEU B CA 1
ATOM 3997 C C . LEU B 1 220 ? 2.359 4.559 -9.938 1 92.38 220 LEU B C 1
ATOM 3999 O O . LEU B 1 220 ? 2.758 4.781 -11.078 1 92.38 220 LEU B O 1
ATOM 4003 N N . SER B 1 221 ? 2.439 3.365 -9.414 1 93.06 221 SER B N 1
ATOM 4004 C CA . SER B 1 221 ? 3.188 2.273 -10.031 1 93.06 221 SER B CA 1
ATOM 4005 C C . SER B 1 221 ? 2.588 1.88 -11.375 1 93.06 221 SER B C 1
ATOM 4007 O O . SER B 1 221 ? 3.291 1.373 -12.25 1 93.06 221 SER B O 1
ATOM 4009 N N . VAL B 1 222 ? 1.298 2.174 -11.602 1 89.75 222 VAL B N 1
ATOM 4010 C CA . VAL B 1 222 ? 0.655 1.73 -12.836 1 89.75 222 VAL B CA 1
ATOM 4011 C C . VAL B 1 222 ? 0.492 2.914 -13.789 1 89.75 222 VAL B C 1
ATOM 4013 O O . VAL B 1 222 ? -0.003 2.756 -14.906 1 89.75 222 VAL B O 1
ATOM 4016 N N . LEU B 1 223 ? 0.785 4.059 -13.32 1 85.81 223 LEU B N 1
ATOM 4017 C CA . LEU B 1 223 ? 0.542 5.25 -14.117 1 85.81 223 LEU B CA 1
ATOM 4018 C C . LEU B 1 223 ? 1.573 5.375 -15.234 1 85.81 223 LEU B C 1
ATOM 4020 O O . LEU B 1 223 ? 2.773 5.219 -15 1 85.81 223 LEU B O 1
ATOM 4024 N N . GLU B 1 224 ? 1.13 5.648 -16.422 1 82.69 224 GLU B N 1
ATOM 4025 C CA . GLU B 1 224 ? 1.999 5.93 -17.562 1 82.69 224 GLU B CA 1
ATOM 4026 C C . GLU B 1 224 ? 2.082 7.426 -17.844 1 82.69 224 GLU B C 1
ATOM 4028 O O . GLU B 1 224 ? 1.316 7.957 -18.656 1 82.69 224 GLU B O 1
ATOM 4033 N N . ASP B 1 225 ? 3.004 8.055 -17.172 1 78.5 225 ASP B N 1
ATOM 4034 C CA . ASP B 1 225 ? 3.1 9.508 -17.281 1 78.5 225 ASP B CA 1
ATOM 4035 C C . ASP B 1 225 ? 4.504 9.938 -17.703 1 78.5 225 ASP B C 1
ATOM 4037 O O . ASP B 1 225 ? 4.934 11.047 -17.406 1 78.5 225 ASP B O 1
ATOM 4041 N N . GLY B 1 226 ? 5.238 9.016 -18.297 1 80.12 226 GLY B N 1
ATOM 4042 C CA . GLY B 1 226 ? 6.562 9.328 -18.797 1 80.12 226 GLY B CA 1
ATOM 4043 C C . GLY B 1 226 ? 7.672 8.977 -17.828 1 80.12 226 GLY B C 1
ATOM 4044 O O . GLY B 1 226 ? 8.852 8.984 -18.188 1 80.12 226 GLY B O 1
ATOM 4045 N N . VAL B 1 227 ? 7.367 8.664 -16.547 1 85.62 227 VAL B N 1
ATOM 4046 C CA . VAL B 1 227 ? 8.344 8.203 -15.555 1 85.62 227 VAL B CA 1
ATOM 4047 C C . VAL B 1 227 ? 8.492 6.688 -15.641 1 85.62 227 VAL B C 1
ATOM 4049 O O . VAL B 1 227 ? 7.496 5.961 -15.641 1 85.62 227 VAL B O 1
ATOM 4052 N N . ASP B 1 228 ? 9.727 6.227 -15.805 1 90.25 228 ASP B N 1
ATOM 4053 C CA . ASP B 1 228 ? 9.977 4.789 -15.867 1 90.25 228 ASP B CA 1
ATOM 4054 C C . ASP B 1 228 ? 9.945 4.168 -14.469 1 90.25 228 ASP B C 1
ATOM 4056 O O . ASP B 1 228 ? 10.906 4.293 -13.711 1 90.25 228 ASP B O 1
ATOM 4060 N N . ARG B 1 229 ? 8.891 3.477 -14.156 1 93 229 ARG B N 1
ATOM 4061 C CA . ARG B 1 229 ? 8.727 2.836 -12.852 1 93 229 ARG B CA 1
ATOM 4062 C C . ARG B 1 229 ? 8.898 1.324 -12.961 1 93 229 ARG B C 1
ATOM 4064 O O . ARG B 1 229 ? 8.477 0.582 -12.078 1 93 229 ARG B O 1
ATOM 4071 N N . LYS B 1 230 ? 9.406 0.897 -14.172 1 93.19 230 LYS B N 1
ATOM 4072 C CA . LYS B 1 230 ? 9.828 -0.475 -14.438 1 93.19 230 LYS B CA 1
ATOM 4073 C C . LYS B 1 230 ? 8.648 -1.441 -14.336 1 93.19 230 LYS B C 1
ATOM 4075 O O . LYS B 1 230 ? 8.812 -2.574 -13.883 1 93.19 230 LYS B O 1
ATOM 4080 N N . MET B 1 231 ? 7.496 -0.934 -14.578 1 92.69 231 MET B N 1
ATOM 4081 C CA . MET B 1 231 ? 6.328 -1.809 -14.68 1 92.69 231 MET B CA 1
ATOM 4082 C C . MET B 1 231 ? 6.504 -2.816 -15.812 1 92.69 231 MET B C 1
ATOM 4084 O O . MET B 1 231 ? 6.902 -2.451 -16.922 1 92.69 231 MET B O 1
ATOM 4088 N N . ARG B 1 232 ? 6.211 -4.07 -15.594 1 91.75 232 ARG B N 1
ATOM 4089 C CA . ARG B 1 232 ? 6.234 -5.062 -16.656 1 91.75 232 ARG B CA 1
ATOM 4090 C C . ARG B 1 232 ? 5.383 -6.273 -16.297 1 91.75 232 ARG B C 1
ATOM 4092 O O . ARG B 1 232 ? 5.219 -6.598 -15.125 1 91.75 232 ARG B O 1
ATOM 4099 N N . THR B 1 233 ? 4.887 -6.922 -17.281 1 92.81 233 THR B N 1
ATOM 4100 C CA . THR B 1 233 ? 4.09 -8.125 -17.078 1 92.81 233 THR B CA 1
ATOM 4101 C C . THR B 1 233 ? 4.98 -9.312 -16.719 1 92.81 233 THR B C 1
ATOM 4103 O O . THR B 1 233 ? 6.172 -9.312 -17.016 1 92.81 233 THR B O 1
ATOM 4106 N N . LEU B 1 234 ? 4.348 -10.25 -16.016 1 94.75 234 LEU B N 1
ATOM 4107 C CA . LEU B 1 234 ? 5.086 -11.484 -15.781 1 94.75 234 LEU B CA 1
ATOM 4108 C C . LEU B 1 234 ? 5.547 -12.109 -17.094 1 94.75 234 LEU B C 1
ATOM 4110 O O . LEU B 1 234 ? 6.664 -12.625 -17.188 1 94.75 234 LEU B O 1
ATOM 4114 N N . TYR B 1 235 ? 4.711 -12.047 -18.141 1 91.88 235 TYR B N 1
ATOM 4115 C CA . TYR B 1 235 ? 5.086 -12.562 -19.453 1 91.88 235 TYR B CA 1
ATOM 4116 C C . TYR B 1 235 ? 6.383 -11.938 -19.938 1 91.88 235 TYR B C 1
ATOM 4118 O O . TYR B 1 235 ? 7.316 -12.641 -20.328 1 91.88 235 TYR B O 1
ATOM 4126 N N . ASP B 1 236 ? 6.414 -10.656 -19.875 1 92.38 236 ASP B N 1
ATOM 4127 C CA . ASP B 1 236 ? 7.598 -9.938 -20.344 1 92.38 236 ASP B CA 1
ATOM 4128 C C . ASP B 1 236 ? 8.828 -10.312 -19.516 1 92.38 236 ASP B C 1
ATOM 4130 O O . ASP B 1 236 ? 9.945 -10.336 -20.047 1 92.38 236 ASP B O 1
ATOM 4134 N N . ALA B 1 237 ? 8.641 -10.641 -18.25 1 94.38 237 ALA B N 1
ATOM 4135 C CA . ALA B 1 237 ? 9.742 -10.93 -17.344 1 94.38 237 ALA B CA 1
ATOM 4136 C C . ALA B 1 237 ? 10.328 -12.312 -17.609 1 94.38 237 ALA B C 1
ATOM 4138 O O . ALA B 1 237 ? 11.508 -12.562 -17.328 1 94.38 237 ALA B O 1
ATOM 4139 N N . VAL B 1 238 ? 9.477 -13.242 -18.203 1 95.75 238 VAL B N 1
ATOM 4140 C CA . VAL B 1 238 ? 9.969 -14.609 -18.25 1 95.75 238 VAL B CA 1
ATOM 4141 C C . VAL B 1 238 ? 9.891 -15.133 -19.688 1 95.75 238 VAL B C 1
ATOM 4143 O O . VAL B 1 238 ? 10.148 -16.312 -19.938 1 95.75 238 VAL B O 1
ATOM 4146 N N . LYS B 1 239 ? 9.531 -14.336 -20.656 1 90 239 LYS B N 1
ATOM 4147 C CA . LYS B 1 239 ? 9.305 -14.789 -22.016 1 90 239 LYS B CA 1
ATOM 4148 C C . LYS B 1 239 ? 10.562 -15.398 -22.625 1 90 239 LYS B C 1
ATOM 4150 O O . LYS B 1 239 ? 10.484 -16.25 -23.516 1 90 239 LYS B O 1
ATOM 4155 N N . ASP B 1 240 ? 11.703 -15 -22.125 1 92.5 240 ASP B N 1
ATOM 4156 C CA . ASP B 1 240 ? 12.961 -15.5 -22.688 1 92.5 240 ASP B CA 1
ATOM 4157 C C . ASP B 1 240 ? 13.406 -16.766 -21.953 1 92.5 240 ASP B C 1
ATOM 4159 O O . ASP B 1 240 ? 14.43 -17.359 -22.312 1 92.5 240 ASP B O 1
ATOM 4163 N N . LYS B 1 241 ? 12.734 -17.188 -20.969 1 94.69 241 LYS B N 1
ATOM 4164 C CA . LYS B 1 241 ? 13.055 -18.422 -20.25 1 94.69 241 LYS B CA 1
ATOM 4165 C C . LYS B 1 241 ? 12.594 -19.641 -21.031 1 94.69 241 LYS B C 1
ATOM 4167 O O . LYS B 1 241 ? 11.609 -19.578 -21.781 1 94.69 241 LYS B O 1
ATOM 4172 N N . LYS B 1 242 ? 13.266 -20.734 -20.922 1 92.56 242 LYS B N 1
ATOM 4173 C CA . LYS B 1 242 ? 12.984 -21.938 -21.688 1 92.56 242 LYS B CA 1
ATOM 4174 C C . LYS B 1 242 ? 11.883 -22.766 -21.031 1 92.56 242 LYS B C 1
ATOM 4176 O O . LYS B 1 242 ? 10.969 -23.234 -21.703 1 92.56 242 LYS B O 1
ATOM 4181 N N . ARG B 1 243 ? 12.008 -22.953 -19.719 1 95.88 243 ARG B N 1
ATOM 4182 C CA . ARG B 1 243 ? 11.055 -23.766 -18.984 1 95.88 243 ARG B CA 1
ATOM 4183 C C . ARG B 1 243 ? 10.445 -22.984 -17.812 1 95.88 243 ARG B C 1
ATOM 4185 O O . ARG B 1 243 ? 11.148 -22.234 -17.141 1 95.88 243 ARG B O 1
ATOM 4192 N N . LEU B 1 244 ? 9.172 -23.156 -17.672 1 97.75 244 LEU B N 1
ATOM 4193 C CA . LEU B 1 244 ? 8.453 -22.594 -16.531 1 97.75 244 LEU B CA 1
ATOM 4194 C C . LEU B 1 244 ? 7.973 -23.703 -15.594 1 97.75 244 LEU B C 1
ATOM 4196 O O . LEU B 1 244 ? 7.379 -24.688 -16.047 1 97.75 244 LEU B O 1
ATOM 4200 N N . PHE B 1 245 ? 8.258 -23.594 -14.359 1 97.5 245 PHE B N 1
ATOM 4201 C CA . PHE B 1 245 ? 7.766 -24.5 -13.32 1 97.5 245 PHE B CA 1
ATOM 4202 C C . PHE B 1 245 ? 6.793 -23.781 -12.398 1 97.5 245 PHE B C 1
ATOM 4204 O O . PHE B 1 245 ? 7.145 -22.766 -11.773 1 97.5 245 PHE B O 1
ATOM 4211 N N . VAL B 1 246 ? 5.578 -24.281 -12.297 1 98.5 246 VAL B N 1
ATOM 4212 C CA . VAL B 1 246 ? 4.508 -23.578 -11.602 1 98.5 246 VAL B CA 1
ATOM 4213 C C . VAL B 1 246 ? 4.031 -24.406 -10.406 1 98.5 246 VAL B C 1
ATOM 4215 O O . VAL B 1 246 ? 3.789 -25.609 -10.531 1 98.5 246 VAL B O 1
ATOM 4218 N N . CYS B 1 247 ? 3.928 -23.844 -9.258 1 98.19 247 CYS B N 1
ATOM 4219 C CA . CYS B 1 247 ? 3.424 -24.438 -8.031 1 98.19 247 CYS B CA 1
ATOM 4220 C C . CYS B 1 247 ? 2.592 -23.453 -7.234 1 98.19 247 CYS B C 1
ATOM 4222 O O . CYS B 1 247 ? 2.424 -22.297 -7.648 1 98.19 247 CYS B O 1
ATOM 4224 N N . GLY B 1 248 ? 1.961 -23.938 -6.133 1 98.56 248 GLY B N 1
ATOM 4225 C CA . GLY B 1 248 ? 1.194 -23.047 -5.273 1 98.56 248 GLY B CA 1
ATOM 4226 C C . GLY B 1 248 ? -0.273 -23.422 -5.188 1 98.56 248 GLY B C 1
ATOM 4227 O O . GLY B 1 248 ? -0.616 -24.609 -5.121 1 98.56 248 GLY B O 1
ATOM 4228 N N . LEU B 1 249 ? -1.146 -22.328 -5.086 1 98.31 249 LEU B N 1
ATOM 4229 C CA . LEU B 1 249 ? -2.555 -22.531 -4.77 1 98.31 249 LEU B CA 1
ATOM 4230 C C . LEU B 1 249 ? -3.449 -21.688 -5.668 1 98.31 249 LEU B C 1
ATOM 4232 O O . LEU B 1 249 ? -3.1 -20.562 -6.012 1 98.31 249 LEU B O 1
ATOM 4236 N N . ALA B 1 250 ? -4.578 -22.188 -6 1 96.5 250 ALA B N 1
ATOM 4237 C CA . ALA B 1 250 ? -5.047 -23.578 -5.969 1 96.5 250 ALA B CA 1
ATOM 4238 C C . ALA B 1 250 ? -4.691 -24.297 -7.258 1 96.5 250 ALA B C 1
ATOM 4240 O O . ALA B 1 250 ? -4.762 -23.719 -8.344 1 96.5 250 ALA B O 1
ATOM 4241 N N . LEU B 1 251 ? -4.398 -25.5 -7.164 1 96.88 251 LEU B N 1
ATOM 4242 C CA . LEU B 1 251 ? -3.945 -26.344 -8.266 1 96.88 251 LEU B CA 1
ATOM 4243 C C . LEU B 1 251 ? -4.91 -26.266 -9.445 1 96.88 251 LEU B C 1
ATOM 4245 O O . LEU B 1 251 ? -4.484 -26.094 -10.594 1 96.88 251 LEU B O 1
ATOM 4249 N N . ASP B 1 252 ? -6.207 -26.25 -9.203 1 94.62 252 ASP B N 1
ATOM 4250 C CA . ASP B 1 252 ? -7.23 -26.422 -10.227 1 94.62 252 ASP B CA 1
ATOM 4251 C C . ASP B 1 252 ? -7.777 -25.062 -10.688 1 94.62 252 ASP B C 1
ATOM 4253 O O . ASP B 1 252 ? -8.688 -25.016 -11.523 1 94.62 252 ASP B O 1
ATOM 4257 N N . PHE B 1 253 ? -7.273 -23.922 -10.164 1 93.62 253 PHE B N 1
ATOM 4258 C CA . PHE B 1 253 ? -7.676 -22.594 -10.594 1 93.62 253 PHE B CA 1
ATOM 4259 C C . PHE B 1 253 ? -6.461 -21.766 -11 1 93.62 253 PHE B C 1
ATOM 4261 O O . PHE B 1 253 ? -5.941 -21.922 -12.109 1 93.62 253 PHE B O 1
ATOM 4268 N N . CYS B 1 254 ? -5.859 -21.094 -10.055 1 96.25 254 CYS B N 1
ATOM 4269 C CA . CYS B 1 254 ? -4.82 -20.125 -10.367 1 96.25 254 CYS B CA 1
ATOM 4270 C C . CYS B 1 254 ? -3.588 -20.812 -10.945 1 96.25 254 CYS B C 1
ATOM 4272 O O . CYS B 1 254 ? -2.979 -20.312 -11.891 1 96.25 254 CYS B O 1
ATOM 4274 N N . VAL B 1 255 ? -3.223 -21.969 -10.383 1 97.88 255 VAL B N 1
ATOM 4275 C CA . VAL B 1 255 ? -2.043 -22.672 -10.867 1 97.88 255 VAL B CA 1
ATOM 4276 C C . VAL B 1 255 ? -2.307 -23.203 -12.273 1 97.88 255 VAL B C 1
ATOM 4278 O O . VAL B 1 255 ? -1.52 -22.969 -13.195 1 97.88 255 VAL B O 1
ATOM 4281 N N . MET B 1 256 ? -3.416 -23.875 -12.422 1 96.06 256 MET B N 1
ATOM 4282 C CA . MET B 1 256 ? -3.76 -24.453 -13.719 1 96.06 256 MET B CA 1
ATOM 4283 C C . MET B 1 256 ? -3.875 -23.375 -14.781 1 96.06 256 MET B C 1
ATOM 4285 O O . MET B 1 256 ? -3.287 -23.484 -15.859 1 96.06 256 MET B O 1
ATOM 4289 N N . ASP B 1 257 ? -4.59 -22.297 -14.453 1 93.94 257 ASP B N 1
ATOM 4290 C CA . ASP B 1 257 ? -4.785 -21.234 -15.438 1 93.94 257 ASP B CA 1
ATOM 4291 C C . ASP B 1 257 ? -3.457 -20.562 -15.789 1 93.94 257 ASP B C 1
ATOM 4293 O O . ASP B 1 257 ? -3.258 -20.125 -16.922 1 93.94 257 ASP B O 1
ATOM 4297 N N . THR B 1 258 ? -2.584 -20.469 -14.82 1 96.56 258 THR B N 1
ATOM 4298 C CA . THR B 1 258 ? -1.256 -19.938 -15.102 1 96.56 258 THR B CA 1
ATOM 4299 C C . THR B 1 258 ? -0.524 -20.812 -16.109 1 96.56 258 THR B C 1
ATOM 4301 O O . THR B 1 258 ? 0.048 -20.312 -17.078 1 96.56 258 THR B O 1
ATOM 4304 N N . CYS B 1 259 ? -0.586 -22.109 -15.938 1 96.69 259 CYS B N 1
ATOM 4305 C CA . CYS B 1 259 ? 0.066 -23.047 -16.844 1 96.69 259 CYS B CA 1
ATOM 4306 C C . CYS B 1 259 ? -0.514 -22.922 -18.25 1 96.69 259 CYS B C 1
ATOM 4308 O O . CYS B 1 259 ? 0.228 -22.766 -19.219 1 96.69 259 CYS B O 1
ATOM 4310 N N . LEU B 1 260 ? -1.809 -22.953 -18.312 1 93.69 260 LEU B N 1
ATOM 4311 C CA . LEU B 1 260 ? -2.492 -22.938 -19.609 1 93.69 260 LEU B CA 1
ATOM 4312 C C . LEU B 1 260 ? -2.248 -21.625 -20.344 1 93.69 260 LEU B C 1
ATOM 4314 O O . LEU B 1 260 ? -1.931 -21.625 -21.531 1 93.69 260 LEU B O 1
ATOM 4318 N N . ASN B 1 261 ? -2.389 -20.516 -19.625 1 92.06 261 ASN B N 1
ATOM 4319 C CA . ASN B 1 261 ? -2.227 -19.203 -20.234 1 92.06 261 ASN B CA 1
ATOM 4320 C C . ASN B 1 261 ? -0.78 -18.953 -20.656 1 92.06 261 ASN B C 1
ATOM 4322 O O . ASN B 1 261 ? -0.522 -18.281 -21.641 1 92.06 261 ASN B O 1
ATOM 4326 N N . ALA B 1 262 ? 0.165 -19.516 -19.875 1 95.25 262 ALA B N 1
ATOM 4327 C CA . ALA B 1 262 ? 1.573 -19.391 -20.25 1 95.25 262 ALA B CA 1
ATOM 4328 C C . ALA B 1 262 ? 1.848 -20.062 -21.594 1 95.25 262 ALA B C 1
ATOM 4330 O O . ALA B 1 262 ? 2.504 -19.469 -22.453 1 95.25 262 ALA B O 1
ATOM 4331 N N . LEU B 1 263 ? 1.31 -21.219 -21.797 1 93.62 263 LEU B N 1
ATOM 4332 C CA . LEU B 1 263 ? 1.454 -21.906 -23.078 1 93.62 263 LEU B CA 1
ATOM 4333 C C . LEU B 1 263 ? 0.802 -21.094 -24.203 1 93.62 263 LEU B C 1
ATOM 4335 O O . LEU B 1 263 ? 1.379 -20.953 -25.281 1 93.62 263 LEU B O 1
ATOM 4339 N N . GLY B 1 264 ? -0.377 -20.594 -23.828 1 89.44 264 GLY B N 1
ATOM 4340 C CA . GLY B 1 264 ? -1.075 -19.781 -24.812 1 89.44 264 GLY B CA 1
ATOM 4341 C C . GLY B 1 264 ? -0.309 -18.516 -25.188 1 89.44 264 GLY B C 1
ATOM 4342 O O . GLY B 1 264 ? -0.48 -18 -26.281 1 89.44 264 GLY B O 1
ATOM 4343 N N . SER B 1 265 ? 0.514 -18.047 -24.297 1 89.94 265 SER B N 1
ATOM 4344 C CA . SER B 1 265 ? 1.288 -16.828 -24.516 1 89.94 265 SER B CA 1
ATOM 4345 C C . SER B 1 265 ? 2.582 -17.125 -25.266 1 89.94 265 SER B C 1
ATOM 4347 O O . SER B 1 265 ? 3.322 -16.203 -25.609 1 89.94 265 SER B O 1
ATOM 4349 N N . GLY B 1 266 ? 2.947 -18.453 -25.438 1 89.75 266 GLY B N 1
ATOM 4350 C CA . GLY B 1 266 ? 4.082 -18.797 -26.281 1 89.75 266 GLY B CA 1
ATOM 4351 C C . GLY B 1 266 ? 5.258 -19.359 -25.484 1 89.75 266 GLY B C 1
ATOM 4352 O O . GLY B 1 266 ? 6.336 -19.578 -26.047 1 89.75 266 GLY B O 1
ATOM 4353 N N . VAL B 1 267 ? 5.113 -19.609 -24.219 1 92.31 267 VAL B N 1
ATOM 4354 C CA . VAL B 1 267 ? 6.172 -20.266 -23.469 1 92.31 267 VAL B CA 1
ATOM 4355 C C . VAL B 1 267 ? 6.344 -21.703 -23.969 1 92.31 267 VAL B C 1
ATOM 4357 O O . VAL B 1 267 ? 5.363 -22.422 -24.141 1 92.31 267 VAL B O 1
ATOM 4360 N N . GLN B 1 268 ? 7.547 -22.109 -24.156 1 90.44 268 GLN B N 1
ATOM 4361 C CA . GLN B 1 268 ? 7.836 -23.359 -24.859 1 90.44 268 GLN B CA 1
ATOM 4362 C C . GLN B 1 268 ? 7.492 -24.562 -24 1 90.44 268 GLN B C 1
ATOM 4364 O O . GLN B 1 268 ? 6.816 -25.484 -24.453 1 90.44 268 GLN B O 1
ATOM 4369 N N . GLU B 1 269 ? 7.992 -24.594 -22.781 1 95.81 269 GLU B N 1
ATOM 4370 C CA . GLU B 1 269 ? 7.75 -25.719 -21.875 1 95.81 269 GLU B CA 1
ATOM 4371 C C . GLU B 1 269 ? 7.207 -25.234 -20.531 1 95.81 269 GLU B C 1
ATOM 4373 O O . GLU B 1 269 ? 7.809 -24.375 -19.891 1 95.81 269 GLU B O 1
ATOM 4378 N N . VAL B 1 270 ? 6.102 -25.797 -20.156 1 97 270 VAL B N 1
ATOM 4379 C CA . VAL B 1 270 ? 5.473 -25.453 -18.891 1 97 270 VAL B CA 1
ATOM 4380 C C . VAL B 1 270 ? 5.246 -26.719 -18.062 1 97 270 VAL B C 1
ATOM 4382 O O . VAL B 1 270 ? 4.703 -27.703 -18.562 1 97 270 VAL B O 1
ATOM 4385 N N . TYR B 1 271 ? 5.672 -26.688 -16.844 1 96.19 271 TYR B N 1
ATOM 4386 C CA . TYR B 1 271 ? 5.555 -27.812 -15.914 1 96.19 271 TYR B CA 1
ATOM 4387 C C . TYR B 1 271 ? 4.766 -27.406 -14.672 1 96.19 271 TYR B C 1
ATOM 4389 O O . TYR B 1 271 ? 5.039 -26.375 -14.062 1 96.19 271 TYR B O 1
ATOM 4397 N N . MET B 1 272 ? 3.807 -28.203 -14.336 1 96.5 272 MET B N 1
ATOM 4398 C CA . MET B 1 272 ? 3.197 -28.078 -13.008 1 96.5 272 MET B CA 1
ATOM 4399 C C . MET B 1 272 ? 3.908 -28.984 -12 1 96.5 272 MET B C 1
ATOM 4401 O O . MET B 1 272 ? 4.082 -30.172 -12.242 1 96.5 272 MET B O 1
ATOM 4405 N N . VAL B 1 273 ? 4.367 -28.391 -10.93 1 95.5 273 VAL B N 1
ATOM 4406 C CA . VAL B 1 273 ? 4.93 -29.203 -9.844 1 95.5 273 VAL B CA 1
ATOM 4407 C C . VAL B 1 273 ? 3.807 -29.719 -8.945 1 95.5 273 VAL B C 1
ATOM 4409 O O . VAL B 1 273 ? 3.418 -29.047 -7.984 1 95.5 273 VAL B O 1
ATOM 4412 N N . LEU B 1 274 ? 3.438 -30.859 -9.18 1 93.56 274 LEU B N 1
ATOM 4413 C CA . LEU B 1 274 ? 2.158 -31.359 -8.688 1 93.56 274 LEU B CA 1
ATOM 4414 C C . LEU B 1 274 ? 2.168 -31.484 -7.168 1 93.56 274 LEU B C 1
ATOM 4416 O O . LEU B 1 274 ? 1.197 -31.109 -6.504 1 93.56 274 LEU B O 1
ATOM 4420 N N . ASP B 1 275 ? 3.234 -31.984 -6.586 1 92.38 275 ASP B N 1
ATOM 4421 C CA . ASP B 1 275 ? 3.268 -32.219 -5.148 1 92.38 275 ASP B CA 1
ATOM 4422 C C . ASP B 1 275 ? 3.467 -30.922 -4.379 1 92.38 275 ASP B C 1
ATOM 4424 O O . ASP B 1 275 ? 3.369 -30.906 -3.148 1 92.38 275 ASP B O 1
ATOM 4428 N N . ALA B 1 276 ? 3.701 -29.844 -5.09 1 96.25 276 ALA B N 1
ATOM 4429 C CA . ALA B 1 276 ? 3.832 -28.531 -4.473 1 96.25 276 ALA B CA 1
ATOM 4430 C C . ALA B 1 276 ? 2.631 -27.656 -4.797 1 96.25 276 ALA B C 1
ATOM 4432 O O . ALA B 1 276 ? 2.742 -26.422 -4.832 1 96.25 276 ALA B O 1
ATOM 4433 N N . ALA B 1 277 ? 1.515 -28.297 -5.086 1 97.06 277 ALA B N 1
ATOM 4434 C CA . ALA B 1 277 ? 0.23 -27.641 -5.305 1 97.06 277 ALA B CA 1
ATOM 4435 C C . ALA B 1 277 ? -0.9 -28.406 -4.613 1 97.06 277 ALA B C 1
ATOM 4437 O O . ALA B 1 277 ? -0.751 -29.578 -4.273 1 97.06 277 ALA B O 1
ATOM 4438 N N . ARG B 1 278 ? -1.99 -27.719 -4.352 1 97 278 ARG B N 1
ATOM 4439 C CA . ARG B 1 278 ? -3.182 -28.328 -3.766 1 97 278 ARG B CA 1
ATOM 4440 C C . ARG B 1 278 ? -4.449 -27.797 -4.426 1 97 278 ARG B C 1
ATOM 4442 O O . ARG B 1 278 ? -4.539 -26.609 -4.738 1 97 278 ARG B O 1
ATOM 4449 N N . ALA B 1 279 ? -5.355 -28.719 -4.559 1 96.25 279 ALA B N 1
ATOM 4450 C CA . ALA B 1 279 ? -6.621 -28.375 -5.199 1 96.25 279 ALA B CA 1
ATOM 4451 C C . ALA B 1 279 ? -7.609 -27.797 -4.184 1 96.25 279 ALA B C 1
ATOM 4453 O O . ALA B 1 279 ? -7.562 -28.156 -3 1 96.25 279 ALA B O 1
ATOM 4454 N N . ALA B 1 280 ? -8.508 -26.969 -4.676 1 94.44 280 ALA B N 1
ATOM 4455 C CA . ALA B 1 280 ? -9.57 -26.422 -3.836 1 94.44 280 ALA B CA 1
ATOM 4456 C C . ALA B 1 280 ? -10.547 -27.5 -3.402 1 94.44 280 ALA B C 1
ATOM 4458 O O . ALA B 1 280 ? -11 -28.312 -4.223 1 94.44 280 ALA B O 1
ATOM 4459 N N . HIS B 1 281 ? -10.82 -27.516 -2.123 1 93.94 281 HIS B N 1
ATOM 4460 C CA . HIS B 1 281 ? -11.664 -28.531 -1.5 1 93.94 281 HIS B CA 1
ATOM 4461 C C . HIS B 1 281 ? -12.531 -27.922 -0.407 1 93.94 281 HIS B C 1
ATOM 4463 O O . HIS B 1 281 ? -12.023 -27.328 0.543 1 93.94 281 HIS B O 1
ATOM 4469 N N . ILE B 1 282 ? -13.797 -27.984 -0.566 1 90.06 282 ILE B N 1
ATOM 4470 C CA . ILE B 1 282 ? -14.766 -27.562 0.441 1 90.06 282 ILE B CA 1
ATOM 4471 C C . ILE B 1 282 ? -15.758 -28.688 0.716 1 90.06 282 ILE B C 1
ATOM 4473 O O . ILE B 1 282 ? -16.672 -28.906 -0.07 1 90.06 282 ILE B O 1
ATOM 4477 N N . PRO B 1 283 ? -15.602 -29.234 1.875 1 90.56 283 PRO B N 1
ATOM 4478 C CA . PRO B 1 283 ? -16.516 -30.328 2.186 1 90.56 283 PRO B CA 1
ATOM 4479 C C . PRO B 1 283 ? -17.984 -29.922 2.129 1 90.56 283 PRO B C 1
ATOM 4481 O O . PRO B 1 283 ? -18.344 -28.844 2.613 1 90.56 283 PRO B O 1
ATOM 4484 N N . GLY B 1 284 ? -18.781 -30.719 1.562 1 88.88 284 GLY B N 1
ATOM 4485 C CA . GLY B 1 284 ? -20.203 -30.453 1.496 1 88.88 284 GLY B CA 1
ATOM 4486 C C . GLY B 1 284 ? -20.594 -29.5 0.378 1 88.88 284 GLY B C 1
ATOM 4487 O O . GLY B 1 284 ? -21.766 -29.344 0.056 1 88.88 284 GLY B O 1
ATOM 4488 N N . VAL B 1 285 ? -19.641 -28.922 -0.28 1 86.94 285 VAL B N 1
ATOM 4489 C CA . VAL B 1 285 ? -19.906 -27.953 -1.34 1 86.94 285 VAL B CA 1
ATOM 4490 C C . VAL B 1 285 ? -19.359 -28.484 -2.666 1 86.94 285 VAL B C 1
ATOM 4492 O O . VAL B 1 285 ? -20.062 -28.5 -3.672 1 86.94 285 VAL B O 1
ATOM 4495 N N . GLY B 1 286 ? -18.141 -28.938 -2.619 1 90.5 286 GLY B N 1
ATOM 4496 C CA . GLY B 1 286 ? -17.547 -29.484 -3.826 1 90.5 286 GLY B CA 1
ATOM 4497 C C . GLY B 1 286 ? -18.25 -30.734 -4.32 1 90.5 286 GLY B C 1
ATOM 4498 O O . GLY B 1 286 ? -18.703 -31.562 -3.523 1 90.5 286 GLY B O 1
ATOM 4499 N N . SER B 1 287 ? -18.297 -30.938 -5.633 1 93 287 SER B N 1
ATOM 4500 C CA . SER B 1 287 ? -19.109 -32 -6.227 1 93 287 SER B CA 1
ATOM 4501 C C . SER B 1 287 ? -18.266 -33.25 -6.516 1 93 287 SER B C 1
ATOM 4503 O O . SER B 1 287 ? -18.797 -34.281 -6.934 1 93 287 SER B O 1
ATOM 4505 N N . PHE B 1 288 ? -17.016 -33.219 -6.297 1 94.31 288 PHE B N 1
ATOM 4506 C CA . PHE B 1 288 ? -16.156 -34.312 -6.68 1 94.31 288 PHE B CA 1
ATOM 4507 C C . PHE B 1 288 ? -15.438 -34.906 -5.461 1 94.31 288 PHE B C 1
ATOM 4509 O O . PHE B 1 288 ? -14.859 -34.156 -4.672 1 94.31 288 PHE B O 1
ATOM 4516 N N . GLY B 1 289 ? -15.461 -36.188 -5.363 1 94.62 289 GLY B N 1
ATOM 4517 C CA . GLY B 1 289 ? -14.883 -36.812 -4.188 1 94.62 289 GLY B CA 1
ATOM 4518 C C . GLY B 1 289 ? -15.461 -36.281 -2.887 1 94.62 289 GLY B C 1
ATOM 4519 O O . GLY B 1 289 ? -16.672 -36.125 -2.766 1 94.62 289 GLY B O 1
ATOM 4520 N N . SER B 1 290 ? -14.625 -36.094 -1.944 1 95.94 290 SER B N 1
ATOM 4521 C CA . SER B 1 290 ? -15.094 -35.688 -0.623 1 95.94 290 SER B CA 1
ATOM 4522 C C . SER B 1 290 ? -15.383 -34.188 -0.575 1 95.94 290 SER B C 1
ATOM 4524 O O . SER B 1 290 ? -15.719 -33.656 0.482 1 95.94 290 SER B O 1
ATOM 4526 N N . GLY B 1 291 ? -15.18 -33.5 -1.754 1 95.06 291 GLY B N 1
ATOM 4527 C CA . GLY B 1 291 ? -15.562 -32.094 -1.729 1 95.06 291 GLY B CA 1
ATOM 4528 C C . GLY B 1 291 ? -14.695 -31.234 -2.613 1 95.06 291 GLY B C 1
ATOM 4529 O O . GLY B 1 291 ? -14.547 -30.031 -2.361 1 95.06 291 GLY B O 1
ATOM 4530 N N . PHE B 1 292 ? -14.008 -31.812 -3.605 1 94.62 292 PHE B N 1
ATOM 4531 C CA . PHE B 1 292 ? -13.211 -31.016 -4.531 1 94.62 292 PHE B CA 1
ATOM 4532 C C . PHE B 1 292 ? -14.109 -30.172 -5.43 1 94.62 292 PHE B C 1
ATOM 4534 O O . PHE B 1 292 ? -15.164 -30.641 -5.871 1 94.62 292 PHE B O 1
ATOM 4541 N N . LEU B 1 293 ? -13.695 -28.953 -5.688 1 91.88 293 LEU B N 1
ATOM 4542 C CA . LEU B 1 293 ? -14.5 -28.016 -6.469 1 91.88 293 LEU B CA 1
ATOM 4543 C C . LEU B 1 293 ? -14.422 -28.344 -7.957 1 91.88 293 LEU B C 1
ATOM 4545 O O . LEU B 1 293 ? -15.297 -27.938 -8.727 1 91.88 293 LEU B O 1
ATOM 4549 N N . SER B 1 294 ? -13.359 -29.062 -8.367 1 93.19 294 SER B N 1
ATOM 4550 C CA . SER B 1 294 ? -13.156 -29.469 -9.758 1 93.19 294 SER B CA 1
ATOM 4551 C C . SER B 1 294 ? -12.938 -30.969 -9.867 1 93.19 294 SER B C 1
ATOM 4553 O O . SER B 1 294 ? -12.461 -31.594 -8.914 1 93.19 294 SER B O 1
ATOM 4555 N N . ASN B 1 295 ? -13.289 -31.469 -11.008 1 94.25 295 ASN B N 1
ATOM 4556 C CA . ASN B 1 295 ? -13.008 -32.875 -11.289 1 94.25 295 ASN B CA 1
ATOM 4557 C C . ASN B 1 295 ? -11.523 -33.125 -11.539 1 94.25 295 ASN B C 1
ATOM 4559 O O . ASN B 1 295 ? -10.984 -32.656 -12.547 1 94.25 295 ASN B O 1
ATOM 4563 N N . PRO B 1 296 ? -10.914 -33.875 -10.625 1 94.25 296 PRO B N 1
ATOM 4564 C CA . PRO B 1 296 ? -9.469 -34.062 -10.797 1 94.25 296 PRO B CA 1
ATOM 4565 C C . PRO B 1 296 ? -9.109 -34.656 -12.148 1 94.25 296 PRO B C 1
ATOM 4567 O O . PRO B 1 296 ? -8.117 -34.281 -12.766 1 94.25 296 PRO B O 1
ATOM 4570 N N . SER B 1 297 ? -9.891 -35.594 -12.609 1 93.56 297 SER B N 1
ATOM 4571 C CA . SER B 1 297 ? -9.633 -36.219 -13.898 1 93.56 297 SER B CA 1
ATOM 4572 C C . SER B 1 297 ? -9.711 -35.219 -15.039 1 93.56 297 SER B C 1
ATOM 4574 O O . SER B 1 297 ? -8.898 -35.25 -15.961 1 93.56 297 SER B O 1
ATOM 4576 N N . GLU B 1 298 ? -10.609 -34.344 -14.961 1 92.75 298 GLU B N 1
ATOM 4577 C CA . GLU B 1 298 ? -10.758 -33.312 -15.992 1 92.75 298 GLU B CA 1
ATOM 4578 C C . GLU B 1 298 ? -9.633 -32.312 -15.93 1 92.75 298 GLU B C 1
ATOM 4580 O O . GLU B 1 298 ? -9.18 -31.797 -16.969 1 92.75 298 GLU B O 1
ATOM 4585 N N . VAL B 1 299 ? -9.25 -31.984 -14.703 1 93.69 299 VAL B N 1
ATOM 4586 C CA . VAL B 1 299 ? -8.133 -31.047 -14.523 1 93.69 299 VAL B CA 1
ATOM 4587 C C . VAL B 1 299 ? -6.891 -31.594 -15.211 1 93.69 299 VAL B C 1
ATOM 4589 O O . VAL B 1 299 ? -6.254 -30.906 -16 1 93.69 299 VAL B O 1
ATOM 4592 N N . VAL B 1 300 ? -6.594 -32.875 -15.008 1 92.19 300 VAL B N 1
ATOM 4593 C CA . VAL B 1 300 ? -5.402 -33.5 -15.57 1 92.19 300 VAL B CA 1
ATOM 4594 C C . VAL B 1 300 ? -5.539 -33.594 -17.094 1 92.19 300 VAL B C 1
ATOM 4596 O O . VAL B 1 300 ? -4.578 -33.344 -17.828 1 92.19 300 VAL B O 1
ATOM 4599 N N . SER B 1 301 ? -6.699 -33.938 -17.547 1 92.06 301 SER B N 1
ATOM 4600 C CA . SER B 1 301 ? -6.949 -34.031 -18.984 1 92.06 301 SER B CA 1
ATOM 4601 C C . SER B 1 301 ? -6.727 -32.688 -19.656 1 92.06 301 SER B C 1
ATOM 4603 O O . SER B 1 301 ? -6.152 -32.625 -20.75 1 92.06 301 SER B O 1
ATOM 4605 N N . LYS B 1 302 ? -7.191 -31.688 -19.031 1 92.12 302 LYS B N 1
ATOM 4606 C CA . LYS B 1 302 ? -7.023 -30.344 -19.578 1 92.12 302 LYS B CA 1
ATOM 4607 C C . LYS B 1 302 ? -5.547 -29.953 -19.641 1 92.12 302 LYS B C 1
ATOM 4609 O O . LYS B 1 302 ? -5.09 -29.375 -20.641 1 92.12 302 LYS B O 1
ATOM 4614 N N . LEU B 1 303 ? -4.844 -30.25 -18.594 1 93.75 303 LEU B N 1
ATOM 4615 C CA . LEU B 1 303 ? -3.416 -29.953 -18.562 1 93.75 303 LEU B CA 1
ATOM 4616 C C . LEU B 1 303 ? -2.68 -30.719 -19.656 1 93.75 303 LEU B C 1
ATOM 4618 O O . LEU B 1 303 ? -1.939 -30.109 -20.438 1 93.75 303 LEU B O 1
ATOM 4622 N N . ASN B 1 304 ? -2.955 -31.969 -19.734 1 91.81 304 ASN B N 1
ATOM 4623 C CA . ASN B 1 304 ? -2.311 -32.812 -20.75 1 91.81 304 ASN B CA 1
ATOM 4624 C C . ASN B 1 304 ? -2.688 -32.375 -22.156 1 91.81 304 ASN B C 1
ATOM 4626 O O . ASN B 1 304 ? -1.83 -32.312 -23.047 1 91.81 304 ASN B O 1
ATOM 4630 N N . GLY B 1 305 ? -3.902 -32.094 -22.297 1 92.62 305 GLY B N 1
ATOM 4631 C CA . GLY B 1 305 ? -4.391 -31.688 -23.594 1 92.62 305 GLY B CA 1
ATOM 4632 C C . GLY B 1 305 ? -3.746 -30.406 -24.094 1 92.62 305 GLY B C 1
ATOM 4633 O O . GLY B 1 305 ? -3.557 -30.219 -25.297 1 92.62 305 GLY B O 1
ATOM 4634 N N . ALA B 1 306 ? -3.406 -29.562 -23.188 1 93.31 306 ALA B N 1
ATOM 4635 C CA . ALA B 1 306 ? -2.803 -28.281 -23.547 1 93.31 306 ALA B CA 1
ATOM 4636 C C . ALA B 1 306 ? -1.292 -28.406 -23.719 1 93.31 306 ALA B C 1
ATOM 4638 O O . ALA B 1 306 ? -0.639 -27.516 -24.25 1 93.31 306 ALA B O 1
ATOM 4639 N N . GLY B 1 307 ? -0.735 -29.531 -23.188 1 94.19 307 GLY B N 1
ATOM 4640 C CA . GLY B 1 307 ? 0.697 -29.734 -23.328 1 94.19 307 GLY B CA 1
ATOM 4641 C C . GLY B 1 307 ? 1.466 -29.406 -22.062 1 94.19 307 GLY B C 1
ATOM 4642 O O . GLY B 1 307 ? 2.697 -29.344 -22.062 1 94.19 307 GLY B O 1
ATOM 4643 N N . VAL B 1 308 ? 0.753 -29.125 -20.984 1 95.56 308 VAL B N 1
ATOM 4644 C CA . VAL B 1 308 ? 1.415 -28.938 -19.688 1 95.56 308 VAL B CA 1
ATOM 4645 C C . VAL B 1 308 ? 1.945 -30.266 -19.188 1 95.56 308 VAL B C 1
ATOM 4647 O O . VAL B 1 308 ? 1.224 -31.266 -19.172 1 95.56 308 VAL B O 1
ATOM 4650 N N . ARG B 1 309 ? 3.17 -30.297 -18.844 1 93.25 309 ARG B N 1
ATOM 4651 C CA . ARG B 1 309 ? 3.738 -31.5 -18.25 1 93.25 309 ARG B CA 1
ATOM 4652 C C . ARG B 1 309 ? 3.695 -31.422 -16.719 1 93.25 309 ARG B C 1
ATOM 4654 O O . ARG B 1 309 ? 3.785 -30.344 -16.156 1 93.25 309 ARG B O 1
ATOM 4661 N N . VAL B 1 310 ? 3.564 -32.562 -16.125 1 92.31 310 VAL B N 1
ATOM 4662 C CA . VAL B 1 310 ? 3.471 -32.656 -14.664 1 92.31 310 VAL B CA 1
ATOM 4663 C C . VAL B 1 310 ? 4.742 -33.281 -14.094 1 92.31 310 VAL B C 1
ATOM 4665 O O . VAL B 1 310 ? 5.238 -34.281 -14.617 1 92.31 310 VAL B O 1
ATOM 4668 N N . VAL B 1 311 ? 5.23 -32.656 -13.039 1 91 311 VAL B N 1
ATOM 4669 C CA . VAL B 1 311 ? 6.434 -33.156 -12.383 1 91 311 VAL B CA 1
ATOM 4670 C C . VAL B 1 311 ? 6.246 -33.125 -10.867 1 91 311 VAL B C 1
ATOM 4672 O O . VAL B 1 311 ? 5.281 -32.531 -10.359 1 91 311 VAL B O 1
ATOM 4675 N N . ASP B 1 312 ? 7.105 -33.812 -10.203 1 89.25 312 ASP B N 1
ATOM 4676 C CA . ASP B 1 312 ? 7.191 -33.719 -8.742 1 89.25 312 ASP B CA 1
ATOM 4677 C C . ASP B 1 312 ? 8.539 -33.156 -8.312 1 89.25 312 ASP B C 1
ATOM 4679 O O . ASP B 1 312 ? 9.461 -33.062 -9.117 1 89.25 312 ASP B O 1
ATOM 4683 N N . THR B 1 313 ? 8.578 -32.719 -7.09 1 89.5 313 THR B N 1
ATOM 4684 C CA . THR B 1 313 ? 9.781 -32.062 -6.586 1 89.5 313 THR B CA 1
ATOM 4685 C C . THR B 1 313 ? 10.961 -33.031 -6.602 1 89.5 313 THR B C 1
ATOM 4687 O O . THR B 1 313 ? 12.102 -32.625 -6.832 1 89.5 313 THR B O 1
ATOM 4690 N N . ALA B 1 314 ? 10.672 -34.312 -6.391 1 81.62 314 ALA B N 1
ATOM 4691 C CA . ALA B 1 314 ? 11.727 -35.312 -6.379 1 81.62 314 ALA B CA 1
ATOM 4692 C C . ALA B 1 314 ? 12.367 -35.438 -7.758 1 81.62 314 ALA B C 1
ATOM 4694 O O . ALA B 1 314 ? 13.555 -35.75 -7.871 1 81.62 314 ALA B O 1
ATOM 4695 N N . SER B 1 315 ? 11.461 -35.281 -8.75 1 76.62 315 SER B N 1
ATOM 4696 C CA . SER B 1 315 ? 11.953 -35.406 -10.117 1 76.62 315 SER B CA 1
ATOM 4697 C C . SER B 1 315 ? 12.797 -34.188 -10.492 1 76.62 315 SER B C 1
ATOM 4699 O O . SER B 1 315 ? 13.523 -34.219 -11.484 1 76.62 315 SER B O 1
ATOM 4701 N N . LEU B 1 316 ? 12.57 -33.094 -9.859 1 75.94 316 LEU B N 1
ATOM 4702 C CA . LEU B 1 316 ? 13.367 -31.891 -10.086 1 75.94 316 LEU B CA 1
ATOM 4703 C C . LEU B 1 316 ? 14.625 -31.906 -9.227 1 75.94 316 LEU B C 1
ATOM 4705 O O . LEU B 1 316 ? 15.453 -31 -9.305 1 75.94 316 LEU B O 1
ATOM 4709 N N . ALA B 1 317 ? 14.961 -33.156 -8.477 1 53.84 317 ALA B N 1
ATOM 4710 C CA . ALA B 1 317 ? 15.859 -33.531 -7.379 1 53.84 317 ALA B CA 1
ATOM 4711 C C . ALA B 1 317 ? 17.312 -33.469 -7.824 1 53.84 317 ALA B C 1
ATOM 4713 O O . ALA B 1 317 ? 17.656 -33.969 -8.898 1 53.84 317 ALA B O 1
ATOM 4714 N N . GLY B 1 318 ? 18.156 -32.562 -7.363 1 53.88 318 GLY B N 1
ATOM 4715 C CA . GLY B 1 318 ? 19.203 -32 -6.527 1 53.88 318 GLY B CA 1
ATOM 4716 C C . GLY B 1 318 ? 18.672 -31.219 -5.344 1 53.88 318 GLY B C 1
ATOM 4717 O O . GLY B 1 318 ? 19.422 -30.516 -4.652 1 53.88 318 GLY B O 1
ATOM 4718 N N . VAL B 1 319 ? 17.359 -30.922 -5.211 1 47.06 319 VAL B N 1
ATOM 4719 C CA . VAL B 1 319 ? 16.703 -30.281 -4.07 1 47.06 319 VAL B CA 1
ATOM 4720 C C . VAL B 1 319 ? 16.75 -31.219 -2.865 1 47.06 319 VAL B C 1
ATOM 4722 O O . VAL B 1 319 ? 16.297 -32.375 -2.939 1 47.06 319 VAL B O 1
ATOM 4725 N N . SER B 1 320 ? 17.75 -31.141 -2.086 1 41.84 320 SER B N 1
ATOM 4726 C CA . SER B 1 320 ? 17.938 -31.969 -0.904 1 41.84 320 SER B CA 1
ATOM 4727 C C . SER B 1 320 ? 16.734 -31.875 0.034 1 41.84 320 SER B C 1
ATOM 4729 O O . SER B 1 320 ? 16.281 -30.766 0.347 1 41.84 320 SER B O 1
ATOM 4731 N N . THR B 1 321 ? 15.711 -32.531 0.015 1 41 321 THR B N 1
ATOM 4732 C CA . THR B 1 321 ? 14.609 -32.594 0.97 1 41 321 THR B CA 1
ATOM 4733 C C . THR B 1 321 ? 15.141 -32.812 2.389 1 41 321 THR B C 1
ATOM 4735 O O . THR B 1 321 ? 14.547 -33.531 3.182 1 41 321 THR B O 1
ATOM 4738 N N . GLY B 1 322 ? 16.344 -32.344 2.787 1 33.44 322 GLY B N 1
ATOM 4739 C CA . GLY B 1 322 ? 16.688 -32.688 4.156 1 33.44 322 GLY B CA 1
ATOM 4740 C C . GLY B 1 322 ? 15.719 -32.125 5.176 1 33.44 322 GLY B C 1
ATOM 4741 O O . GLY B 1 322 ? 14.961 -31.188 4.879 1 33.44 322 GLY B O 1
ATOM 4742 N N . PRO B 1 323 ? 15.164 -32.844 6.152 1 31.8 323 PRO B N 1
ATOM 4743 C CA . PRO B 1 323 ? 14.406 -32.375 7.301 1 31.8 323 PRO B CA 1
ATOM 4744 C C . PRO B 1 323 ? 15.023 -31.109 7.918 1 31.8 323 PRO B C 1
ATOM 4746 O O . PRO B 1 323 ? 16.203 -31.109 8.258 1 31.8 323 PRO B O 1
ATOM 4749 N N . SER B 1 324 ? 15.07 -30 7.305 1 28.19 324 SER B N 1
ATOM 4750 C CA . SER B 1 324 ? 15.562 -29.016 8.266 1 28.19 324 SER B CA 1
ATOM 4751 C C . SER B 1 324 ? 14.719 -29 9.531 1 28.19 324 SER B C 1
ATOM 4753 O O . SER B 1 324 ? 13.57 -28.547 9.523 1 28.19 324 SER B O 1
ATOM 4755 N N . TRP B 1 325 ? 14.625 -30.047 10.297 1 22.64 325 TRP B N 1
ATOM 4756 C CA . TRP B 1 325 ? 14.164 -29.797 11.656 1 22.64 325 TRP B CA 1
ATOM 4757 C C . TRP B 1 325 ? 15.07 -28.781 12.359 1 22.64 325 TRP B C 1
ATOM 4759 O O . TRP B 1 325 ? 16.266 -28.688 12.047 1 22.64 325 TRP B O 1
#

pLDDT: mean 85.7, std 18.98, range [22.47, 98.94]

Nearest PDB structures (foldseek):
  1im5-assembly1_A  TM=8.925E-01  e=1.560E-13  Pyrococcus horikoshii
  3r2j-assembly2_C  TM=8.407E-01  e=1.143E-13  Leishmania infantum
  3lqy-assembly1_A  TM=8.079E-01  e=3.702E-08  Oleispira antarctica
  3mcw-assembly1_B  TM=7.259E-01  e=4.181E-06  Chromobacterium violaceum ATCC 12472
  8aep-assembly1_B  TM=1.578E-01  e=6.410E+00  Neurospora crassa

Solvent-accessible surface area (backbone atoms only — not comparable to full-atom values): 33461 Å² total; per-residue (Å²): 135,76,78,74,79,76,76,74,69,78,77,52,71,88,44,74,63,59,52,49,44,48,59,59,29,40,86,74,70,62,64,47,83,46,79,41,80,38,51,54,24,32,41,38,38,28,33,57,20,14,10,36,22,54,58,32,84,82,70,26,65,65,25,23,68,56,35,23,56,70,38,68,67,21,48,67,55,47,50,32,50,50,52,43,30,60,74,44,54,18,34,34,35,38,38,31,52,34,16,39,70,68,19,17,50,18,48,95,48,74,25,89,35,69,74,51,18,31,28,66,33,68,21,29,23,49,25,54,69,55,35,52,49,50,33,52,48,28,70,72,62,31,70,88,33,39,36,60,27,40,22,28,50,45,47,46,36,50,33,63,15,46,26,46,59,83,76,60,44,76,85,76,47,44,65,24,90,85,59,75,61,50,66,75,55,37,41,76,47,94,82,45,63,47,31,10,23,34,31,52,32,37,38,29,32,65,48,95,86,43,65,32,79,66,37,45,56,30,63,57,31,71,56,87,65,85,66,88,49,74,55,44,40,45,54,76,75,48,64,86,34,55,36,38,38,37,26,26,38,31,35,77,45,24,34,41,37,24,52,55,20,34,48,74,73,63,46,78,39,40,32,38,30,52,43,29,33,32,49,46,47,39,72,90,67,23,84,27,86,81,7,23,68,56,53,45,38,57,52,52,48,52,36,50,72,74,60,43,40,42,26,36,64,81,37,33,53,82,47,67,79,66,78,82,120,134,76,80,74,80,76,77,75,70,79,79,42,84,74,43,75,62,57,50,51,45,49,60,59,28,38,86,73,68,62,64,45,83,48,78,51,80,38,53,52,24,32,42,36,39,27,34,56,19,14,10,37,22,55,57,31,84,82,69,26,66,65,26,24,68,57,35,23,56,71,40,68,62,21,48,67,54,47,49,38,51,51,52,46,30,60,75,45,54,19,34,35,34,37,39,33,52,35,18,39,71,66,19,17,49,17,47,95,49,75,26,88,34,70,76,51,19,29,28,64,34,67,21,30,24,48,25,54,69,55,36,52,48,51,34,52,48,27,70,72,64,31,69,89,31,40,38,61,27,40,22,27,51,44,47,44,35,50,33,64,14,47,25,45,57,83,76,58,45,76,83,76,46,45,65,27,92,86,57,76,63,52,62,71,56,34,43,82,48,95,83,43,56,41,27,12,22,34,30,52,32,37,37,28,33,65,49,95,84,42,65,33,80,66,37,45,55,31,62,57,31,72,56,87,61,86,65,88,51,75,56,44,39,45,56,74,74,46,63,85,34,55,37,38,39,38,26,28,39,31,35,76,44,24,32,41,38,23,51,54,20,35,47,73,72,63,45,78,39,40,31,38,31,53,54,28,35,31,50,46,46,39,71,89,68,21,83,27,84,82,6,23,70,58,51,44,37,56,50,52,49,52,36,50,73,73,62,43,41,42,26,35,66,72,40,40,50,84,50,71,79,66,78,82,118

Foldseek 3Di:
DDDPPPQPDFPQQDDPQLVVLDVLQPPLARADFDEADAQLEEEEAEAQFLQQACDDVPQRPFYPQNHFPCQVSLLLLVLLSLVSCLVRNHAYEYEFEEEDPQALQDVVQPHDGHDALHHPGSRRHHRPSNQVSLQVSCLRNNCLRYFYKYFRHDRFWHELEQADDDVQCPPPIRGGPPCPPRLQPADVDPADRNYHIKGWAFPQQADPSGGDVRGGHDPCRRPDDPDCRPMHGPCVSNVSRQEYEFAHPACQTNRLSNQLNSVVSPRHAYEYASSSHHFHADAPDQDDDRGGVDRSNVSSVVCVVSPYHYHHSVSNPPSPSPPPD/DDDPPPQPDFPLLDDPQLVVLDVLQPPLARADFDEADAQLEEEEAEAQFLQQACDDVPQRPFYPQNHFPCQVSLLLLVLLSLVSCLVRNHAYEYEFEEEDPQALQDVVQPHDGHDALHHPGNRRHHRPSNQVSLQVSCLRNNCLRYFYKYARHDRFWHELEQAQDDVQCPPPIRGGPPCPDRQQCCDVDPADRVYHIKGWAFPQQADPSGGDVRGGHDPCRPPDDPDCRPIHGPCVSNVSRQEYEFAHPACQTNRLSNQLNSVVSPRHAYEYASSSHHFHADAPDADEDRGGVDRSNVSSVVCVVSPYHYHHSVSSPVSPSPPPD

InterPro domains:
  IPR000868 Isochorismatase-like domain [PF00857] (42-132)
  IPR036380 Isochorismatase-like superfamily [G3DSA:3.40.50.850] (38-319)
  IPR036380 Isochorismatase-like superfamily [SSF52499] (40-148)
  IPR036380 Isochorismatase-like superfamily [SSF52499] (233-316)
  IPR052347 Isochorismatase Family Nicotinamidases [PTHR11080] (38-108)

Organism: Symbiodinium microadriaticum (NCBI:txid2951)